Protein AF-0000000070171047 (afdb_homodimer)

Secondary structure (DSSP, 8-state):
---SS-S-HHHHTTSB-SS-EEGGGGTS--SPPHHHHHHTHHHHHHHHHHHHHHHHHHHH-GGGGGGTTTTHHHHHHHHHHHHHT-TT--EEEEEEPPPTT-SS-SEEEEEEEETTEEEEEE-GGGHHHHTS-SGGGHHHHHHHHSPPPP-EEEEEEEE-TT----S-SEEEEEE--GGG-EEPPPEEEEETTEEEEEEE--EE---EEE-TTS-EEE-/------S-HHHHTTSB-SS-EEGGGGTS--SPPHHHHHHTHHHHHHHHHHHHHHHHHHHH-GGGGGGTTTTHHHHHHHHHHHHHT-TT--EEEEEEPPPTT-SS-SEEEEEEEETTEEEEEE-GGGHHHHTS-SGGGHHHHHHHHSPPPP-EEEEEEEE-TT----S-SEEEEEE--GGG-EEPPPEEEEETTEEEEEEE--EE---EEE-TTS-EEE-

InterPro domains:
  IPR043458 G-protein coupled receptor 158/179 [PTHR32546] (2-219)
  IPR054714 GPR158/179, extracellular domain [PF22572] (182-219)

Foldseek 3Di:
DFAPPPDQLVVQQPAFDDFKFFCVVVVDDLDDDPVVCVVCVLLLVLQQVLQQVVQCVQAFDVCCLVCCVVCVVVVVCSQVVSCVSDVPDFKGKDWACDDPVDRFTPWIWMWGDDPPDIDIDTPRVVRVCLPPPDLVNCLPVVCVPDDDDDWDKDKDADPCVVDPPDPDGIDITTGDDSVPWDKGGWIFGRDPRGTDSGIDIDTHDWHFYADPVRDTHTD/DFDDDPDQLVVQLPAFDDFKFFCVVVVDDLDDDPVVCVVCVLLLVLQQVLQQVVQCVQAQDVCCLVCCVVCVVVVVCSQVVSCVSDVPRAKGKDWACDDPVDRFTPWIWMWGDDPPDIDIDTPRVVRVCLPPPDLVNCLPCVCVPDDDPDWDKDKDADPCVVDPPDPDGIDITTGDDSVPWDKGGWIFGRDPRGTDSGIDIDTHDWHFYADPVRDTHTD

Organism: Crotalus adamanteus (NCBI:txid8729)

Solvent-accessible surface area (backbone atoms only — not comparable to full-atom values): 24285 Å² total; per-residue (Å²): 133,79,52,83,65,77,71,63,33,60,64,52,29,72,37,80,36,93,55,63,46,51,48,47,78,71,73,44,82,46,65,69,56,73,68,50,53,67,71,42,38,50,45,47,43,34,51,41,30,54,36,31,24,49,12,40,44,32,41,74,33,79,61,46,79,80,35,52,77,82,46,39,62,60,53,52,17,45,38,50,21,54,39,70,38,23,93,82,44,50,68,32,75,50,68,36,48,34,54,90,89,37,95,45,41,73,38,30,40,37,25,37,57,55,89,59,31,39,41,36,33,56,46,40,89,54,32,76,60,52,72,41,94,40,80,90,24,40,70,56,50,50,61,72,73,39,76,81,70,84,58,44,74,32,39,39,33,49,50,38,87,91,45,87,64,70,91,59,53,65,50,67,42,60,38,65,60,69,86,66,50,44,72,41,45,43,26,30,49,46,57,97,40,24,29,45,64,42,65,40,66,51,79,36,78,80,41,32,28,55,41,97,86,66,43,79,31,86,61,132,82,78,79,74,77,72,60,36,61,63,49,31,72,39,78,35,94,54,62,47,52,48,46,79,70,74,45,84,44,66,69,56,74,68,50,54,68,72,41,39,50,46,48,42,35,51,41,30,53,36,31,25,49,11,40,43,33,41,74,34,80,62,45,79,80,34,51,76,81,44,39,62,59,54,53,17,45,38,49,22,53,39,70,39,23,93,81,44,50,66,33,75,49,65,36,52,34,52,92,89,38,96,45,42,73,36,30,40,38,26,37,56,56,91,60,30,38,40,35,34,57,47,40,89,54,33,76,60,51,72,40,92,40,80,90,22,39,69,56,49,50,62,73,74,38,76,81,70,84,59,42,76,33,39,39,33,48,51,38,86,92,44,86,63,72,91,59,54,64,49,67,41,61,38,68,58,69,86,66,51,43,71,40,46,42,25,31,49,45,56,95,40,23,28,46,64,50,79,41,66,50,78,36,79,79,37,31,27,55,41,96,87,67,43,79,32,88,64

Structure (mmCIF, N/CA/C/O backbone):
data_AF-0000000070171047-model_v1
#
loop_
_entity.id
_entity.type
_entity.pdbx_description
1 polymer 'G-protein coupled receptor'
#
loop_
_atom_site.group_PDB
_atom_site.id
_atom_site.type_symbol
_atom_site.label_atom_id
_atom_site.label_alt_id
_atom_site.label_comp_id
_atom_site.label_asym_id
_atom_site.label_entity_id
_atom_site.label_seq_id
_atom_site.pdbx_PDB_ins_code
_atom_site.Cartn_x
_atom_site.Cartn_y
_atom_site.Cartn_z
_atom_site.occupancy
_atom_site.B_iso_or_equiv
_atom_site.auth_seq_id
_atom_site.auth_comp_id
_atom_site.auth_asym_id
_atom_site.auth_atom_id
_atom_site.pdbx_PDB_model_num
ATOM 1 N N . MET A 1 1 ? 13.391 -14.969 8.344 1 21.97 1 MET A N 1
ATOM 2 C CA . MET A 1 1 ? 14.062 -16.203 8.75 1 21.97 1 MET A CA 1
ATOM 3 C C . MET A 1 1 ? 13.492 -17.406 8.016 1 21.97 1 MET A C 1
ATOM 5 O O . MET A 1 1 ? 12.375 -17.344 7.492 1 21.97 1 MET A O 1
ATOM 9 N N . ALA A 1 2 ? 14.172 -18.453 7.719 1 30.02 2 ALA A N 1
ATOM 10 C CA . ALA A 1 2 ? 13.922 -19.828 7.316 1 30.02 2 ALA A CA 1
ATOM 11 C C . ALA A 1 2 ? 12.609 -20.344 7.906 1 30.02 2 ALA A C 1
ATOM 13 O O . ALA A 1 2 ? 12.094 -19.781 8.883 1 30.02 2 ALA A O 1
ATOM 14 N N . PHE A 1 3 ? 12.25 -21.516 7.703 1 34.69 3 PHE A N 1
ATOM 15 C CA . PHE A 1 3 ? 11.25 -22.5 8.094 1 34.69 3 PHE A CA 1
ATOM 16 C C . PHE A 1 3 ? 11.172 -22.625 9.609 1 34.69 3 PHE A C 1
ATOM 18 O O . PHE A 1 3 ? 12.133 -23.047 10.25 1 34.69 3 PHE A O 1
ATOM 25 N N . LEU A 1 4 ? 10.344 -22 10.195 1 42.31 4 LEU A N 1
ATOM 26 C CA . LEU A 1 4 ? 9.836 -22.438 11.5 1 42.31 4 LEU A CA 1
ATOM 27 C C . LEU A 1 4 ? 9.336 -23.875 11.43 1 42.31 4 LEU A C 1
ATOM 29 O O . LEU A 1 4 ? 8.906 -24.438 12.445 1 42.31 4 LEU A O 1
ATOM 33 N N . TYR A 1 5 ? 8.797 -24.391 10.227 1 47.34 5 TYR A N 1
ATOM 34 C CA . TYR A 1 5 ? 8.281 -25.766 10.281 1 47.34 5 TYR A CA 1
ATOM 35 C C . TYR A 1 5 ? 9.414 -26.781 10.281 1 47.34 5 TYR A C 1
ATOM 37 O O . TYR A 1 5 ? 10.43 -26.578 9.602 1 47.34 5 TYR A O 1
ATOM 45 N N . SER A 1 6 ? 9.641 -27.438 11.18 1 48.12 6 SER A N 1
ATOM 46 C CA . SER A 1 6 ? 10.617 -28.438 11.562 1 48.12 6 SER A CA 1
ATOM 47 C C . SER A 1 6 ? 10.828 -29.453 10.445 1 48.12 6 SER A C 1
ATOM 49 O O . SER A 1 6 ? 11.766 -30.25 10.484 1 48.12 6 SER A O 1
ATOM 51 N N . GLY A 1 7 ? 9.953 -29.766 9.461 1 51.84 7 GLY A N 1
ATOM 52 C CA . GLY A 1 7 ? 10.391 -30.828 8.57 1 51.84 7 GLY A CA 1
ATOM 53 C C . GLY A 1 7 ? 11.555 -30.438 7.688 1 51.84 7 GLY A C 1
ATOM 54 O O . GLY A 1 7 ? 11.781 -29.25 7.445 1 51.84 7 GLY A O 1
ATOM 55 N N . ASP A 1 8 ? 12.695 -31.25 7.625 1 66.06 8 ASP A N 1
ATOM 56 C CA . ASP A 1 8 ? 13.992 -31.016 6.992 1 66.06 8 ASP A CA 1
ATOM 57 C C . ASP A 1 8 ? 13.82 -30.578 5.539 1 66.06 8 ASP A C 1
ATOM 59 O O . ASP A 1 8 ? 13.938 -31.391 4.621 1 66.06 8 ASP A O 1
ATOM 63 N N . ALA A 1 9 ? 13.289 -29.469 5.23 1 67.81 9 ALA A N 1
ATOM 64 C CA . ALA A 1 9 ? 13.18 -28.875 3.9 1 67.81 9 ALA A CA 1
ATOM 65 C C . ALA A 1 9 ? 14.484 -29.047 3.119 1 67.81 9 ALA A C 1
ATOM 67 O O . ALA A 1 9 ? 14.461 -29.281 1.907 1 67.81 9 ALA A O 1
ATOM 68 N N . LEU A 1 10 ? 15.5 -29.125 3.875 1 70.56 10 LEU A N 1
ATOM 69 C CA . LEU A 1 10 ? 16.797 -29.266 3.217 1 70.56 10 LEU A CA 1
ATOM 70 C C . LEU A 1 10 ? 16.953 -30.641 2.592 1 70.56 10 LEU A C 1
ATOM 72 O O . LEU A 1 10 ? 17.469 -30.766 1.483 1 70.56 10 LEU A O 1
ATOM 76 N N . SER A 1 11 ? 16.484 -31.5 3.283 1 71.75 11 SER A N 1
ATOM 77 C CA . SER A 1 11 ? 16.594 -32.844 2.756 1 71.75 11 SER A CA 1
ATOM 78 C C . SER A 1 11 ? 15.688 -33.062 1.542 1 71.75 11 SER A C 1
ATOM 80 O O . SER A 1 11 ? 16.078 -33.719 0.573 1 71.75 11 SER A O 1
ATOM 82 N N . LEU A 1 12 ? 14.57 -32.406 1.612 1 68.31 12 LEU A N 1
ATOM 83 C CA . LEU A 1 12 ? 13.609 -32.531 0.525 1 68.31 12 LEU A CA 1
ATOM 84 C C . LEU A 1 12 ? 14.047 -31.75 -0.703 1 68.31 12 LEU A C 1
ATOM 86 O O . LEU A 1 12 ? 13.68 -32.094 -1.83 1 68.31 12 LEU A O 1
ATOM 90 N N . SER A 1 13 ? 14.906 -30.859 -0.448 1 70.56 13 SER A N 1
ATOM 91 C CA . SER A 1 13 ? 15.367 -30.047 -1.568 1 70.56 13 SER A CA 1
ATOM 92 C C . SER A 1 13 ? 16.312 -30.828 -2.463 1 70.56 13 SER A C 1
ATOM 94 O O . SER A 1 13 ? 16.594 -30.406 -3.59 1 70.56 13 SER A O 1
ATOM 96 N N . GLN A 1 14 ? 16.609 -32 -1.961 1 77.62 14 GLN A N 1
ATOM 97 C CA . GLN A 1 14 ? 17.547 -32.844 -2.713 1 77.62 14 GLN A CA 1
ATOM 98 C C . GLN A 1 14 ? 16.797 -33.844 -3.607 1 77.62 14 GLN A C 1
ATOM 100 O O . GLN A 1 14 ? 17.406 -34.5 -4.43 1 77.62 14 GLN A O 1
ATOM 105 N N . VAL A 1 15 ? 15.547 -33.781 -3.451 1 80.81 15 VAL A N 1
ATOM 106 C CA . VAL A 1 15 ? 14.734 -34.719 -4.223 1 80.81 15 VAL A CA 1
ATOM 107 C C . VAL A 1 15 ? 14.133 -34 -5.434 1 80.81 15 VAL A C 1
ATOM 109 O O . VAL A 1 15 ? 13.828 -32.812 -5.367 1 80.81 15 VAL A O 1
ATOM 112 N N . ASN A 1 16 ? 14.047 -34.719 -6.555 1 86.69 16 ASN A N 1
ATOM 113 C CA . ASN A 1 16 ? 13.398 -34.156 -7.742 1 86.69 16 ASN A CA 1
ATOM 114 C C . ASN A 1 16 ? 11.891 -34.031 -7.543 1 86.69 16 ASN A C 1
ATOM 116 O O . ASN A 1 16 ? 11.289 -34.812 -6.801 1 86.69 16 ASN A O 1
ATOM 120 N N . CYS A 1 17 ? 11.422 -32.969 -8.062 1 88.81 17 CYS A N 1
ATOM 121 C CA . CYS A 1 17 ? 9.992 -32.719 -7.91 1 88.81 17 CYS A CA 1
ATOM 122 C C . CYS A 1 17 ? 9.359 -32.344 -9.242 1 88.81 17 CYS A C 1
ATOM 124 O O . CYS A 1 17 ? 10.055 -31.906 -10.164 1 88.81 17 CYS A O 1
ATOM 126 N N . THR A 1 18 ? 8.031 -32.625 -9.391 1 86.75 18 THR A N 1
ATOM 127 C CA . THR A 1 18 ? 7.277 -32.219 -10.562 1 86.75 18 THR A CA 1
ATOM 128 C C . THR A 1 18 ? 6.199 -31.188 -10.18 1 86.75 18 THR A C 1
ATOM 130 O O . THR A 1 18 ? 5.672 -30.484 -11.039 1 86.75 18 THR A O 1
ATOM 133 N N . GLN A 1 19 ? 5.887 -31.203 -8.875 1 85.56 19 GLN A N 1
ATOM 134 C CA . GLN A 1 19 ? 4.895 -30.281 -8.336 1 85.56 19 GLN A CA 1
ATOM 135 C C . GLN A 1 19 ? 5.207 -29.922 -6.887 1 85.56 19 GLN A C 1
ATOM 137 O O . GLN A 1 19 ? 6.078 -30.531 -6.262 1 85.56 19 GLN A O 1
ATOM 142 N N . ARG A 1 20 ? 4.52 -28.984 -6.414 1 85.12 20 ARG A N 1
ATOM 143 C CA . ARG A 1 20 ? 4.762 -28.562 -5.035 1 85.12 20 ARG A CA 1
ATOM 144 C C . ARG A 1 20 ? 4.324 -29.656 -4.059 1 85.12 20 ARG A C 1
ATOM 146 O O . ARG A 1 20 ? 3.494 -30.5 -4.391 1 85.12 20 ARG A O 1
ATOM 153 N N . PHE A 1 21 ? 4.918 -29.703 -2.881 1 83.56 21 PHE A N 1
ATOM 154 C CA . PHE A 1 21 ? 4.602 -30.656 -1.829 1 83.56 21 PHE A CA 1
ATOM 155 C C . PHE A 1 21 ? 3.857 -29.984 -0.684 1 83.56 21 PHE A C 1
ATOM 157 O O . PHE A 1 21 ? 4.371 -29.047 -0.07 1 83.56 21 PHE A O 1
ATOM 164 N N . GLU A 1 22 ? 2.625 -30.438 -0.452 1 83.38 22 GLU A N 1
ATOM 165 C CA . GLU A 1 22 ? 1.799 -29.828 0.588 1 83.38 22 GLU A CA 1
ATOM 166 C C . GLU A 1 22 ? 1.883 -30.625 1.891 1 83.38 22 GLU A C 1
ATOM 168 O O . GLU A 1 22 ? 1.851 -31.859 1.878 1 83.38 22 GLU A O 1
ATOM 173 N N . MET A 1 23 ? 1.989 -29.922 2.941 1 80.38 23 MET A N 1
ATOM 174 C CA . MET A 1 23 ? 2.053 -30.547 4.254 1 80.38 23 MET A CA 1
ATOM 175 C C . MET A 1 23 ? 0.779 -31.344 4.539 1 80.38 23 MET A C 1
ATOM 177 O O . MET A 1 23 ? 0.815 -32.344 5.234 1 80.38 23 MET A O 1
ATOM 181 N N . ARG A 1 24 ? -0.351 -30.812 4.09 1 75.94 24 ARG A N 1
ATOM 182 C CA . ARG A 1 24 ? -1.62 -31.5 4.289 1 75.94 24 ARG A CA 1
ATOM 183 C C . ARG A 1 24 ? -1.558 -32.938 3.746 1 75.94 24 ARG A C 1
ATOM 185 O O . ARG A 1 24 ? -2.295 -33.812 4.203 1 75.94 24 ARG A O 1
ATOM 192 N N . ALA A 1 25 ? -0.759 -33.031 2.818 1 67.56 25 ALA A N 1
ATOM 193 C CA . ALA A 1 25 ? -0.581 -34.375 2.262 1 67.56 25 ALA A CA 1
ATOM 194 C C . ALA A 1 25 ? -0.009 -35.344 3.307 1 67.56 25 ALA A C 1
ATOM 196 O O . ALA A 1 25 ? -0.118 -36.562 3.166 1 67.56 25 ALA A O 1
ATOM 197 N N . LEU A 1 26 ? 0.566 -34.75 4.352 1 67.94 26 LEU A N 1
ATOM 198 C CA . LEU A 1 26 ? 1.145 -35.562 5.41 1 67.94 26 LEU A CA 1
ATOM 199 C C . LEU A 1 26 ? 0.115 -35.844 6.5 1 67.94 26 LEU A C 1
ATOM 201 O O . LEU A 1 26 ? 0.427 -36.5 7.496 1 67.94 26 LEU A O 1
ATOM 205 N N . GLY A 1 27 ? -1.144 -35.531 6.312 1 62.38 27 GLY A N 1
ATOM 206 C CA . GLY A 1 27 ? -2.18 -35.781 7.305 1 62.38 27 GLY A CA 1
ATOM 207 C C . GLY A 1 27 ? -2.145 -34.812 8.461 1 62.38 27 GLY A C 1
ATOM 208 O O . GLY A 1 27 ? -2.768 -35.031 9.5 1 62.38 27 GLY A O 1
ATOM 209 N N . LYS A 1 28 ? -1.22 -33.969 8.422 1 57.38 28 LYS A N 1
ATOM 210 C CA . LYS A 1 28 ? -1.052 -33.094 9.562 1 57.38 28 LYS A CA 1
ATOM 211 C C . LYS A 1 28 ? -1.936 -31.844 9.422 1 57.38 28 LYS A C 1
ATOM 213 O O . LYS A 1 28 ? -2.34 -31.484 8.32 1 57.38 28 LYS A O 1
ATOM 218 N N . ASP A 1 29 ? -2.445 -31.359 10.609 1 58.31 29 ASP A N 1
ATOM 219 C CA . ASP A 1 29 ? -3.291 -30.172 10.742 1 58.31 29 ASP A CA 1
ATOM 220 C C . ASP A 1 29 ? -2.781 -29.031 9.859 1 58.31 29 ASP A C 1
ATOM 222 O O . ASP A 1 29 ? -1.59 -28.719 9.867 1 58.31 29 ASP A O 1
ATOM 226 N N . SER A 1 30 ? -3.436 -28.719 8.812 1 64.19 30 SER A N 1
ATOM 227 C CA . SER A 1 30 ? -3.176 -27.875 7.652 1 64.19 30 SER A CA 1
ATOM 228 C C . SER A 1 30 ? -3.178 -26.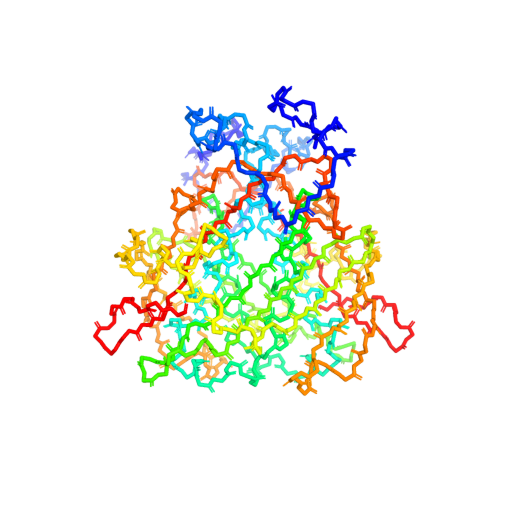391 8.031 1 64.19 30 SER A C 1
ATOM 230 O O . SER A 1 30 ? -3.008 -25.516 7.176 1 64.19 30 SER A O 1
ATOM 232 N N . ARG A 1 31 ? -3.385 -26.172 9.453 1 67.56 31 ARG A N 1
ATOM 233 C CA . ARG A 1 31 ? -3.422 -24.766 9.82 1 67.56 31 ARG A CA 1
ATOM 234 C C . ARG A 1 31 ? -2.021 -24.234 10.117 1 67.56 31 ARG A C 1
ATOM 236 O O . ARG A 1 31 ? -1.194 -24.953 10.688 1 67.56 31 ARG A O 1
ATOM 243 N N . PRO A 1 32 ? -1.693 -23.188 9.695 1 75.19 32 PRO A N 1
ATOM 244 C CA . PRO A 1 32 ? -0.385 -22.609 10.016 1 75.19 32 PRO A CA 1
ATOM 245 C C . PRO A 1 32 ? -0.163 -22.453 11.523 1 75.19 32 PRO A C 1
ATOM 247 O O . PRO A 1 32 ? -1.119 -22.234 12.266 1 75.19 32 PRO A O 1
ATOM 250 N N . LEU A 1 33 ? 1.012 -22.625 11.977 1 76.19 33 LEU A N 1
ATOM 251 C CA . LEU A 1 33 ? 1.406 -22.469 13.367 1 76.19 33 LEU A CA 1
ATOM 252 C C . LEU A 1 33 ? 1.212 -21.016 13.82 1 76.19 33 LEU A C 1
ATOM 254 O O . LEU A 1 33 ? 1.421 -20.094 13.047 1 76.19 33 LEU A O 1
ATOM 258 N N . PRO A 1 34 ? 0.782 -20.891 15.07 1 78.75 34 PRO A N 1
ATOM 259 C CA . PRO A 1 34 ? 0.589 -19.547 15.609 1 78.75 34 PRO A CA 1
ATOM 260 C C . PRO A 1 34 ? 1.824 -18.656 15.438 1 78.75 34 PRO A C 1
ATOM 262 O O . PRO A 1 34 ? 1.698 -17.453 15.211 1 78.75 34 PRO A O 1
ATOM 265 N N . ALA A 1 35 ? 2.982 -19.266 15.531 1 82.62 35 ALA A N 1
ATOM 266 C CA . ALA A 1 35 ? 4.223 -18.516 15.406 1 82.62 35 ALA A CA 1
ATOM 267 C C . ALA A 1 35 ? 4.363 -17.906 14.016 1 82.62 35 ALA A C 1
ATOM 269 O O . ALA A 1 35 ? 5.012 -16.875 13.844 1 82.62 35 ALA A O 1
ATOM 270 N N . LEU A 1 36 ? 3.703 -18.516 13.062 1 85.25 36 LEU A N 1
ATOM 271 C CA . LEU A 1 36 ? 3.789 -18.031 11.688 1 85.25 36 LEU A CA 1
ATOM 272 C C . LEU A 1 36 ? 3.055 -16.703 11.523 1 85.25 36 LEU A C 1
ATOM 274 O O . LEU A 1 36 ? 3.467 -15.859 10.734 1 85.25 36 LEU A O 1
ATOM 278 N N . TYR A 1 37 ? 2.062 -16.562 12.391 1 83.56 37 TYR A N 1
ATOM 279 C CA . TYR A 1 37 ? 1.276 -15.336 12.305 1 83.56 37 TYR A CA 1
ATOM 280 C C . TYR A 1 37 ? 2.109 -14.125 12.703 1 83.56 37 TYR A C 1
ATOM 282 O O . TYR A 1 37 ? 2.082 -13.094 12.031 1 83.56 37 TYR A O 1
ATOM 290 N N . SER A 1 38 ? 2.854 -14.336 13.734 1 85.56 38 SER A N 1
ATOM 291 C CA . SER A 1 38 ? 3.707 -13.234 14.172 1 85.56 38 SER A CA 1
ATOM 292 C C . SER A 1 38 ? 4.871 -13.016 13.211 1 85.56 38 SER A C 1
ATOM 294 O O . SER A 1 38 ? 5.254 -11.875 12.945 1 85.56 38 SER A O 1
ATOM 296 N N . TYR A 1 39 ? 5.305 -14.141 12.695 1 87.19 39 TYR A N 1
ATOM 297 C CA . TYR A 1 39 ? 6.465 -14.094 11.805 1 87.19 39 TYR A CA 1
ATOM 298 C C . TYR A 1 39 ? 6.117 -13.391 10.5 1 87.19 39 TYR A C 1
ATOM 300 O O . TYR A 1 39 ? 6.941 -12.656 9.945 1 87.19 39 TYR A O 1
ATOM 308 N N . LEU A 1 40 ? 4.883 -13.531 10.047 1 91.94 40 LEU A N 1
ATOM 309 C CA . LEU A 1 40 ? 4.488 -12.977 8.758 1 91.94 40 LEU A CA 1
ATOM 310 C C . LEU A 1 40 ? 3.559 -11.781 8.93 1 91.94 40 LEU A C 1
ATOM 312 O O . LEU A 1 40 ? 2.742 -11.492 8.055 1 91.94 40 LEU A O 1
ATOM 316 N N . ARG A 1 41 ? 3.678 -11.164 10.047 1 90.81 41 ARG A N 1
ATOM 317 C CA . ARG A 1 41 ? 2.791 -10.047 10.359 1 90.81 41 ARG A CA 1
ATOM 318 C C . ARG A 1 41 ? 2.963 -8.914 9.352 1 90.81 41 ARG A C 1
ATOM 320 O O . ARG A 1 41 ? 1.979 -8.336 8.891 1 90.81 41 ARG A O 1
ATOM 327 N N . SER A 1 42 ? 4.199 -8.594 9.016 1 93.06 42 SER A N 1
ATOM 328 C CA . SER A 1 42 ? 4.461 -7.512 8.078 1 93.06 42 SER A CA 1
ATOM 329 C C . SER A 1 42 ? 3.883 -7.82 6.703 1 93.06 42 SER A C 1
ATOM 331 O O . SER A 1 42 ? 3.344 -6.938 6.035 1 93.06 42 SER A O 1
ATOM 333 N N . ALA A 1 43 ? 3.963 -9.102 6.344 1 94.69 43 ALA A N 1
ATOM 334 C CA . ALA A 1 43 ? 3.402 -9.516 5.062 1 94.69 43 ALA A CA 1
ATOM 335 C C . ALA A 1 43 ? 1.882 -9.391 5.059 1 94.69 43 ALA A C 1
ATOM 337 O O . ALA A 1 43 ? 1.292 -8.945 4.07 1 94.69 43 ALA A O 1
ATOM 338 N N . THR A 1 44 ? 1.252 -9.734 6.164 1 95.19 44 THR A N 1
ATOM 339 C CA . THR A 1 44 ? -0.201 -9.641 6.258 1 95.19 44 THR A CA 1
ATOM 340 C C . THR A 1 44 ? -0.649 -8.18 6.25 1 95.19 44 THR A C 1
ATOM 342 O O . THR A 1 44 ? -1.651 -7.84 5.617 1 95.19 44 THR A O 1
ATOM 345 N N . ASP A 1 45 ? 0.132 -7.344 6.914 1 95.06 45 ASP A N 1
ATOM 346 C CA . ASP A 1 45 ? -0.172 -5.914 6.895 1 95.06 45 ASP A CA 1
ATOM 347 C C . ASP A 1 45 ? -0.076 -5.352 5.477 1 95.06 45 ASP A C 1
ATOM 349 O O . ASP A 1 45 ? -0.944 -4.594 5.043 1 95.06 45 ASP A O 1
ATOM 353 N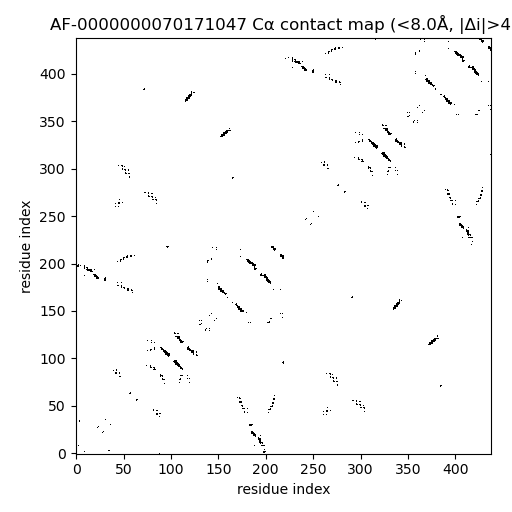 N . THR A 1 46 ? 0.944 -5.75 4.77 1 96.44 46 THR A N 1
ATOM 354 C CA . THR A 1 46 ? 1.163 -5.289 3.404 1 96.44 46 THR A CA 1
ATOM 355 C C . THR A 1 46 ? 0.028 -5.746 2.492 1 96.44 46 THR A C 1
ATOM 357 O O . THR A 1 46 ? -0.514 -4.949 1.721 1 96.44 46 THR A O 1
ATOM 360 N N . LEU A 1 47 ? -0.319 -6.988 2.627 1 96.94 47 LEU A N 1
ATOM 361 C CA . LEU A 1 47 ? -1.39 -7.527 1.795 1 96.94 47 LEU A CA 1
ATOM 362 C C . LEU A 1 47 ? -2.715 -6.836 2.102 1 96.94 47 LEU A C 1
ATOM 364 O O . LEU A 1 47 ? -3.473 -6.504 1.187 1 96.94 47 LEU A O 1
ATOM 368 N N . THR A 1 48 ? -2.988 -6.613 3.334 1 96.38 48 THR A N 1
ATOM 369 C CA . THR A 1 48 ? -4.211 -5.93 3.736 1 96.38 48 THR A CA 1
ATOM 370 C C . THR A 1 48 ? -4.254 -4.516 3.166 1 96.38 48 THR A C 1
ATOM 372 O O . THR A 1 48 ? -5.277 -4.09 2.623 1 96.38 48 THR A O 1
ATOM 375 N N . HIS A 1 49 ? -3.16 -3.852 3.264 1 97.19 49 HIS A N 1
ATOM 376 C CA . HIS A 1 49 ? -3.088 -2.496 2.73 1 97.19 49 HIS A CA 1
ATOM 377 C C . HIS A 1 49 ? -3.273 -2.49 1.216 1 97.19 49 HIS A C 1
ATOM 379 O O . HIS A 1 49 ? -4.047 -1.69 0.684 1 97.19 49 HIS A O 1
ATOM 385 N N . ALA A 1 50 ? -2.576 -3.359 0.559 1 98.06 50 ALA A N 1
ATOM 386 C CA . ALA A 1 50 ? -2.703 -3.449 -0.893 1 98.06 50 ALA A CA 1
ATOM 387 C C . ALA A 1 50 ? -4.141 -3.756 -1.302 1 98.06 50 ALA A C 1
ATOM 389 O O . ALA A 1 50 ? -4.66 -3.172 -2.256 1 98.06 50 ALA A O 1
ATOM 390 N N . THR A 1 51 ? -4.777 -4.637 -0.567 1 97.38 51 THR A N 1
ATOM 391 C CA . THR A 1 51 ? -6.152 -5.023 -0.856 1 97.38 51 THR A CA 1
ATOM 392 C C . THR A 1 51 ? -7.098 -3.84 -0.663 1 97.38 51 THR A C 1
ATOM 394 O O . THR A 1 51 ? -7.941 -3.564 -1.521 1 97.38 51 THR A O 1
ATOM 397 N N . ASN A 1 52 ? -6.965 -3.158 0.411 1 97.25 52 ASN A N 1
ATOM 398 C CA . ASN A 1 52 ? -7.844 -2.029 0.687 1 97.25 52 ASN A CA 1
ATOM 399 C C . ASN A 1 52 ? -7.574 -0.861 -0.256 1 97.25 52 ASN A C 1
ATOM 401 O O . ASN A 1 52 ? -8.484 -0.097 -0.583 1 97.25 52 ASN A O 1
ATOM 405 N N . PHE A 1 53 ? -6.375 -0.739 -0.684 1 97.94 53 PHE A N 1
ATOM 406 C CA . PHE A 1 53 ? -6.074 0.224 -1.736 1 97.94 53 PHE A CA 1
ATOM 407 C C . PHE A 1 53 ? -6.879 -0.076 -2.994 1 97.94 53 PHE A C 1
ATOM 409 O O . PHE A 1 53 ? -7.543 0.81 -3.539 1 97.94 53 PHE A O 1
ATOM 416 N N . LEU A 1 54 ? -6.836 -1.326 -3.414 1 97 54 LEU A N 1
ATOM 417 C CA . LEU A 1 54 ? -7.574 -1.727 -4.605 1 97 54 LEU A CA 1
ATOM 418 C C . LEU A 1 54 ? -9.078 -1.575 -4.387 1 97 54 LEU A C 1
ATOM 420 O O . LEU A 1 54 ? -9.805 -1.158 -5.293 1 97 54 LEU A O 1
ATOM 424 N N . ASN A 1 55 ? -9.555 -1.9 -3.17 1 95.94 55 ASN A N 1
ATOM 425 C CA . ASN A 1 55 ? -10.961 -1.67 -2.859 1 95.94 55 ASN A CA 1
ATOM 426 C C . ASN A 1 55 ? -11.352 -0.211 -3.076 1 95.94 55 ASN A C 1
ATOM 428 O O . ASN A 1 55 ? -12.359 0.076 -3.721 1 95.94 55 ASN A O 1
ATOM 432 N N . MET A 1 56 ? -10.547 0.626 -2.592 1 95.06 56 MET A N 1
ATOM 433 C CA . MET A 1 56 ? -10.867 2.047 -2.695 1 95.06 56 MET A CA 1
ATOM 434 C C . MET A 1 56 ? -10.766 2.525 -4.141 1 95.06 56 MET A C 1
ATOM 436 O O . MET A 1 56 ? -11.547 3.369 -4.574 1 95.06 56 MET A O 1
ATOM 440 N N . VAL A 1 57 ? -9.82 2.016 -4.875 1 95.25 57 VAL A N 1
ATOM 441 C CA . VAL A 1 57 ? -9.648 2.383 -6.277 1 95.25 57 VAL A CA 1
ATOM 442 C C . VAL A 1 57 ? -10.875 1.957 -7.078 1 95.25 57 VAL A C 1
ATOM 444 O O . VAL A 1 57 ? -11.438 2.752 -7.836 1 95.25 57 VAL A O 1
ATOM 447 N N . PHE A 1 58 ? -11.359 0.78 -6.875 1 94 58 PHE A N 1
ATOM 448 C CA . PHE A 1 58 ? -12.391 0.202 -7.734 1 94 58 PHE A CA 1
ATOM 449 C C . PHE A 1 58 ? -13.781 0.606 -7.258 1 94 58 PHE A C 1
ATOM 451 O O . PHE A 1 58 ? -14.742 0.557 -8.023 1 94 58 PHE A O 1
ATOM 458 N N . GLN A 1 59 ? -13.859 1.023 -6.008 1 93.69 59 GLN A N 1
ATOM 459 C CA . GLN A 1 59 ? -15.18 1.351 -5.48 1 93.69 59 GLN A CA 1
ATOM 460 C C . GLN A 1 59 ? -15.477 2.84 -5.629 1 93.69 59 GLN A C 1
ATOM 462 O O . GLN A 1 59 ? -16.625 3.262 -5.512 1 93.69 59 GLN A O 1
ATOM 467 N N . THR A 1 60 ? -14.43 3.619 -5.836 1 91.38 60 THR A N 1
ATOM 468 C CA . THR A 1 60 ? -14.664 5.059 -5.934 1 91.38 60 THR A CA 1
ATOM 469 C C . THR A 1 60 ? -14.766 5.488 -7.395 1 91.38 60 THR A C 1
ATOM 471 O O . THR A 1 60 ? -15.102 6.641 -7.684 1 91.38 60 THR A O 1
ATOM 474 N N . ASN A 1 61 ? -14.438 4.66 -8.227 1 83.12 61 ASN A N 1
ATOM 475 C CA . ASN A 1 61 ? -14.508 4.934 -9.656 1 83.12 61 ASN A CA 1
ATOM 476 C C . ASN A 1 61 ? -15 3.721 -10.438 1 83.12 61 ASN A C 1
ATOM 478 O O . ASN A 1 61 ? -14.25 2.771 -10.664 1 83.12 61 ASN A O 1
ATOM 482 N N . ASP A 1 62 ? -16.125 3.824 -11.031 1 73.31 62 ASP A N 1
ATOM 483 C CA . ASP A 1 62 ? -16.766 2.701 -11.703 1 73.31 62 ASP A CA 1
ATOM 484 C C . ASP A 1 62 ? -16.078 2.393 -13.039 1 73.31 62 ASP A C 1
ATOM 486 O O . ASP A 1 62 ? -16.172 1.273 -13.547 1 73.31 62 ASP A O 1
ATOM 490 N N . ILE A 1 63 ? -15.406 3.291 -13.531 1 71 63 ILE A N 1
ATOM 491 C CA . ILE A 1 63 ? -14.836 3.119 -14.867 1 71 63 ILE A CA 1
ATOM 492 C C . ILE A 1 63 ? -13.516 2.354 -14.773 1 71 63 ILE A C 1
ATOM 494 O O . ILE A 1 63 ? -13.016 1.85 -15.781 1 71 63 ILE A O 1
ATOM 498 N N . ARG A 1 64 ? -13.078 2.146 -13.664 1 72.81 64 ARG A N 1
ATOM 499 C CA . ARG A 1 64 ? -11.758 1.538 -13.484 1 72.81 64 ARG A CA 1
ATOM 500 C C . ARG A 1 64 ? -11.75 0.099 -13.992 1 72.81 64 ARG A C 1
ATOM 502 O O . ARG A 1 64 ? -10.734 -0.376 -14.508 1 72.81 64 ARG A O 1
ATOM 509 N N . GLU A 1 65 ? -12.828 -0.516 -13.93 1 71.88 65 GLU A N 1
ATOM 510 C CA . GLU A 1 65 ? -12.883 -1.907 -14.367 1 71.88 65 GLU A CA 1
ATOM 511 C C . GLU A 1 65 ? -12.617 -2.021 -15.867 1 71.88 65 GLU A C 1
ATOM 513 O O . GLU A 1 65 ? -12.023 -3.004 -16.328 1 71.88 65 GLU A O 1
ATOM 518 N N . SER A 1 66 ? -12.977 -0.92 -16.547 1 75.38 66 SER A N 1
ATOM 519 C CA . SER A 1 66 ? -12.812 -0.943 -17.984 1 75.38 66 SER A CA 1
ATOM 520 C C . SER A 1 66 ? -11.445 -0.418 -18.406 1 75.38 66 SER A C 1
ATOM 522 O O . SER A 1 66 ? -11.047 -0.552 -19.562 1 75.38 66 SER A O 1
ATOM 524 N N . SER A 1 67 ? -10.656 -0.028 -17.438 1 80.88 67 SER A N 1
ATOM 525 C CA . SER A 1 67 ? -9.414 0.646 -17.781 1 80.88 67 SER A CA 1
ATOM 526 C C . SER A 1 67 ? -8.203 -0.103 -17.234 1 80.88 67 SER A C 1
ATOM 528 O O . SER A 1 67 ? -7.125 0.473 -17.078 1 80.88 67 SER A O 1
ATOM 530 N N . VAL A 1 68 ? -8.344 -1.357 -17 1 84.56 68 VAL A N 1
ATOM 531 C CA . VAL A 1 68 ? -7.293 -2.135 -16.344 1 84.56 68 VAL A CA 1
ATOM 532 C C . VAL A 1 68 ? -6.02 -2.08 -17.188 1 84.56 68 VAL A C 1
ATOM 534 O O . VAL A 1 68 ? -4.926 -1.859 -16.656 1 84.56 68 VAL A O 1
ATOM 537 N N . LYS A 1 69 ? -6.188 -2.131 -18.484 1 84.88 69 LYS A N 1
ATOM 538 C CA . LYS A 1 69 ? -5.023 -2.129 -19.359 1 84.88 69 LYS A CA 1
ATOM 539 C C . LYS A 1 69 ? -4.375 -0.749 -19.406 1 84.88 69 LYS A C 1
ATOM 541 O O . LYS A 1 69 ? -3.148 -0.633 -19.438 1 84.88 69 LYS A O 1
ATOM 546 N N . GLU A 1 70 ? -5.188 0.245 -19.375 1 87.31 70 GLU A N 1
ATOM 547 C CA . GLU A 1 70 ? -4.691 1.617 -19.422 1 87.31 70 GLU A CA 1
ATOM 548 C C . GLU A 1 70 ? -3.934 1.979 -18.141 1 87.31 70 GLU A C 1
ATOM 550 O O . GLU A 1 70 ? -3.018 2.803 -18.172 1 87.31 70 GLU A O 1
ATOM 555 N N . ASP A 1 71 ? -4.336 1.288 -17.109 1 91.19 71 ASP A N 1
ATOM 556 C CA . ASP A 1 71 ? -3.764 1.616 -15.797 1 91.19 71 ASP A CA 1
ATOM 557 C C . ASP A 1 71 ? -2.75 0.562 -15.367 1 91.19 71 ASP A C 1
ATOM 559 O O . ASP A 1 71 ? -2.441 0.443 -14.18 1 91.19 71 ASP A O 1
ATOM 563 N N . VAL A 1 72 ? -2.209 -0.174 -16.234 1 93.44 72 VAL A N 1
ATOM 564 C CA . VAL A 1 72 ? -1.465 -1.391 -15.93 1 93.44 72 VAL A CA 1
ATOM 565 C C . VAL A 1 72 ? -0.199 -1.039 -15.148 1 93.44 72 VAL A C 1
ATOM 567 O O . VAL A 1 72 ? 0.258 -1.819 -14.312 1 93.44 72 VAL A O 1
ATOM 570 N N . GLU A 1 73 ? 0.368 0.151 -15.352 1 93.38 73 GLU A N 1
ATOM 571 C CA . GLU A 1 73 ? 1.608 0.533 -14.688 1 93.38 73 GLU A CA 1
ATOM 572 C C . GLU A 1 73 ? 1.406 0.667 -13.18 1 93.38 73 GLU A C 1
ATOM 574 O O . GLU A 1 73 ? 2.32 0.395 -12.398 1 93.38 73 GLU A O 1
ATOM 579 N N . TRP A 1 74 ? 0.198 1.101 -12.797 1 95.56 74 TRP A N 1
ATOM 580 C CA . TRP A 1 74 ? -0.124 1.161 -11.375 1 95.56 74 TRP A CA 1
ATOM 581 C C . TRP A 1 74 ? -0.132 -0.233 -10.758 1 95.56 74 TRP A C 1
ATOM 583 O O . TRP A 1 74 ? 0.375 -0.431 -9.648 1 95.56 74 TRP A O 1
ATOM 593 N N . TYR A 1 75 ? -0.643 -1.172 -11.492 1 96.62 75 TYR A N 1
ATOM 594 C CA . TYR A 1 75 ? -0.718 -2.543 -11 1 96.62 75 TYR A CA 1
ATOM 595 C C . TYR A 1 75 ? 0.661 -3.193 -10.977 1 96.62 75 TYR A C 1
ATOM 597 O O . TYR A 1 75 ? 0.967 -3.992 -10.094 1 96.62 75 TYR A O 1
ATOM 605 N N . HIS A 1 76 ? 1.52 -2.824 -12 1 96.94 76 HIS A N 1
ATOM 606 C CA . HIS A 1 76 ? 2.912 -3.256 -11.953 1 96.94 76 HIS A CA 1
ATOM 607 C C . HIS A 1 76 ? 3.576 -2.83 -10.648 1 96.94 76 HIS A C 1
ATOM 609 O O . HIS A 1 76 ? 4.184 -3.652 -9.961 1 96.94 76 HIS A O 1
ATOM 615 N N . ALA A 1 77 ? 3.426 -1.55 -10.352 1 97 77 ALA A N 1
ATOM 616 C CA . ALA A 1 77 ? 4.047 -0.986 -9.156 1 97 77 ALA A CA 1
ATOM 617 C C . ALA A 1 77 ? 3.498 -1.637 -7.891 1 97 77 ALA A C 1
ATOM 619 O O . ALA A 1 77 ? 4.242 -1.89 -6.938 1 97 77 ALA A O 1
ATOM 620 N N . LEU A 1 78 ? 2.184 -1.884 -7.891 1 98.19 78 LEU A N 1
ATOM 621 C CA . LEU A 1 78 ? 1.554 -2.471 -6.711 1 98.19 78 LEU A CA 1
ATOM 622 C C . LEU A 1 78 ? 2.098 -3.869 -6.445 1 98.19 78 LEU A C 1
ATOM 624 O O . LEU A 1 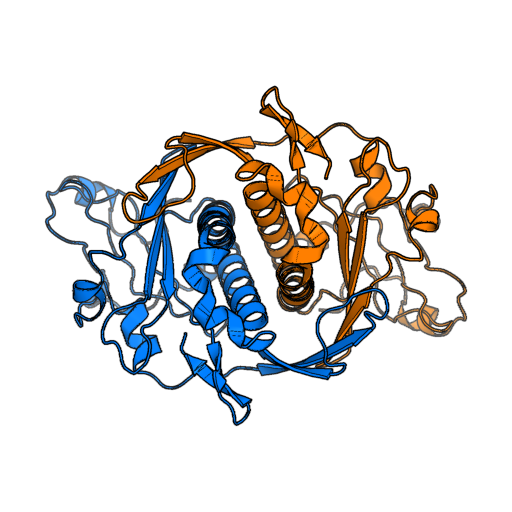78 ? 2.512 -4.176 -5.324 1 98.19 78 LEU A O 1
ATOM 628 N N . VAL A 1 79 ? 2.16 -4.703 -7.449 1 97.81 79 VAL A N 1
ATOM 629 C CA . VAL A 1 79 ? 2.617 -6.078 -7.266 1 97.81 79 VAL A CA 1
ATOM 630 C C . VAL A 1 79 ? 4.09 -6.086 -6.859 1 97.81 79 VAL A C 1
ATOM 632 O O . VAL A 1 79 ? 4.488 -6.832 -5.961 1 97.81 79 VAL A O 1
ATOM 635 N N . ARG A 1 80 ? 4.895 -5.219 -7.426 1 97.44 80 ARG A N 1
ATOM 636 C CA . ARG A 1 80 ? 6.305 -5.109 -7.074 1 97.44 80 ARG A CA 1
ATOM 637 C C . ARG A 1 80 ? 6.473 -4.625 -5.637 1 97.44 80 ARG A C 1
ATOM 639 O O . ARG A 1 80 ? 7.336 -5.117 -4.906 1 97.44 80 ARG A O 1
ATOM 646 N N . SER A 1 81 ? 5.656 -3.646 -5.281 1 97.5 81 SER A N 1
ATOM 647 C CA . SER A 1 81 ? 5.809 -3.068 -3.951 1 97.5 81 SER A CA 1
ATOM 648 C C . SER A 1 81 ? 5.414 -4.066 -2.865 1 97.5 81 SER A C 1
ATOM 650 O O . SER A 1 81 ? 5.934 -4.016 -1.749 1 97.5 81 SER A O 1
ATOM 652 N N . VAL A 1 82 ? 4.484 -4.977 -3.193 1 97.62 82 VAL A N 1
ATOM 653 C CA . VAL A 1 82 ? 4.117 -6.008 -2.23 1 97.62 82 VAL A CA 1
ATOM 654 C C . VAL A 1 82 ? 5.32 -6.906 -1.944 1 97.62 82 VAL A C 1
ATOM 656 O O . VAL A 1 82 ? 5.547 -7.309 -0.8 1 97.62 82 VAL A O 1
ATOM 659 N N . ILE A 1 83 ? 6.148 -7.176 -2.934 1 95.69 83 ILE A N 1
ATOM 660 C CA . ILE A 1 83 ? 7.363 -7.969 -2.777 1 95.69 83 ILE A CA 1
ATOM 661 C C . ILE A 1 83 ? 8.305 -7.273 -1.796 1 95.69 83 ILE A C 1
ATOM 663 O O . ILE A 1 83 ? 8.93 -7.93 -0.956 1 95.69 83 ILE A O 1
ATOM 667 N N . GLU A 1 84 ? 8.328 -5.992 -1.818 1 91.19 84 GLU A N 1
ATOM 668 C CA . GLU A 1 84 ? 9.25 -5.203 -1.004 1 91.19 84 GLU A CA 1
ATOM 669 C C . GLU A 1 84 ? 8.719 -5.031 0.418 1 91.19 84 GLU A C 1
ATOM 671 O O . GLU A 1 84 ? 9.445 -4.582 1.306 1 91.19 84 GLU A O 1
ATOM 676 N N . GLY A 1 85 ? 7.426 -5.352 0.669 1 87.31 85 GLY A N 1
ATOM 677 C CA . GLY A 1 85 ? 6.789 -5.113 1.956 1 87.31 85 GLY A CA 1
ATOM 678 C C . GLY A 1 85 ? 7.352 -5.98 3.066 1 87.31 85 GLY A C 1
ATOM 679 O O . GLY A 1 85 ? 7.223 -5.648 4.246 1 87.31 85 GLY A O 1
ATOM 680 N N . ASP A 1 86 ? 7.875 -7.082 2.691 1 89.31 86 ASP A N 1
ATOM 681 C CA . ASP A 1 86 ? 8.492 -8.008 3.635 1 89.31 86 ASP A CA 1
ATOM 682 C C . ASP A 1 86 ? 9.547 -8.875 2.949 1 89.31 86 ASP A C 1
ATOM 684 O O . ASP A 1 86 ? 9.32 -9.383 1.851 1 89.31 86 ASP A O 1
ATOM 688 N N . SER A 1 87 ? 10.656 -9.023 3.627 1 88.12 87 SER A N 1
ATOM 689 C CA . SER A 1 87 ? 11.766 -9.766 3.035 1 88.12 87 SER A CA 1
ATOM 690 C C . SER A 1 87 ? 11.398 -11.234 2.838 1 88.12 87 SER A C 1
ATOM 692 O O . SER A 1 87 ? 12.039 -11.945 2.057 1 88.12 87 SER A O 1
ATOM 694 N N . GLN A 1 88 ? 10.328 -11.633 3.504 1 89.81 88 GLN A N 1
ATOM 695 C CA . GLN A 1 88 ? 9.938 -13.039 3.434 1 89.81 88 GLN A CA 1
ATOM 696 C C . GLN A 1 88 ? 9.039 -13.297 2.227 1 89.81 88 GLN A C 1
ATOM 698 O O . GLN A 1 88 ? 8.742 -14.453 1.906 1 89.81 88 GLN A O 1
ATOM 703 N N . VAL A 1 89 ? 8.609 -12.281 1.602 1 94 89 VAL A N 1
ATOM 704 C CA . VAL A 1 89 ? 7.727 -12.469 0.452 1 94 89 VAL A CA 1
ATOM 705 C C . VAL A 1 89 ? 8.547 -12.906 -0.76 1 94 89 VAL A C 1
ATOM 707 O O . VAL A 1 89 ? 9.453 -12.188 -1.194 1 94 89 VAL A O 1
ATOM 710 N N . TYR A 1 90 ? 8.211 -14.016 -1.253 1 93.44 90 TYR A N 1
ATOM 711 C CA . TYR A 1 90 ? 8.922 -14.609 -2.379 1 93.44 90 TYR A CA 1
ATOM 712 C C . TYR A 1 90 ? 8.234 -14.281 -3.697 1 93.44 90 TYR A C 1
ATOM 714 O O . TYR A 1 90 ? 8.898 -14.023 -4.707 1 93.44 90 TYR A O 1
ATOM 722 N N . ARG A 1 91 ? 6.93 -14.312 -3.684 1 95.56 91 ARG A N 1
ATOM 723 C CA . ARG A 1 91 ? 6.125 -14.141 -4.891 1 95.56 91 ARG A CA 1
ATOM 724 C C . ARG A 1 91 ? 4.82 -13.414 -4.582 1 95.56 91 ARG A C 1
ATOM 726 O O . ARG A 1 91 ? 4.23 -13.609 -3.518 1 95.56 91 ARG A O 1
ATOM 733 N N . ALA A 1 92 ? 4.402 -12.57 -5.473 1 97.19 92 ALA A N 1
ATOM 734 C CA . ALA A 1 92 ? 3.123 -11.875 -5.375 1 97.19 92 ALA A CA 1
ATOM 735 C C . ALA A 1 92 ? 2.346 -11.969 -6.688 1 97.19 92 ALA A C 1
ATOM 737 O O . ALA A 1 92 ? 2.926 -11.844 -7.77 1 97.19 92 ALA A O 1
ATOM 738 N N . ILE A 1 93 ? 1.055 -12.25 -6.59 1 96.06 93 ILE A N 1
ATOM 739 C CA . ILE A 1 93 ? 0.206 -12.375 -7.77 1 96.06 93 ILE A CA 1
ATOM 740 C C . ILE A 1 93 ? -1.011 -11.469 -7.633 1 96.06 93 ILE A C 1
ATOM 742 O O . ILE A 1 93 ? -1.612 -11.383 -6.559 1 96.06 93 ILE A O 1
ATOM 746 N N . LEU A 1 94 ? -1.287 -10.719 -8.602 1 96.38 94 LEU A N 1
ATOM 747 C CA . LEU A 1 94 ? -2.514 -9.938 -8.734 1 96.38 94 LEU A CA 1
ATOM 748 C C . LEU A 1 94 ? -3.336 -10.422 -9.93 1 96.38 94 LEU A C 1
ATOM 750 O O . LEU A 1 94 ? -2.826 -10.492 -11.047 1 96.38 94 LEU A O 1
ATOM 754 N N . THR A 1 95 ? -4.578 -10.758 -9.703 1 93.5 95 THR A N 1
ATOM 755 C CA . THR A 1 95 ? -5.457 -11.242 -10.758 1 93.5 95 THR A CA 1
ATOM 756 C C . THR A 1 95 ? -6.75 -10.438 -10.805 1 93.5 95 THR A C 1
ATOM 758 O O . THR A 1 95 ? -7.34 -10.133 -9.758 1 93.5 95 THR A O 1
ATOM 761 N N . PHE A 1 96 ? -7.133 -10.094 -11.969 1 91.38 96 PHE A N 1
ATOM 762 C CA . PHE A 1 96 ? -8.438 -9.484 -12.203 1 91.38 96 PHE A CA 1
ATOM 763 C C . PHE A 1 96 ? -9.406 -10.484 -12.828 1 91.38 96 PHE A C 1
ATOM 765 O O . PHE A 1 96 ? -9.078 -11.125 -13.828 1 91.38 96 PHE A O 1
ATOM 772 N N . ASP A 1 97 ? -10.508 -10.602 -12.148 1 82 97 ASP A N 1
ATOM 773 C CA . ASP A 1 97 ? -11.492 -11.578 -12.602 1 82 97 ASP A CA 1
ATOM 774 C C . ASP A 1 97 ? -12.141 -11.141 -13.914 1 82 97 ASP A C 1
ATOM 776 O O . ASP A 1 97 ? -12.125 -9.953 -14.258 1 82 97 ASP A O 1
ATOM 780 N N . ALA A 1 98 ? -12.648 -12.117 -14.547 1 68.69 98 ALA A N 1
ATOM 781 C CA . ALA A 1 98 ? -13.312 -11.914 -15.828 1 68.69 98 ALA A CA 1
ATOM 782 C C . ALA A 1 98 ? -14.656 -11.219 -15.648 1 68.69 98 ALA A C 1
ATOM 784 O O . ALA A 1 98 ? -15.25 -11.266 -14.57 1 68.69 98 ALA A O 1
ATOM 785 N N . HIS A 1 99 ? -14.898 -10.461 -16.656 1 62.31 99 HIS A N 1
ATOM 786 C CA . HIS A 1 99 ? -16.297 -10.047 -16.766 1 62.31 99 HIS A CA 1
ATOM 787 C C . HIS A 1 99 ? -17.219 -11.258 -16.797 1 62.31 99 HIS A C 1
ATOM 789 O O . HIS A 1 99 ? -16.844 -12.328 -17.281 1 62.31 99 HIS A O 1
ATOM 795 N N . PRO A 1 100 ? -18.234 -11.125 -15.961 1 59.41 100 PRO A N 1
ATOM 796 C CA . PRO A 1 100 ? -19.172 -12.242 -15.883 1 59.41 100 PRO A CA 1
ATOM 797 C C . PRO A 1 100 ? -19.375 -12.922 -17.234 1 59.41 100 PRO A C 1
ATOM 799 O O . PRO A 1 100 ? -19.609 -14.133 -17.281 1 59.41 100 PRO A O 1
ATOM 802 N N . LEU A 1 101 ? -19.281 -12.094 -18.234 1 59.47 101 LEU A N 1
ATOM 803 C CA . LEU A 1 101 ? -19.562 -12.672 -19.547 1 59.47 101 LEU A CA 1
ATOM 804 C C . LEU A 1 101 ? -18.312 -13.336 -20.141 1 59.47 101 LEU A C 1
ATOM 806 O O . LEU A 1 101 ? -18.391 -13.992 -21.172 1 59.47 101 LEU A O 1
ATOM 810 N N . SER A 1 102 ? -17.25 -13.133 -19.453 1 61.5 102 SER A N 1
ATOM 811 C CA . SER A 1 102 ? -16.031 -13.781 -19.922 1 61.5 102 SER A CA 1
ATOM 812 C C . SER A 1 102 ? -15.5 -14.766 -18.891 1 61.5 102 SER A C 1
ATOM 814 O O . SER A 1 102 ? -15.68 -14.57 -17.688 1 61.5 102 SER A O 1
ATOM 816 N N . SER A 1 103 ? -15.188 -15.977 -19.328 1 64.12 103 SER A N 1
ATOM 817 C CA . SER A 1 103 ? -14.68 -17.031 -18.453 1 64.12 103 SER A CA 1
ATOM 818 C C . SER A 1 103 ? -13.211 -16.797 -18.109 1 64.12 103 SER A C 1
ATOM 820 O O . SER A 1 103 ? -12.688 -17.375 -17.156 1 64.12 103 SER A O 1
ATOM 822 N N . LYS A 1 104 ? -12.555 -15.781 -18.734 1 70.38 104 LYS A N 1
ATOM 823 C CA . LYS A 1 104 ? -11.109 -15.625 -18.531 1 70.38 104 LYS A CA 1
ATOM 824 C C . LYS A 1 104 ? -10.797 -14.352 -17.75 1 70.38 104 LYS A C 1
ATOM 826 O O . LYS A 1 104 ? -11.43 -13.32 -17.953 1 70.38 104 LYS A O 1
ATOM 831 N N . PRO A 1 105 ? -9.859 -14.594 -16.906 1 76.5 105 PRO A N 1
ATOM 832 C CA . PRO A 1 105 ? -9.438 -13.375 -16.219 1 76.5 105 PRO A CA 1
ATOM 833 C C . PRO A 1 105 ? -8.898 -12.312 -17.172 1 76.5 105 PRO A C 1
ATOM 835 O O . PRO A 1 105 ? -8.258 -12.648 -18.172 1 76.5 105 PRO A O 1
ATOM 838 N N . GLN A 1 106 ? -9.117 -11.148 -16.812 1 80.44 106 GLN A N 1
AT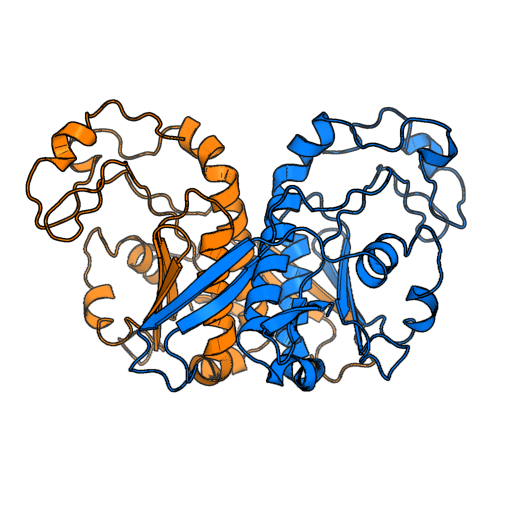OM 839 C CA . GLN A 1 106 ? -8.688 -10.039 -17.656 1 80.44 106 GLN A CA 1
ATOM 840 C C . GLN A 1 106 ? -7.172 -9.875 -17.625 1 80.44 106 GLN A C 1
ATOM 842 O O . GLN A 1 106 ? -6.555 -9.555 -18.641 1 80.44 106 GLN A O 1
ATOM 847 N N . MET A 1 107 ? -6.527 -10.203 -16.438 1 90.81 107 MET A N 1
ATOM 848 C CA . MET A 1 107 ? -5.09 -9.992 -16.281 1 90.81 107 MET A CA 1
ATOM 849 C C . MET A 1 107 ? -4.555 -10.758 -15.086 1 90.81 107 MET A C 1
ATOM 851 O O . MET A 1 107 ? -5.203 -10.812 -14.039 1 90.81 107 MET A O 1
ATOM 855 N N . ILE A 1 108 ? -3.455 -11.367 -15.281 1 93.06 108 ILE A N 1
ATOM 856 C CA . ILE A 1 108 ? -2.734 -12.047 -14.211 1 93.06 108 ILE A CA 1
ATOM 857 C C . ILE A 1 108 ? -1.286 -11.562 -14.172 1 93.06 108 ILE A C 1
ATOM 859 O O . ILE A 1 108 ? -0.518 -11.812 -15.109 1 93.06 108 ILE A O 1
ATOM 863 N N . LEU A 1 109 ? -0.908 -10.844 -13.117 1 96 109 LEU A N 1
ATOM 864 C CA . LEU A 1 109 ? 0.453 -10.352 -12.93 1 96 109 LEU A CA 1
ATOM 865 C C . LEU A 1 109 ? 1.144 -11.086 -11.781 1 96 109 LEU A C 1
ATOM 867 O O . LEU A 1 109 ? 0.555 -11.273 -10.719 1 96 109 LEU A O 1
ATOM 871 N N . GLN A 1 110 ? 2.361 -11.531 -12.031 1 95.94 110 GLN A N 1
ATOM 872 C CA . GLN A 1 110 ? 3.158 -12.211 -11.008 1 95.94 110 GLN A CA 1
ATOM 873 C C . GLN A 1 110 ? 4.527 -11.555 -10.859 1 95.94 110 GLN A C 1
ATOM 875 O O . GLN A 1 110 ? 5.234 -11.336 -11.844 1 95.94 110 GLN A O 1
ATOM 880 N N . ALA A 1 111 ? 4.863 -11.156 -9.68 1 97.44 111 ALA A N 1
ATOM 881 C CA . ALA A 1 111 ? 6.207 -10.688 -9.352 1 97.44 111 ALA A CA 1
ATOM 882 C C . ALA A 1 111 ? 6.941 -11.695 -8.477 1 97.44 111 ALA A C 1
ATOM 884 O O . ALA A 1 111 ? 6.359 -12.258 -7.547 1 97.44 111 ALA A O 1
ATOM 885 N N . THR A 1 112 ? 8.18 -11.977 -8.75 1 95.56 112 THR A N 1
ATOM 886 C CA . THR A 1 112 ? 9.016 -12.898 -7.988 1 95.56 112 THR A CA 1
ATOM 887 C C . THR A 1 112 ? 10.344 -12.242 -7.609 1 95.56 112 THR A C 1
ATOM 889 O O . THR A 1 112 ? 10.961 -11.555 -8.43 1 95.56 112 THR A O 1
ATOM 892 N N . LYS A 1 113 ? 10.656 -12.469 -6.434 1 93.38 113 LYS A N 1
ATOM 893 C CA . LYS A 1 113 ? 11.914 -11.914 -5.945 1 93.38 113 LYS A CA 1
ATOM 894 C C . LYS A 1 113 ? 13.031 -12.945 -6 1 93.38 113 LYS A C 1
ATOM 896 O O . LYS A 1 113 ? 12.867 -14.07 -5.52 1 93.38 113 LYS A O 1
ATOM 901 N N . ARG A 1 114 ? 14.117 -12.562 -6.602 1 87.12 114 ARG A N 1
ATOM 902 C CA . ARG A 1 114 ? 15.352 -13.336 -6.602 1 87.12 114 ARG A CA 1
ATOM 903 C C . ARG A 1 114 ? 16.547 -12.445 -6.297 1 87.12 114 ARG A C 1
ATOM 905 O O . ARG A 1 114 ? 17 -11.672 -7.152 1 87.12 114 ARG A O 1
ATOM 912 N N . ASN A 1 115 ? 17.078 -12.555 -5.094 1 84.56 115 ASN A N 1
ATOM 913 C CA . ASN A 1 115 ? 18.156 -11.688 -4.664 1 84.56 115 ASN A CA 1
ATOM 914 C C . ASN A 1 115 ? 17.766 -10.211 -4.754 1 84.56 115 ASN A C 1
ATOM 916 O O . ASN A 1 115 ? 16.766 -9.797 -4.18 1 84.56 115 ASN A O 1
ATOM 920 N N . SER A 1 116 ? 18.375 -9.367 -5.496 1 89.62 116 SER A N 1
ATOM 921 C CA . SER A 1 116 ? 18.062 -7.945 -5.59 1 89.62 116 SER A CA 1
ATOM 922 C C . SER A 1 116 ? 17.266 -7.633 -6.852 1 89.62 116 SER A C 1
ATOM 924 O O . SER A 1 116 ? 17.172 -6.477 -7.262 1 89.62 116 SER A O 1
ATOM 926 N N . GLU A 1 117 ? 16.656 -8.734 -7.324 1 95.06 117 GLU A N 1
ATOM 927 C CA . GLU A 1 117 ? 15.891 -8.57 -8.555 1 95.06 117 GLU A CA 1
ATOM 928 C C . GLU A 1 117 ? 14.43 -8.938 -8.344 1 95.06 117 GLU A C 1
ATOM 930 O O . GLU A 1 117 ? 14.117 -9.891 -7.633 1 95.06 117 GLU A O 1
ATOM 935 N N . ILE A 1 118 ? 13.562 -8.109 -8.93 1 96.69 118 ILE A N 1
ATOM 936 C CA . ILE A 1 118 ? 12.141 -8.422 -8.992 1 96.69 118 ILE A CA 1
ATOM 937 C C . ILE A 1 118 ? 11.734 -8.672 -10.438 1 96.69 118 ILE A C 1
ATOM 939 O O . ILE A 1 118 ? 11.812 -7.773 -11.281 1 96.69 118 ILE A O 1
ATOM 943 N N . LEU A 1 119 ? 11.32 -9.875 -10.75 1 97.19 119 LEU A N 1
ATOM 944 C CA . LEU A 1 119 ? 10.844 -10.234 -12.078 1 97.19 119 LEU A CA 1
ATOM 945 C C . LEU A 1 119 ? 9.328 -10.141 -12.164 1 97.19 119 LEU A C 1
ATOM 947 O O . LEU A 1 119 ? 8.617 -10.789 -11.391 1 97.19 119 LEU A O 1
ATOM 951 N N . LEU A 1 120 ? 8.883 -9.273 -13 1 97.38 120 LEU A N 1
ATOM 952 C CA . LEU A 1 120 ? 7.453 -9.148 -13.25 1 97.38 120 LEU A CA 1
ATOM 953 C C . LEU A 1 120 ? 7.055 -9.883 -14.523 1 97.38 120 LEU A C 1
ATOM 955 O O . LEU A 1 120 ? 7.66 -9.68 -15.578 1 97.38 120 LEU A O 1
ATOM 959 N N . GLN A 1 121 ? 6.004 -10.719 -14.391 1 96.19 121 GLN A N 1
ATOM 960 C CA . GLN A 1 121 ? 5.535 -11.516 -15.516 1 96.19 121 GLN A CA 1
ATOM 961 C C . GLN A 1 121 ? 4.031 -11.336 -15.734 1 96.19 121 GLN A C 1
ATOM 963 O O . GLN A 1 121 ? 3.275 -11.219 -14.766 1 96.19 121 GLN A O 1
ATOM 968 N N . ASP A 1 122 ? 3.68 -11.258 -16.953 1 95.12 122 ASP A N 1
ATOM 969 C CA . ASP A 1 122 ? 2.273 -11.32 -17.344 1 95.12 122 ASP A CA 1
ATOM 970 C C . ASP A 1 122 ? 1.86 -12.758 -17.672 1 95.12 122 ASP A C 1
ATOM 972 O O . ASP A 1 122 ? 2.309 -13.328 -18.656 1 95.12 122 ASP A O 1
ATOM 976 N N . LEU A 1 123 ? 0.962 -13.305 -16.875 1 92.31 123 LEU A N 1
ATOM 977 C CA . LEU A 1 123 ? 0.551 -14.695 -17.016 1 92.31 123 LEU A CA 1
ATOM 978 C C . LEU A 1 123 ? -0.867 -14.789 -17.578 1 92.31 123 LEU A C 1
ATOM 980 O O . LEU A 1 123 ? -1.53 -15.812 -17.438 1 92.31 123 LEU A O 1
ATOM 984 N N . SER A 1 124 ? -1.314 -13.758 -18.172 1 89.81 124 SER A N 1
ATOM 985 C CA . SER A 1 124 ? -2.689 -13.695 -18.656 1 89.81 124 SER A CA 1
ATOM 986 C C . SER A 1 124 ? -2.953 -14.766 -19.703 1 89.81 124 SER A C 1
ATOM 988 O O . SER A 1 124 ? -4.078 -15.258 -19.828 1 89.81 124 SER A O 1
ATOM 990 N N . ALA A 1 125 ? -1.947 -15.133 -20.422 1 86.38 125 ALA A N 1
ATOM 991 C CA . ALA A 1 125 ? -2.094 -16.156 -21.453 1 86.38 125 ALA A CA 1
ATOM 992 C C . ALA A 1 125 ? -2.412 -17.516 -20.828 1 86.38 125 ALA A C 1
ATOM 994 O O . ALA A 1 125 ? -2.943 -18.406 -21.5 1 86.38 125 ALA A O 1
ATOM 995 N N . PHE A 1 126 ? -2.143 -17.719 -19.516 1 83.06 126 PHE A N 1
ATOM 996 C CA . PHE A 1 126 ? -2.357 -19 -18.844 1 83.06 126 PHE A CA 1
ATOM 997 C C . PHE A 1 126 ? -3.629 -18.953 -18 1 83.06 126 PHE A C 1
ATOM 999 O O . PHE A 1 126 ? -3.811 -19.781 -17.109 1 83.06 126 PHE A O 1
ATOM 1006 N N . SER A 1 127 ? -4.426 -18.062 -18.281 1 83.81 127 SER A N 1
ATOM 1007 C CA . SER A 1 127 ? -5.598 -17.812 -17.438 1 83.81 127 SER A CA 1
ATOM 1008 C C . SER A 1 127 ? -6.531 -19.016 -17.422 1 83.81 127 SER A C 1
ATOM 1010 O O . SER A 1 127 ? -7.262 -19.234 -16.453 1 83.81 127 SER A O 1
ATOM 1012 N N . GLU A 1 128 ? -6.582 -19.797 -18.438 1 79.5 128 GLU A N 1
ATOM 1013 C CA . GLU A 1 128 ? -7.457 -20.969 -18.484 1 79.5 128 GLU A CA 1
ATOM 1014 C C . GLU A 1 128 ? -7.125 -21.969 -17.391 1 79.5 128 GLU A C 1
ATOM 1016 O O . GLU A 1 128 ? -8.016 -22.625 -16.844 1 79.5 128 GLU A O 1
ATOM 1021 N N . ASN A 1 129 ? -5.941 -21.938 -16.938 1 81.31 129 ASN A N 1
ATOM 1022 C CA . ASN A 1 129 ? -5.496 -22.875 -15.922 1 81.31 129 ASN A CA 1
ATOM 1023 C C . ASN A 1 129 ? -5.918 -22.422 -14.523 1 81.31 129 ASN A C 1
ATOM 1025 O O . ASN A 1 129 ? -5.984 -23.234 -13.594 1 81.31 129 ASN A O 1
ATOM 1029 N N . LEU A 1 130 ? -6.133 -21.172 -14.453 1 77.56 130 LEU A N 1
ATOM 1030 C CA . LEU A 1 130 ? -6.461 -20.594 -13.148 1 77.56 130 LEU A CA 1
ATOM 1031 C C . LEU A 1 130 ? -7.801 -21.125 -12.648 1 77.56 130 LEU A C 1
ATOM 1033 O O . LEU A 1 130 ? -8.023 -21.219 -11.438 1 77.56 130 LEU A O 1
ATOM 1037 N N . ARG A 1 131 ? -8.633 -21.547 -13.57 1 74.19 131 ARG A N 1
ATOM 1038 C CA . ARG A 1 131 ? -9.984 -21.969 -13.203 1 74.19 131 ARG A CA 1
ATOM 1039 C C . ARG A 1 131 ? -10.008 -23.438 -12.797 1 74.19 131 ARG A C 1
ATOM 1041 O O . ARG A 1 131 ? -10.984 -23.906 -12.211 1 74.19 131 ARG A O 1
ATOM 1048 N N . ASN A 1 132 ? -8.812 -23.984 -13.086 1 78.44 132 ASN A N 1
ATOM 1049 C CA . ASN A 1 132 ? -8.734 -25.375 -12.656 1 78.44 132 ASN A CA 1
ATOM 1050 C C . ASN A 1 132 ? -8.758 -25.484 -11.141 1 78.44 132 ASN A C 1
ATOM 1052 O O . ASN A 1 132 ? -8.07 -24.734 -10.445 1 78.44 132 ASN A O 1
ATOM 1056 N N . LEU A 1 133 ? -9.625 -26.344 -10.648 1 75.25 133 LEU A N 1
ATOM 1057 C CA . LEU A 1 133 ? -9.789 -26.531 -9.211 1 75.25 133 LEU A CA 1
ATOM 1058 C C . LEU A 1 133 ? -8.648 -27.359 -8.641 1 75.25 133 LEU A C 1
ATOM 1060 O O . LEU A 1 133 ? -8.867 -28.469 -8.148 1 75.25 133 LEU A O 1
ATOM 1064 N N . THR A 1 134 ? -7.473 -26.844 -8.75 1 75.19 134 THR A N 1
ATOM 1065 C CA . THR A 1 134 ? -6.293 -27.453 -8.148 1 75.19 134 THR A CA 1
ATOM 1066 C C . THR A 1 134 ? -5.906 -26.719 -6.867 1 75.19 134 THR A C 1
ATOM 1068 O O . THR A 1 134 ? -6.355 -25.594 -6.621 1 75.19 134 THR A O 1
ATOM 1071 N N . TRP A 1 135 ? -5.242 -27.312 -6.121 1 71.44 135 TRP A N 1
ATOM 1072 C CA . TRP A 1 135 ? -4.801 -26.719 -4.867 1 71.44 135 TRP A CA 1
ATOM 1073 C C . TRP A 1 135 ? -3.998 -25.438 -5.129 1 71.44 135 TRP A C 1
ATOM 1075 O O . TRP A 1 135 ? -4.059 -24.484 -4.348 1 71.44 135 TRP A O 1
ATOM 1085 N N . GLU A 1 136 ? -3.328 -25.422 -6.27 1 73.88 136 GLU A N 1
ATOM 1086 C CA . GLU A 1 136 ? -2.502 -24.266 -6.621 1 73.88 136 GLU A CA 1
ATOM 1087 C C . GLU A 1 136 ? -3.357 -23.031 -6.891 1 73.88 136 GLU A C 1
ATOM 1089 O O . GLU A 1 136 ? -2.9 -21.906 -6.719 1 73.88 136 GLU A O 1
ATOM 1094 N N . ASN A 1 137 ? -4.625 -23.359 -7.242 1 79.38 137 ASN A N 1
ATOM 1095 C CA . ASN A 1 137 ? -5.516 -22.266 -7.617 1 79.38 137 ASN A CA 1
ATOM 1096 C C . ASN A 1 137 ? -6.547 -21.984 -6.527 1 79.38 137 ASN A C 1
ATOM 1098 O O . ASN A 1 137 ? -7.461 -21.172 -6.723 1 79.38 137 ASN A O 1
ATOM 1102 N N . GLU A 1 138 ? -6.355 -22.625 -5.414 1 81.12 138 GLU A N 1
ATOM 1103 C CA . GLU A 1 138 ? -7.336 -22.5 -4.34 1 81.12 138 GLU A CA 1
ATOM 1104 C C . GLU A 1 138 ? -7.473 -21.047 -3.885 1 81.12 138 GLU A C 1
ATOM 1106 O O . GLU A 1 138 ? -8.562 -20.594 -3.537 1 81.12 138 GLU A O 1
ATOM 1111 N N . TRP A 1 139 ? -6.402 -20.391 -3.963 1 81.94 139 TRP A N 1
ATOM 1112 C CA . TRP A 1 139 ? -6.414 -19 -3.518 1 81.94 139 TRP A CA 1
ATOM 1113 C C . TRP A 1 139 ? -7.379 -18.172 -4.352 1 81.94 139 TRP A C 1
ATOM 1115 O O . TRP A 1 139 ? -8.031 -17.25 -3.838 1 81.94 139 TRP A O 1
ATOM 1125 N N . TYR A 1 140 ? -7.551 -18.422 -5.594 1 80.19 140 TYR A N 1
ATOM 1126 C CA . TYR A 1 140 ? -8.43 -17.688 -6.496 1 80.19 140 TYR A CA 1
ATOM 1127 C C . TYR A 1 140 ? -9.844 -18.234 -6.457 1 80.19 140 TYR A C 1
ATOM 1129 O O . TYR A 1 140 ? -10.812 -17.484 -6.316 1 80.19 140 TYR A O 1
ATOM 1137 N N . ASN A 1 141 ? -9.953 -19.547 -6.488 1 82.38 141 ASN A N 1
ATOM 1138 C CA . ASN A 1 141 ? -11.258 -20.203 -6.582 1 82.38 141 ASN A CA 1
ATOM 1139 C C . ASN A 1 141 ? -12.055 -20.047 -5.293 1 82.38 141 ASN A C 1
ATOM 1141 O O . ASN A 1 141 ? -13.281 -19.953 -5.324 1 82.38 141 ASN A O 1
ATOM 1145 N N . PHE A 1 142 ? -11.344 -20.016 -4.27 1 81.69 142 PHE A N 1
ATOM 1146 C CA . PHE A 1 142 ? -12.008 -19.812 -2.982 1 81.69 142 PHE A CA 1
ATOM 1147 C C . PHE A 1 142 ? -12.812 -18.516 -2.98 1 81.69 142 PHE A C 1
ATOM 1149 O O . PHE A 1 142 ? -13.992 -18.516 -2.611 1 81.69 142 PHE A O 1
ATOM 1156 N N . PHE A 1 143 ? -12.25 -17.422 -3.438 1 82.94 143 PHE A N 1
ATOM 1157 C CA . PHE A 1 143 ? -12.898 -16.125 -3.361 1 82.94 143 PHE A CA 1
ATOM 1158 C C . PHE A 1 143 ? -13.875 -15.938 -4.516 1 82.94 143 PHE A C 1
ATOM 1160 O O . PHE A 1 143 ? -14.891 -15.242 -4.371 1 82.94 143 PHE A O 1
ATOM 1167 N N . ARG A 1 144 ? -13.578 -16.578 -5.582 1 81.38 144 ARG A N 1
ATOM 1168 C CA . ARG A 1 144 ? -14.445 -16.422 -6.742 1 81.38 144 ARG A CA 1
ATOM 1169 C C . ARG A 1 144 ? -15.805 -17.062 -6.504 1 81.38 144 ARG A C 1
ATOM 1171 O O . ARG A 1 144 ? -16.844 -16.531 -6.906 1 81.38 144 ARG A O 1
ATOM 1178 N N . PHE A 1 145 ? -15.703 -18.172 -5.816 1 80 145 PHE A N 1
ATOM 1179 C CA . PHE A 1 145 ? -16.938 -18.953 -5.707 1 80 145 PHE A CA 1
ATOM 1180 C C . PHE A 1 145 ? -17.531 -18.812 -4.312 1 80 145 PHE A C 1
ATOM 1182 O O . PHE A 1 145 ? -18.625 -19.312 -4.059 1 80 145 PHE A O 1
ATOM 1189 N N . GLN A 1 146 ? -16.781 -18.234 -3.486 1 74.69 146 GLN A N 1
ATOM 1190 C CA . GLN A 1 146 ? -17.312 -18.109 -2.131 1 74.69 146 GLN A CA 1
ATOM 1191 C C . GLN A 1 146 ? -18 -16.766 -1.935 1 74.69 146 GLN A C 1
ATOM 1193 O O . GLN A 1 146 ? -17.797 -15.836 -2.717 1 74.69 146 GLN A O 1
ATOM 1198 N N . ARG A 1 147 ? -18.734 -16.844 -0.92 1 75 147 ARG A N 1
ATOM 1199 C CA . ARG A 1 147 ? -19.438 -15.633 -0.501 1 75 147 ARG A CA 1
ATOM 1200 C C . ARG A 1 147 ? -18.453 -14.547 -0.082 1 75 147 ARG A C 1
ATOM 1202 O O . ARG A 1 147 ? -17.375 -14.844 0.423 1 75 147 ARG A O 1
ATOM 1209 N N . THR A 1 148 ? -18.828 -13.359 -0.348 1 79.06 148 THR A N 1
ATOM 1210 C CA . THR A 1 148 ? -18.062 -12.188 0.05 1 79.06 148 THR A CA 1
ATOM 1211 C C . THR A 1 148 ? -17.734 -12.234 1.541 1 79.06 148 THR A C 1
ATOM 1213 O O . THR A 1 148 ? -18.625 -12.438 2.367 1 79.06 148 THR A O 1
ATOM 1216 N N . PRO A 1 149 ? -16.469 -12.219 1.794 1 83.19 149 PRO A N 1
ATOM 1217 C CA . PRO A 1 149 ? -16.109 -12.141 3.213 1 83.19 149 PRO A CA 1
ATOM 1218 C C . PRO A 1 149 ? -16.703 -10.906 3.9 1 83.19 149 PRO A C 1
ATOM 1220 O O . PRO A 1 149 ? -17.141 -9.977 3.229 1 83.19 149 PRO A O 1
ATOM 1223 N N . PRO A 1 150 ? -16.797 -11.008 5.18 1 88.38 150 PRO A N 1
ATOM 1224 C CA . PRO A 1 150 ? -17.297 -9.82 5.887 1 88.38 150 PRO A CA 1
ATOM 1225 C C . PRO A 1 150 ? -16.438 -8.586 5.633 1 88.38 150 PRO A C 1
ATOM 1227 O O . PRO A 1 150 ? -15.211 -8.633 5.801 1 88.38 150 PRO A O 1
ATOM 1230 N N . LEU A 1 151 ? -17 -7.625 5.09 1 93.44 151 LEU A N 1
ATOM 1231 C CA . LEU A 1 151 ? -16.359 -6.336 4.844 1 93.44 151 LEU A CA 1
ATOM 1232 C C . LEU A 1 151 ? -16.938 -5.262 5.762 1 93.44 151 LEU A C 1
ATOM 1234 O O . LEU A 1 151 ? -18.047 -5.41 6.277 1 93.44 151 LEU A O 1
ATOM 1238 N N . TYR A 1 152 ? -16.172 -4.316 5.996 1 92.31 152 TYR A N 1
ATOM 1239 C CA . TYR A 1 152 ? -16.594 -3.186 6.816 1 92.31 152 TYR A CA 1
ATOM 1240 C C . TYR A 1 152 ? -16.859 -1.956 5.953 1 92.31 152 TYR A C 1
ATOM 1242 O O . TYR A 1 152 ? -16.062 -1.623 5.078 1 92.31 152 TYR A O 1
ATOM 1250 N N . LYS A 1 153 ? -17.953 -1.409 6.305 1 93 153 LYS A N 1
ATOM 1251 C CA . LYS A 1 153 ? -18.328 -0.222 5.543 1 93 153 LYS A CA 1
ATOM 1252 C C . LYS A 1 153 ? -17.641 1.024 6.09 1 93 153 LYS A C 1
ATOM 1254 O O . LYS A 1 153 ? -17.531 1.196 7.309 1 93 153 LYS A O 1
ATOM 1259 N N . ARG A 1 154 ? -17.156 1.879 5.199 1 93.5 154 ARG A N 1
ATOM 1260 C CA . ARG A 1 154 ? -16.562 3.174 5.516 1 93.5 154 ARG A CA 1
ATOM 1261 C C . ARG A 1 154 ? -17.234 4.293 4.734 1 93.5 154 ARG A C 1
ATOM 1263 O O . ARG A 1 154 ? -17.516 4.148 3.537 1 93.5 154 ARG A O 1
ATOM 1270 N N . ILE A 1 155 ? -17.516 5.352 5.484 1 94.75 155 ILE A N 1
ATOM 1271 C CA . ILE A 1 155 ? -18.016 6.551 4.816 1 94.75 155 ILE A CA 1
ATOM 1272 C C . ILE A 1 155 ? -16.844 7.387 4.309 1 94.75 155 ILE A C 1
ATOM 1274 O O . ILE A 1 155 ? -15.914 7.695 5.062 1 94.75 155 ILE A O 1
ATOM 1278 N N . LEU A 1 156 ? -16.859 7.672 3.057 1 95.31 156 LEU A N 1
ATOM 1279 C CA . LEU A 1 156 ? -15.836 8.516 2.451 1 95.31 156 LEU A CA 1
ATOM 1280 C C . LEU A 1 156 ? -16.375 9.906 2.164 1 95.31 156 LEU A C 1
ATOM 1282 O O . LEU A 1 156 ? -17.344 10.062 1.405 1 95.31 156 LEU A O 1
ATOM 1286 N N . SER A 1 157 ? -15.812 10.867 2.771 1 96.31 157 SER A N 1
ATOM 1287 C CA . SER A 1 157 ? -16.203 12.258 2.549 1 96.31 157 SER A CA 1
ATOM 1288 C C . SER A 1 157 ? -15.086 13.031 1.858 1 96.31 157 SER A C 1
ATOM 1290 O O . SER A 1 157 ? -13.898 12.812 2.129 1 96.31 157 SER A O 1
ATOM 1292 N N . ASN A 1 158 ? -15.508 13.961 0.978 1 94.69 158 ASN A N 1
ATOM 1293 C CA . ASN A 1 158 ? -14.531 14.703 0.185 1 94.69 158 ASN A CA 1
ATOM 1294 C C . ASN A 1 158 ? -14.672 16.203 0.38 1 94.69 158 ASN A C 1
ATOM 1296 O O . ASN A 1 158 ? -15.773 16.75 0.271 1 94.69 158 ASN A O 1
ATOM 1300 N N . ASP A 1 159 ? -13.688 16.844 0.743 1 93.38 159 ASP A N 1
ATOM 1301 C CA . ASP A 1 159 ? -13.5 18.297 0.664 1 93.38 159 ASP A CA 1
ATOM 1302 C C . ASP A 1 159 ? -12.375 18.656 -0.3 1 93.38 159 ASP A C 1
ATOM 1304 O O . ASP A 1 159 ? -11.273 19 0.129 1 93.38 159 ASP A O 1
ATOM 1308 N N . LEU A 1 160 ? -12.711 18.484 -1.599 1 93.31 160 LEU A N 1
ATOM 1309 C CA . LEU A 1 160 ? -11.734 18.594 -2.676 1 93.31 160 LEU A CA 1
ATOM 1310 C C . LEU A 1 160 ? -12.109 19.703 -3.639 1 93.31 160 LEU A C 1
ATOM 1312 O O . LEU A 1 160 ? -11.969 19.562 -4.855 1 93.31 160 LEU A O 1
ATOM 1316 N N . LYS A 1 161 ? -12.43 20.844 -3.264 1 84.81 161 LYS A N 1
ATOM 1317 C CA . LYS A 1 161 ? -12.992 21.938 -4.039 1 84.81 161 LYS A CA 1
ATOM 1318 C C . LYS A 1 161 ? -12.039 22.375 -5.152 1 84.81 161 LYS A C 1
ATOM 1320 O O . LYS A 1 161 ? -12.477 22.875 -6.191 1 84.81 161 LYS A O 1
ATOM 1325 N N . THR A 1 162 ? -10.812 22.109 -5.008 1 80.56 162 THR A N 1
ATOM 1326 C CA . THR A 1 162 ? -9.836 22.547 -6.004 1 80.56 162 THR A CA 1
ATOM 1327 C C . THR A 1 162 ? -9.609 21.469 -7.059 1 80.56 162 THR A C 1
ATOM 1329 O O . THR A 1 162 ? -8.875 21.688 -8.023 1 80.56 162 THR A O 1
ATOM 1332 N N . LEU A 1 163 ? -10.289 20.312 -6.777 1 83.31 163 LEU A N 1
ATOM 1333 C CA . LEU A 1 163 ? -10.094 19.188 -7.699 1 83.31 163 LEU A CA 1
ATOM 1334 C C . LEU A 1 163 ? -11.375 18.891 -8.469 1 83.31 163 LEU A C 1
ATOM 1336 O O . LEU A 1 163 ? -12.477 19.141 -7.973 1 83.31 163 LEU A O 1
ATOM 1340 N N . GLU A 1 164 ? -11.172 18.359 -9.617 1 81.62 164 GLU A N 1
ATOM 1341 C CA . GLU A 1 164 ? -12.305 18.094 -10.492 1 81.62 164 GLU A CA 1
ATOM 1342 C C . GLU A 1 164 ? -12.891 16.703 -10.227 1 81.62 164 GLU A C 1
ATOM 1344 O O . GLU A 1 164 ? -13.984 16.391 -10.703 1 81.62 164 GLU A O 1
ATOM 1349 N N . THR A 1 165 ? -12.156 15.977 -9.461 1 84.12 165 THR A N 1
ATOM 1350 C CA . THR A 1 165 ? -12.578 14.617 -9.148 1 84.12 165 THR A CA 1
ATOM 1351 C C . THR A 1 165 ? -12.242 14.266 -7.695 1 84.12 165 THR A C 1
ATOM 1353 O O . THR A 1 165 ? -11.266 14.773 -7.137 1 84.12 165 THR A O 1
ATOM 1356 N N . PRO A 1 166 ? -13.141 13.508 -7.168 1 83.69 166 PRO A N 1
ATOM 1357 C CA . PRO A 1 166 ? -14.367 12.922 -7.703 1 83.69 166 PRO A CA 1
ATOM 1358 C C . PRO A 1 166 ? -15.539 13.906 -7.707 1 83.69 166 PRO A C 1
ATOM 1360 O O . PRO A 1 166 ? -15.461 14.961 -7.078 1 83.69 166 PRO A O 1
ATOM 1363 N N . LYS A 1 167 ? -16.625 13.477 -8.32 1 81.12 167 LYS A N 1
ATOM 1364 C CA . LYS A 1 167 ? -17.781 14.352 -8.469 1 81.12 167 LYS A CA 1
ATOM 1365 C C . LYS A 1 167 ? -18.812 14.117 -7.359 1 81.12 167 LYS A C 1
ATOM 1367 O O . LYS A 1 167 ? -19.969 14.492 -7.488 1 81.12 167 LYS A O 1
ATOM 1372 N N . TRP A 1 168 ? -18.469 13.445 -6.34 1 85.38 168 TRP A N 1
ATOM 1373 C CA . TRP A 1 168 ? -19.328 13.188 -5.195 1 85.38 168 TRP A CA 1
ATOM 1374 C C . TRP A 1 168 ? -18.688 13.664 -3.9 1 85.38 168 TRP A C 1
ATOM 1376 O O . TRP A 1 168 ? -17.469 13.609 -3.752 1 85.38 168 TRP A O 1
ATOM 1386 N N . SER A 1 169 ? -19.531 14.148 -3.027 1 89.88 169 SER A N 1
ATOM 1387 C CA . SER A 1 169 ? -19.031 14.664 -1.759 1 89.88 169 SER A CA 1
ATOM 1388 C C . SER A 1 169 ? -18.953 13.57 -0.706 1 89.88 169 SER A C 1
ATOM 1390 O O . SER A 1 169 ? -18.141 13.656 0.224 1 89.88 169 SER A O 1
ATOM 1392 N N . GLN A 1 170 ? -19.828 12.594 -0.894 1 92.25 170 GLN A N 1
ATOM 1393 C CA . GLN A 1 170 ? -19.828 11.508 0.075 1 92.25 170 GLN A CA 1
ATOM 1394 C C . GLN A 1 170 ? -20.156 10.172 -0.597 1 92.25 170 GLN A C 1
ATOM 1396 O O . GLN A 1 170 ? -21.016 10.117 -1.485 1 92.25 170 GLN A O 1
ATOM 1401 N N . GLY A 1 171 ? -19.438 9.195 -0.248 1 89.69 171 GLY A N 1
ATOM 1402 C CA . GLY A 1 171 ? -19.688 7.836 -0.719 1 89.69 171 GLY A CA 1
ATOM 1403 C C . GLY A 1 171 ? -19.328 6.777 0.301 1 89.69 171 GLY A C 1
ATOM 1404 O O . GLY A 1 171 ? -19.016 7.094 1.451 1 89.69 171 GLY A O 1
ATOM 1405 N N . ASP A 1 172 ? -19.516 5.535 -0.157 1 91.31 172 ASP A N 1
ATOM 1406 C CA . ASP A 1 172 ? -19.203 4.414 0.727 1 91.31 172 ASP A CA 1
ATOM 1407 C C . ASP A 1 172 ? -18.141 3.506 0.11 1 91.31 172 ASP A C 1
ATOM 1409 O O . ASP A 1 172 ? -18 3.447 -1.113 1 91.31 172 ASP A O 1
ATOM 1413 N N . SER A 1 173 ? -17.422 2.977 0.961 1 93.88 173 SER A N 1
ATOM 1414 C CA . SER A 1 173 ? -16.453 1.947 0.566 1 93.88 173 SER A CA 1
ATOM 1415 C C . SER A 1 173 ? -16.469 0.782 1.55 1 93.88 173 SER A C 1
ATOM 1417 O O . SER A 1 173 ? -16.891 0.934 2.699 1 93.88 173 SER A O 1
ATOM 1419 N N . TYR A 1 174 ? -16.172 -0.352 1.049 1 95.75 174 TYR A N 1
ATOM 1420 C CA . TYR A 1 174 ? -16.047 -1.558 1.86 1 95.75 174 TYR A CA 1
ATOM 1421 C C . TYR A 1 174 ? -14.602 -2.018 1.938 1 95.75 174 TYR A C 1
ATOM 1423 O O . TYR A 1 174 ? -13.93 -2.141 0.913 1 95.75 174 TYR A O 1
ATOM 1431 N N . VAL A 1 175 ? -14.133 -2.236 3.143 1 95.62 175 VAL A N 1
ATOM 1432 C CA . VAL A 1 175 ? -12.742 -2.637 3.338 1 95.62 175 VAL A CA 1
ATOM 1433 C C . VAL A 1 175 ? -12.688 -3.895 4.203 1 95.62 175 VAL A C 1
ATOM 1435 O O . VAL A 1 175 ? -13.664 -4.242 4.871 1 95.62 175 VAL A O 1
ATOM 1438 N N . MET A 1 176 ? -11.602 -4.594 4.094 1 93.5 176 MET A N 1
ATOM 1439 C CA . MET A 1 176 ? -11.445 -5.836 4.844 1 93.5 176 MET A CA 1
ATOM 1440 C C . MET A 1 176 ? -10.438 -5.66 5.973 1 93.5 176 MET A C 1
ATOM 1442 O O . MET A 1 176 ? -9.617 -4.742 5.945 1 93.5 176 MET A O 1
ATOM 1446 N N . ASP A 1 177 ? -10.555 -6.539 6.918 1 90.44 177 ASP A N 1
ATOM 1447 C CA . ASP A 1 177 ? -9.578 -6.594 8 1 90.44 177 ASP A CA 1
ATOM 1448 C C . ASP A 1 177 ? -8.594 -7.746 7.797 1 90.44 177 ASP A C 1
ATOM 1450 O O . ASP A 1 177 ? -8.844 -8.641 6.988 1 90.44 177 ASP A O 1
ATOM 1454 N N . GLN A 1 178 ? -7.516 -7.668 8.531 1 90.12 178 GLN A N 1
ATOM 1455 C CA . GLN A 1 178 ? -6.43 -8.633 8.414 1 90.12 178 GLN A CA 1
ATOM 1456 C C . GLN A 1 178 ? -6.914 -10.047 8.742 1 90.12 178 GLN A C 1
ATOM 1458 O O . GLN A 1 178 ? -6.383 -11.023 8.219 1 90.12 178 GLN A O 1
ATOM 1463 N N . GLY A 1 179 ? -7.965 -10.109 9.531 1 87.38 179 GLY A N 1
ATOM 1464 C CA . GLY A 1 179 ? -8.484 -11.391 9.977 1 87.38 179 GLY A CA 1
ATOM 1465 C C . GLY A 1 179 ? -9.102 -12.203 8.852 1 87.38 179 GLY A C 1
ATOM 1466 O O . GLY A 1 179 ? -9.336 -13.406 9.008 1 87.38 179 GLY A O 1
ATOM 1467 N N . TYR A 1 180 ? -9.258 -11.609 7.719 1 88.12 180 TYR A N 1
ATOM 1468 C CA . TYR A 1 180 ? -9.953 -12.305 6.645 1 88.12 180 TYR A CA 1
ATOM 1469 C C . TYR A 1 180 ? -8.984 -12.727 5.547 1 88.12 180 TYR A C 1
ATOM 1471 O O . TYR A 1 180 ? -9.406 -13.125 4.457 1 88.12 180 TYR A O 1
ATOM 1479 N N . ILE A 1 181 ? -7.746 -12.578 5.797 1 92.62 181 ILE A N 1
ATOM 1480 C CA . ILE A 1 181 ? -6.738 -13.141 4.91 1 92.62 181 ILE A CA 1
ATOM 1481 C C . ILE A 1 181 ? -6.789 -14.664 4.977 1 92.62 181 ILE A C 1
ATOM 1483 O O . ILE A 1 181 ? -6.859 -15.242 6.066 1 92.62 181 ILE A O 1
ATOM 1487 N N . LYS A 1 182 ? -6.824 -15.289 3.9 1 91.56 182 LYS A N 1
ATOM 1488 C CA . LYS A 1 182 ? -6.797 -16.75 3.838 1 91.56 182 LYS A CA 1
ATOM 1489 C C . LYS A 1 182 ? -5.367 -17.266 3.789 1 91.56 182 LYS A C 1
ATOM 1491 O O . LYS A 1 182 ? -4.559 -16.812 2.982 1 91.56 182 LYS A O 1
ATOM 1496 N N . TRP A 1 183 ? -5.102 -18.188 4.641 1 90.56 183 TRP A N 1
ATOM 1497 C CA . TRP A 1 183 ? -3.799 -18.844 4.684 1 90.56 183 TRP A CA 1
ATOM 1498 C C . TRP A 1 183 ? -3.873 -20.234 4.086 1 90.56 183 TRP A C 1
ATOM 1500 O O . TRP A 1 183 ? -4.793 -21 4.395 1 90.56 183 TRP A O 1
ATOM 1510 N N . SER A 1 184 ? -2.973 -20.562 3.252 1 88.19 184 SER A N 1
ATOM 1511 C CA . SER A 1 184 ? -2.891 -21.938 2.756 1 88.19 184 SER A CA 1
ATOM 1512 C C . SER A 1 184 ? -2.166 -22.844 3.748 1 88.19 184 SER A C 1
ATOM 1514 O O . SER A 1 184 ? -1.563 -22.359 4.711 1 88.19 184 SER A O 1
ATOM 1516 N N . SER A 1 185 ? -2.293 -24.125 3.443 1 85.94 185 SER A N 1
ATOM 1517 C CA . SER A 1 185 ? -1.389 -25.047 4.121 1 85.94 185 SER A CA 1
ATOM 1518 C C . SER A 1 185 ? 0.055 -24.828 3.68 1 85.94 185 SER A C 1
ATOM 1520 O O . SER A 1 185 ? 0.309 -24.422 2.543 1 85.94 185 SER A O 1
ATOM 1522 N N . PRO A 1 186 ? 0.984 -25.094 4.613 1 87.5 186 PRO A N 1
ATOM 1523 C CA . PRO A 1 186 ? 2.385 -24.969 4.203 1 87.5 186 PRO A CA 1
ATOM 1524 C C . PRO A 1 186 ? 2.744 -25.906 3.053 1 87.5 186 PRO A C 1
ATOM 1526 O O . PRO A 1 186 ? 2.18 -27 2.941 1 87.5 186 PRO A O 1
ATOM 1529 N N . PHE A 1 187 ? 3.682 -25.469 2.25 1 87 187 PHE A N 1
ATOM 1530 C CA . PHE A 1 187 ? 4.09 -26.281 1.109 1 87 187 PHE A CA 1
ATOM 1531 C C . PHE A 1 187 ? 5.547 -26 0.745 1 87 187 PHE A C 1
ATOM 1533 O O . PHE A 1 187 ? 6.117 -25 1.168 1 87 187 PHE A O 1
ATOM 1540 N N . LEU A 1 188 ? 6.121 -26.953 0.06 1 88.75 188 LEU A N 1
ATOM 1541 C CA . LEU A 1 188 ? 7.418 -26.781 -0.585 1 88.75 188 LEU A CA 1
ATOM 1542 C C . LEU A 1 188 ? 7.25 -26.516 -2.08 1 88.75 188 LEU A C 1
ATOM 1544 O O . LEU A 1 188 ? 6.629 -27.312 -2.783 1 88.75 188 LEU A O 1
ATOM 1548 N N . GLU A 1 189 ? 7.797 -25.359 -2.484 1 88.5 189 GLU A N 1
ATOM 1549 C CA . GLU A 1 189 ? 7.68 -24.984 -3.893 1 88.5 189 GLU A CA 1
ATOM 1550 C C . GLU A 1 189 ? 8.664 -25.781 -4.75 1 88.5 189 GLU A C 1
ATOM 1552 O O . GLU A 1 189 ? 9.805 -26 -4.352 1 88.5 189 GLU A O 1
ATOM 1557 N N . CYS A 1 190 ? 8.164 -26.281 -5.875 1 88 190 CYS A N 1
ATOM 1558 C CA . CYS A 1 190 ? 9 -26.984 -6.836 1 88 190 CYS A CA 1
ATOM 1559 C C . CYS A 1 190 ? 9.391 -26.078 -7.996 1 88 190 CYS A C 1
ATOM 1561 O O . CYS A 1 190 ? 8.523 -25.594 -8.734 1 88 190 CYS A O 1
ATOM 1563 N N . GLU A 1 191 ? 10.656 -25.734 -8.164 1 85.25 191 GLU A N 1
ATOM 1564 C CA . GLU A 1 191 ? 11.188 -24.922 -9.25 1 85.25 191 GLU A CA 1
ATOM 1565 C C . GLU A 1 191 ? 12.336 -25.641 -9.969 1 85.25 191 GLU A C 1
ATOM 1567 O O . GLU A 1 191 ? 13.312 -26.047 -9.336 1 85.25 191 GLU A O 1
ATOM 1572 N N . ASP A 1 192 ? 12.141 -25.781 -11.281 1 87.06 192 ASP A N 1
ATOM 1573 C CA . ASP A 1 192 ? 13.148 -26.422 -12.125 1 87.06 192 ASP A CA 1
ATOM 1574 C C . ASP A 1 192 ? 13.484 -27.828 -11.617 1 87.06 192 ASP A C 1
ATOM 1576 O O . ASP A 1 192 ? 14.664 -28.172 -11.5 1 87.06 192 ASP A O 1
ATOM 1580 N N . GLY A 1 193 ? 12.523 -28.453 -11.07 1 87.94 193 GLY A N 1
ATOM 1581 C CA . GLY A 1 193 ? 12.648 -29.859 -10.719 1 87.94 193 GLY A CA 1
ATOM 1582 C C . GLY A 1 193 ? 13.18 -30.062 -9.305 1 87.94 193 GLY A C 1
ATOM 1583 O O . GLY A 1 193 ? 13.43 -31.203 -8.898 1 87.94 193 GLY A O 1
ATOM 1584 N N . LYS A 1 194 ? 13.359 -28.953 -8.625 1 89.44 194 LYS A N 1
ATOM 1585 C CA . LYS A 1 194 ? 13.867 -29.062 -7.262 1 89.44 194 LYS A CA 1
ATOM 1586 C C . LYS A 1 194 ? 13.016 -28.25 -6.293 1 89.44 194 LYS A C 1
ATOM 1588 O O . LYS A 1 194 ? 12.461 -27.219 -6.656 1 89.44 194 LYS A O 1
ATOM 1593 N N . PHE A 1 195 ? 12.922 -28.797 -5.09 1 88.38 195 PHE A N 1
ATOM 1594 C CA . PHE A 1 195 ? 12.203 -28.062 -4.066 1 88.38 195 PHE A CA 1
ATOM 1595 C C . PHE A 1 195 ? 13.055 -26.922 -3.523 1 88.38 195 PHE A C 1
ATOM 1597 O O . PHE A 1 195 ? 14.258 -27.078 -3.314 1 88.38 195 PHE A O 1
ATOM 1604 N N . LEU A 1 196 ? 12.375 -25.781 -3.35 1 86.94 196 LEU A N 1
ATOM 1605 C CA . LEU A 1 196 ? 13.047 -24.719 -2.604 1 86.94 196 LEU A CA 1
ATOM 1606 C C . LEU A 1 196 ? 13.227 -25.109 -1.142 1 86.94 196 LEU A C 1
ATOM 1608 O O . LEU A 1 196 ? 12.344 -25.734 -0.548 1 86.94 196 LEU A O 1
ATOM 1612 N N . PRO A 1 197 ? 14.344 -24.781 -0.555 1 85.75 197 PRO A N 1
ATOM 1613 C CA . PRO A 1 197 ? 14.719 -25.312 0.764 1 85.75 197 PRO A CA 1
ATOM 1614 C C . PRO A 1 197 ? 13.984 -24.594 1.903 1 85.75 197 PRO A C 1
ATOM 1616 O O . PRO A 1 197 ? 14.523 -24.484 3.01 1 85.75 197 PRO A O 1
ATOM 1619 N N . THR A 1 198 ? 12.797 -24.031 1.621 1 87.19 198 THR A N 1
ATOM 1620 C CA . THR A 1 198 ? 12.047 -23.328 2.658 1 87.19 198 THR A CA 1
ATOM 1621 C C . THR A 1 198 ? 10.547 -23.594 2.506 1 87.19 198 THR A C 1
ATOM 1623 O O . THR A 1 198 ? 10.008 -23.516 1.399 1 87.19 198 THR A O 1
ATOM 1626 N N . TRP A 1 199 ? 9.922 -23.797 3.652 1 87.38 199 TRP A N 1
ATOM 1627 C CA . TRP A 1 199 ? 8.469 -23.938 3.633 1 87.38 199 TRP A CA 1
ATOM 1628 C C . TRP A 1 199 ? 7.809 -22.594 3.35 1 87.38 199 TRP A C 1
ATOM 1630 O O . TRP A 1 199 ? 8.242 -21.547 3.863 1 87.38 199 TRP A O 1
ATOM 1640 N N . MET A 1 200 ? 6.727 -22.719 2.547 1 89.81 200 MET A N 1
ATOM 1641 C CA . MET A 1 200 ? 6.027 -21.5 2.135 1 89.81 200 MET A CA 1
ATOM 1642 C C . MET A 1 200 ? 4.539 -21.609 2.443 1 89.81 200 MET A C 1
ATOM 1644 O O . MET A 1 200 ? 4.008 -22.703 2.635 1 89.81 200 MET A O 1
ATOM 1648 N N . VAL A 1 201 ? 3.92 -20.516 2.633 1 91.25 201 VAL A N 1
ATOM 1649 C CA . VAL A 1 201 ? 2.467 -20.406 2.715 1 91.25 201 VAL A CA 1
ATOM 1650 C C . VAL A 1 201 ? 1.973 -19.328 1.748 1 91.25 201 VAL A C 1
ATOM 1652 O O . VAL A 1 201 ? 2.723 -18.422 1.386 1 91.25 201 VAL A O 1
ATOM 1655 N N . THR A 1 202 ? 0.773 -19.5 1.266 1 92.19 202 THR A N 1
ATOM 1656 C CA . THR A 1 202 ? 0.125 -18.484 0.448 1 92.19 202 THR A CA 1
ATOM 1657 C C . THR A 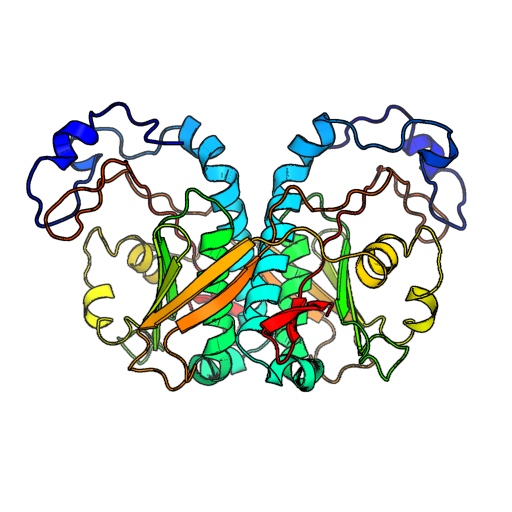1 202 ? -0.873 -17.672 1.277 1 92.19 202 THR A C 1
ATOM 1659 O O . THR A 1 202 ? -1.722 -18.25 1.963 1 92.19 202 THR A O 1
ATOM 1662 N N . LEU A 1 203 ? -0.68 -16.422 1.319 1 94.5 203 LEU A N 1
ATOM 1663 C CA . LEU A 1 203 ? -1.664 -15.5 1.862 1 94.5 203 LEU A CA 1
ATOM 1664 C C . LEU A 1 203 ? -2.502 -14.883 0.747 1 94.5 203 LEU A C 1
ATOM 1666 O O . LEU A 1 203 ? -1.958 -14.367 -0.234 1 94.5 203 LEU A O 1
ATOM 1670 N N . SER A 1 204 ? -3.848 -14.977 0.884 1 94.69 204 SER A N 1
ATOM 1671 C CA . SER A 1 204 ? -4.68 -14.484 -0.207 1 94.69 204 SER A CA 1
ATOM 1672 C C . SER A 1 204 ? -5.812 -13.602 0.316 1 94.69 204 SER A C 1
ATOM 1674 O O . SER A 1 204 ? -6.273 -13.781 1.444 1 94.69 204 SER A O 1
ATOM 1676 N N . SER A 1 205 ? -6.145 -12.656 -0.409 1 94.75 205 SER A N 1
ATOM 1677 C CA . SER A 1 205 ? -7.285 -11.773 -0.188 1 94.75 205 SER A CA 1
ATOM 1678 C C . SER A 1 205 ? -7.926 -11.352 -1.507 1 94.75 205 SER A C 1
ATOM 1680 O O . SER A 1 205 ? -7.383 -11.625 -2.58 1 94.75 205 SER A O 1
ATOM 1682 N N . SER A 1 206 ? -9.156 -10.789 -1.402 1 94.25 206 SER A N 1
ATOM 1683 C CA . SER A 1 206 ? -9.875 -10.336 -2.59 1 94.25 206 SER A CA 1
ATOM 1684 C C . SER A 1 206 ? -10.305 -8.883 -2.451 1 94.25 206 SER A C 1
ATOM 1686 O O . SER A 1 206 ? -10.398 -8.359 -1.339 1 94.25 206 SER A O 1
ATOM 1688 N N . PHE A 1 207 ? -10.484 -8.258 -3.51 1 94.75 207 PHE A N 1
ATOM 1689 C CA . PHE A 1 207 ? -10.992 -6.891 -3.521 1 94.75 207 PHE A CA 1
ATOM 1690 C C . PHE A 1 207 ? -12.227 -6.781 -4.406 1 94.75 207 PHE A C 1
ATOM 1692 O O . PHE A 1 207 ? -12.547 -7.711 -5.148 1 94.75 207 PHE A O 1
ATOM 1699 N N . TYR A 1 208 ? -12.914 -5.688 -4.254 1 92.44 208 TYR A N 1
ATOM 1700 C CA . TYR A 1 208 ? -14.266 -5.621 -4.789 1 92.44 208 TYR A CA 1
ATOM 1701 C C . TYR A 1 208 ? -14.547 -4.25 -5.395 1 92.44 208 TYR A C 1
ATOM 1703 O O . TYR A 1 208 ? -14.062 -3.23 -4.891 1 92.44 208 TYR A O 1
ATOM 1711 N N . GLY A 1 209 ? -15.242 -4.246 -6.484 1 91.88 209 GLY A N 1
ATOM 1712 C CA . GLY A 1 209 ? -15.953 -3.057 -6.926 1 91.88 209 GLY A CA 1
ATOM 1713 C C . GLY A 1 209 ? -17.359 -2.955 -6.363 1 91.88 209 GLY A C 1
ATOM 1714 O O . GLY A 1 209 ? -17.688 -3.627 -5.383 1 91.88 209 GLY A O 1
ATOM 1715 N N . LEU A 1 210 ? -18.062 -1.996 -6.883 1 90.44 210 LEU A N 1
ATOM 1716 C CA . LEU A 1 210 ? -19.438 -1.873 -6.441 1 90.44 210 LEU A CA 1
ATOM 1717 C C . LEU A 1 210 ? -20.406 -2.121 -7.598 1 90.44 210 LEU A C 1
ATOM 1719 O O . LEU A 1 210 ? -20.203 -1.618 -8.703 1 90.44 210 LEU A O 1
ATOM 1723 N N . LYS A 1 211 ? -21.438 -2.895 -7.293 1 88.38 211 LYS A N 1
ATOM 1724 C CA . LYS A 1 211 ? -22.562 -3.023 -8.211 1 88.38 211 LYS A CA 1
ATOM 1725 C C . LYS A 1 211 ? -23.391 -1.746 -8.242 1 88.38 211 LYS A C 1
ATOM 1727 O O . LYS A 1 211 ? -23.203 -0.857 -7.406 1 88.38 211 LYS A O 1
ATOM 1732 N N . PRO A 1 212 ? -24.297 -1.705 -9.234 1 87 212 PRO A N 1
ATOM 1733 C CA . PRO A 1 212 ? -25.188 -0.539 -9.266 1 87 212 PRO A CA 1
ATOM 1734 C C . PRO A 1 212 ? -26 -0.373 -7.98 1 87 212 PRO A C 1
ATOM 1736 O O . PRO A 1 212 ? -26.344 0.75 -7.605 1 87 212 PRO A O 1
ATOM 1739 N N . ASP A 1 213 ? -26.297 -1.433 -7.27 1 89 213 ASP A N 1
ATOM 1740 C CA . ASP A 1 213 ? -27.031 -1.357 -6.016 1 89 213 ASP A CA 1
ATOM 1741 C C . ASP A 1 213 ? -26.109 -1.071 -4.844 1 89 213 ASP A C 1
ATOM 1743 O O . ASP A 1 213 ? -26.516 -1.149 -3.682 1 89 213 ASP A O 1
ATOM 1747 N N . LEU A 1 214 ? -24.828 -0.873 -5.082 1 87.81 214 LEU A N 1
ATOM 1748 C CA . LEU A 1 214 ? -23.812 -0.413 -4.148 1 87.81 214 LEU A CA 1
ATOM 1749 C C . LEU A 1 214 ? -23.328 -1.555 -3.258 1 87.81 214 LEU A C 1
ATOM 1751 O O . LEU A 1 214 ? -22.703 -1.32 -2.229 1 87.81 214 LEU A O 1
ATOM 1755 N N . ASN A 1 215 ? -23.672 -2.812 -3.711 1 89.88 215 ASN A N 1
ATOM 1756 C CA . ASN A 1 215 ? -23.094 -3.973 -3.035 1 89.88 215 ASN A CA 1
ATOM 1757 C C . ASN A 1 215 ? -21.75 -4.375 -3.645 1 89.88 215 ASN A C 1
ATOM 1759 O O . ASN A 1 215 ? -21.531 -4.172 -4.84 1 89.88 215 ASN A O 1
ATOM 1763 N N . PRO A 1 216 ? -20.906 -4.934 -2.787 1 90.31 216 PRO A N 1
ATOM 1764 C CA . PRO A 1 216 ? -19.594 -5.328 -3.299 1 90.31 216 PRO A CA 1
ATOM 1765 C C . PRO A 1 216 ? -19.672 -6.383 -4.398 1 90.31 216 PRO A C 1
ATOM 1767 O O . PRO A 1 216 ? -20.531 -7.277 -4.336 1 90.31 216 PRO A O 1
ATOM 1770 N N . GLU A 1 217 ? -18.875 -6.203 -5.402 1 89.38 217 GLU A N 1
ATOM 1771 C CA . GLU A 1 217 ? -18.734 -7.137 -6.512 1 89.38 217 GLU A CA 1
ATOM 1772 C C . GLU A 1 217 ? -17.281 -7.598 -6.664 1 89.38 217 GLU A C 1
ATOM 1774 O O . GLU A 1 217 ? -16.391 -6.773 -6.855 1 89.38 217 GLU A O 1
ATOM 1779 N N . PHE A 1 218 ? -17.125 -8.891 -6.66 1 89.25 218 PHE A N 1
ATOM 1780 C CA . PHE A 1 218 ? -15.797 -9.484 -6.777 1 89.25 218 PHE A CA 1
ATOM 1781 C C . PHE A 1 218 ? -15.109 -9.039 -8.062 1 89.25 218 PHE A C 1
ATOM 1783 O O . PHE A 1 218 ? -15.734 -9.031 -9.133 1 89.25 218 PHE A O 1
ATOM 1790 N N . LYS A 1 219 ? -13.836 -8.562 -7.926 1 89.19 219 LYS A N 1
ATOM 1791 C CA . LYS A 1 219 ? -13.07 -8.141 -9.094 1 89.19 219 LYS A CA 1
ATOM 1792 C C . LYS A 1 219 ? -11.844 -9.023 -9.297 1 89.19 219 LYS A C 1
ATOM 1794 O O . LYS A 1 219 ? -11.875 -9.969 -10.094 1 89.19 219 LYS A O 1
ATOM 1799 N N . MET B 1 1 ? -4.246 0.867 21.281 1 18.72 1 MET B N 1
ATOM 1800 C CA . MET B 1 1 ? -4.215 0.878 22.734 1 18.72 1 MET B CA 1
ATOM 1801 C C . MET B 1 1 ? -3.725 2.225 23.266 1 18.72 1 MET B C 1
ATOM 1803 O O . MET B 1 1 ? -3.027 2.953 22.547 1 18.72 1 MET B O 1
ATOM 1807 N N . ALA B 1 2 ? -4.219 2.895 24.266 1 28.86 2 ALA B N 1
ATOM 1808 C CA . ALA B 1 2 ? -3.961 4.062 25.109 1 28.86 2 ALA B CA 1
ATOM 1809 C C . ALA B 1 2 ? -2.48 4.164 25.469 1 28.86 2 ALA B C 1
ATOM 1811 O O . ALA B 1 2 ? -2.082 5.035 26.234 1 28.86 2 ALA B O 1
ATOM 1812 N N . PHE B 1 3 ? -1.458 3.496 25.172 1 25.45 3 PHE B N 1
ATOM 1813 C CA . PHE B 1 3 ? -0.381 3.701 26.141 1 25.45 3 PHE B CA 1
ATOM 1814 C C . PHE B 1 3 ? -0.027 5.18 26.25 1 25.45 3 PHE B C 1
ATOM 1816 O O . PHE B 1 3 ? -0.536 6.004 25.484 1 25.45 3 PHE B O 1
ATOM 1823 N N . LEU B 1 4 ? 1.426 5.418 26.594 1 36.44 4 LEU B N 1
ATOM 1824 C CA . LEU B 1 4 ? 2.18 5.043 27.781 1 36.44 4 LEU B CA 1
ATOM 1825 C C . LEU B 1 4 ? 2.807 6.27 28.438 1 36.44 4 LEU B C 1
ATOM 1827 O O . LEU B 1 4 ? 3.674 6.145 29.312 1 36.44 4 LEU B O 1
ATOM 1831 N N . TYR B 1 5 ? 2.891 7.379 27.562 1 42.91 5 TYR B N 1
ATOM 1832 C CA . TYR B 1 5 ? 3.555 8.445 28.312 1 42.91 5 TYR B CA 1
ATOM 1833 C C . TYR B 1 5 ? 2.648 8.992 29.406 1 42.91 5 TYR B C 1
ATOM 1835 O O . TYR B 1 5 ? 1.429 9.055 29.234 1 42.91 5 TYR B O 1
ATOM 1843 N N . SER B 1 6 ? 2.846 8.781 30.562 1 46.81 6 SER B N 1
ATOM 1844 C CA . SER B 1 6 ? 2.236 9.133 31.844 1 46.81 6 SER B CA 1
ATOM 1845 C C . SER B 1 6 ? 1.716 10.562 31.844 1 46.81 6 SER B C 1
ATOM 1847 O O . SER B 1 6 ? 1.1 11.008 32.812 1 46.81 6 SER B O 1
ATOM 1849 N N . GLY B 1 7 ? 2.084 11.555 31 1 49.84 7 GLY B N 1
ATOM 1850 C CA . GLY B 1 7 ? 1.436 12.82 31.281 1 49.84 7 GLY B CA 1
ATOM 1851 C C . GLY B 1 7 ? -0.044 12.828 30.953 1 49.84 7 GLY B C 1
ATOM 1852 O O . GLY B 1 7 ? -0.495 12.078 30.094 1 49.84 7 GLY B O 1
ATOM 1853 N N . ASP B 1 8 ? -1.015 13.07 31.953 1 63.75 8 ASP B N 1
ATOM 1854 C CA . ASP B 1 8 ? -2.475 13.055 32 1 63.75 8 ASP B CA 1
ATOM 1855 C C . ASP B 1 8 ? -3.059 13.773 30.781 1 63.75 8 ASP B C 1
ATOM 1857 O O . ASP B 1 8 ? -3.402 14.953 30.859 1 63.75 8 ASP B O 1
ATOM 1861 N N . ALA B 1 9 ? -2.879 13.25 29.531 1 66.19 9 ALA B N 1
ATOM 1862 C CA . ALA B 1 9 ? -3.518 13.805 28.344 1 66.19 9 ALA B CA 1
ATOM 1863 C C . ALA B 1 9 ? -4.969 14.188 28.625 1 66.19 9 ALA B C 1
ATOM 1865 O O . ALA B 1 9 ? -5.461 15.195 28.109 1 66.19 9 ALA B O 1
ATOM 1866 N N . LEU B 1 10 ? -5.477 13.406 29.516 1 69 10 LEU B N 1
ATOM 1867 C CA . LEU B 1 10 ? -6.867 13.703 29.844 1 69 10 LEU B CA 1
ATOM 1868 C C . LEU B 1 10 ? -6.992 15.055 30.531 1 69 10 LEU B C 1
ATOM 1870 O O . LEU B 1 10 ? -7.926 15.812 30.266 1 69 10 LEU B O 1
ATOM 1874 N N . SER B 1 11 ? -6.07 15.227 31.297 1 69.44 11 SER B N 1
ATOM 1875 C CA . SER B 1 11 ? -6.121 16.5 32 1 69.44 11 SER B CA 1
ATOM 1876 C C . SER B 1 11 ? -5.859 17.672 31.062 1 69.44 11 SER B C 1
ATOM 1878 O O . SER B 1 11 ? -6.496 18.719 31.188 1 69.44 11 SER B O 1
ATOM 1880 N N . LEU B 1 12 ? -5.016 17.391 30.109 1 67.06 12 LEU B N 1
ATOM 1881 C CA . LEU B 1 12 ? -4.664 18.469 29.172 1 67.06 12 LEU B CA 1
ATOM 1882 C C . LEU B 1 12 ? -5.781 18.688 28.156 1 67.06 12 LEU B C 1
ATOM 1884 O O . LEU B 1 12 ? -5.918 19.781 27.609 1 67.06 12 LEU B O 1
ATOM 1888 N N . SER B 1 13 ? -6.586 17.688 28.078 1 69.81 13 SER B N 1
ATOM 1889 C CA . SER B 1 13 ? -7.676 17.828 27.109 1 69.81 13 SER B CA 1
ATOM 1890 C C . SER B 1 13 ? -8.742 18.797 27.609 1 69.81 13 SER B C 1
ATOM 1892 O O . SER B 1 13 ? -9.586 19.234 26.844 1 69.81 13 SER B O 1
ATOM 1894 N N . GLN B 1 14 ? -8.492 19.188 28.844 1 76 14 GLN B N 1
ATOM 1895 C CA . GLN B 1 14 ? -9.469 20.094 29.453 1 76 14 GLN B CA 1
ATOM 1896 C C . GLN B 1 14 ? -9.016 21.547 29.312 1 76 14 GLN B C 1
ATOM 1898 O O . GLN B 1 14 ? -9.781 22.469 29.625 1 76 14 GLN B O 1
ATOM 1903 N N . VAL B 1 15 ? -7.867 21.672 28.781 1 79.12 15 VAL B N 1
ATOM 1904 C CA . VAL B 1 15 ? -7.32 23.016 28.641 1 79.12 15 VAL B CA 1
ATOM 1905 C C . VAL B 1 15 ? -7.492 23.5 27.203 1 79.12 15 VAL B C 1
ATOM 1907 O O . VAL B 1 15 ? -7.445 22.703 26.266 1 79.12 15 VAL B O 1
ATOM 1910 N N . ASN B 1 16 ? -7.781 24.781 27.047 1 85.06 16 ASN B N 1
ATOM 1911 C CA . ASN B 1 16 ? -7.867 25.391 25.719 1 85.06 16 ASN B CA 1
ATOM 1912 C C . ASN B 1 16 ? -6.496 25.453 25.047 1 85.06 16 ASN B C 1
ATOM 1914 O O . ASN B 1 16 ? -5.477 25.594 25.734 1 85.06 16 ASN B O 1
ATOM 1918 N N . CYS B 1 17 ? -6.555 25.172 23.797 1 87.75 17 CYS B N 1
ATOM 1919 C CA . CYS B 1 17 ? -5.293 25.203 23.078 1 87.75 17 CYS B CA 1
ATOM 1920 C C . CYS B 1 17 ? -5.43 26 21.781 1 87.75 17 CYS B C 1
ATOM 1922 O O . CYS B 1 17 ? -6.543 26.203 21.281 1 87.75 17 CYS B O 1
ATOM 1924 N N . THR B 1 18 ? -4.281 26.578 21.297 1 85.94 18 THR B N 1
ATOM 1925 C CA . THR B 1 18 ? -4.246 27.266 20.016 1 85.94 18 THR B CA 1
ATOM 1926 C C . THR B 1 18 ? -3.348 26.531 19.016 1 85.94 18 THR B C 1
ATOM 1928 O O . THR B 1 18 ? -3.434 26.75 17.812 1 85.94 18 THR B O 1
ATOM 1931 N N . GLN B 1 19 ? -2.484 25.688 19.609 1 84.94 19 GLN B N 1
ATOM 1932 C CA . GLN B 1 19 ? -1.575 24.875 18.797 1 84.94 19 GLN B CA 1
ATOM 1933 C C . GLN B 1 19 ? -1.261 23.547 19.469 1 84.94 19 GLN B C 1
ATOM 1935 O O . GLN B 1 19 ? -1.603 23.344 20.641 1 84.94 19 GLN B O 1
ATOM 1940 N N . ARG B 1 20 ? -0.655 22.734 18.75 1 84.94 20 ARG B N 1
ATOM 1941 C CA . ARG B 1 20 ? -0.327 21.422 19.312 1 84.94 20 ARG B CA 1
ATOM 1942 C C . ARG B 1 20 ? 0.72 21.562 20.422 1 84.94 20 ARG B C 1
ATOM 1944 O O . ARG B 1 20 ? 1.472 22.531 20.453 1 84.94 20 ARG B O 1
ATOM 1951 N N . PHE B 1 21 ? 0.748 20.641 21.375 1 83.38 21 PHE B N 1
ATOM 1952 C CA . PHE B 1 21 ? 1.697 20.625 22.469 1 83.38 21 PHE B CA 1
ATOM 1953 C C . PHE B 1 21 ? 2.727 19.516 22.281 1 83.38 21 PHE B C 1
ATOM 1955 O O . PHE B 1 21 ? 2.371 18.344 22.188 1 83.38 21 PHE B O 1
ATOM 1962 N N . GLU B 1 22 ? 3.99 19.938 22.172 1 83.25 22 GLU B N 1
ATOM 1963 C CA . GLU B 1 22 ? 5.059 18.969 21.922 1 83.25 22 GLU B CA 1
ATOM 1964 C C . GLU B 1 22 ? 5.742 18.562 23.234 1 83.25 22 GLU B C 1
ATOM 1966 O O . GLU B 1 22 ? 6.023 19.406 24.078 1 83.25 22 GLU B O 1
ATOM 1971 N N . MET B 1 23 ? 5.984 17.328 23.359 1 80.06 23 MET B N 1
ATOM 1972 C CA . MET B 1 23 ? 6.66 16.812 24.547 1 80.06 23 MET B CA 1
ATOM 1973 C C . MET B 1 23 ? 8.055 17.406 24.688 1 80.06 23 MET B C 1
ATOM 1975 O O . MET B 1 23 ? 8.547 17.609 25.797 1 80.06 23 MET B O 1
ATOM 1979 N N . ARG B 1 24 ? 8.719 17.594 23.547 1 75.88 24 ARG B N 1
ATOM 1980 C CA . ARG B 1 24 ? 10.055 18.188 23.562 1 75.88 24 ARG B CA 1
ATOM 1981 C C . ARG B 1 24 ? 10.047 19.516 24.312 1 75.88 24 ARG B C 1
ATOM 1983 O O . ARG B 1 24 ? 11.078 19.953 24.828 1 75.88 24 ARG B O 1
ATOM 1990 N N . ALA B 1 25 ? 8.961 20.094 24.25 1 67.19 25 ALA B N 1
ATOM 1991 C CA . ALA B 1 25 ? 8.836 21.359 24.984 1 67.19 25 ALA B CA 1
ATOM 1992 C C . ALA B 1 25 ? 9.023 21.141 26.484 1 67.19 25 ALA B C 1
ATOM 1994 O O . ALA B 1 25 ? 9.305 22.094 27.219 1 67.19 25 ALA B O 1
ATOM 1995 N N . LEU B 1 26 ? 8.898 19.906 26.891 1 68 26 LEU B N 1
ATOM 1996 C CA . LEU B 1 26 ? 9.055 19.594 28.297 1 68 26 LEU B CA 1
ATOM 1997 C C . LEU B 1 26 ? 10.5 19.234 28.625 1 68 26 LEU B C 1
ATOM 1999 O O . LEU B 1 26 ? 10.828 18.906 29.766 1 68 26 LEU B O 1
ATOM 2003 N N . GLY B 1 27 ? 11.469 19.422 27.703 1 62.12 27 GLY B N 1
ATOM 2004 C CA . GLY B 1 27 ? 12.875 19.125 27.938 1 62.12 27 GLY B CA 1
ATOM 2005 C C . GLY B 1 27 ? 13.188 17.641 27.875 1 62.12 27 GLY B C 1
ATOM 2006 O O . GLY B 1 27 ? 14.258 17.203 28.312 1 62.12 27 GLY B O 1
ATOM 2007 N N . LYS B 1 28 ? 12.234 16.891 27.703 1 57.09 28 LYS B N 1
ATOM 2008 C CA . LYS B 1 28 ? 12.453 15.445 27.75 1 57.09 28 LYS B CA 1
ATOM 2009 C C . LYS B 1 28 ? 12.883 14.906 26.391 1 57.09 28 LYS B C 1
ATOM 2011 O O . LYS B 1 28 ? 12.602 15.523 25.359 1 57.09 28 LYS B O 1
ATOM 2016 N N . ASP B 1 29 ? 13.875 13.93 26.406 1 58.19 29 ASP B N 1
ATOM 2017 C CA . ASP B 1 29 ? 14.398 13.242 25.234 1 58.19 29 ASP B CA 1
ATOM 2018 C C . ASP B 1 29 ? 13.281 12.859 24.266 1 58.19 29 ASP B C 1
ATOM 2020 O O . ASP B 1 29 ? 12.273 12.281 24.688 1 58.19 29 ASP B O 1
ATOM 2024 N N . SER B 1 30 ? 13.148 13.508 23.203 1 63.72 30 SER B N 1
ATOM 2025 C CA . SER B 1 30 ? 12.031 13.602 22.266 1 63.72 30 SER B CA 1
ATOM 2026 C C . SER B 1 30 ? 11.953 12.367 21.375 1 63.72 30 SER B C 1
ATOM 2028 O O . SER B 1 30 ? 11.234 12.359 20.375 1 63.72 30 SER B O 1
ATOM 2030 N N . ARG B 1 31 ? 12.789 11.281 21.844 1 67.81 31 ARG B N 1
ATOM 2031 C CA . ARG B 1 31 ? 12.695 10.07 21.031 1 67.81 31 ARG B CA 1
ATOM 2032 C C . ARG B 1 31 ? 11.5 9.219 21.453 1 67.81 31 ARG B C 1
ATOM 2034 O O . ARG B 1 31 ? 11.188 9.125 22.641 1 67.81 31 ARG B O 1
ATOM 2041 N N . PRO B 1 32 ? 10.82 8.727 20.609 1 75.81 32 PRO B N 1
ATOM 2042 C CA . PRO B 1 32 ? 9.711 7.844 20.969 1 75.81 32 PRO B CA 1
ATOM 2043 C C . PRO B 1 32 ? 10.164 6.633 21.781 1 75.81 32 PRO B C 1
ATOM 2045 O O . PRO B 1 32 ? 11.281 6.148 21.609 1 75.81 32 PRO B O 1
ATOM 2048 N N . LEU B 1 33 ? 9.383 6.191 22.688 1 76.38 33 LEU B N 1
ATOM 2049 C CA . LEU B 1 33 ? 9.633 5.016 23.516 1 76.38 33 LEU B CA 1
ATOM 2050 C C . LEU B 1 33 ? 9.719 3.756 22.656 1 76.38 33 LEU B C 1
ATOM 2052 O O . LEU B 1 33 ? 8.992 3.623 21.672 1 76.38 33 LEU B O 1
ATOM 2056 N N . PRO B 1 34 ? 10.641 2.875 23.047 1 79 34 PRO B N 1
ATOM 2057 C CA . PRO B 1 34 ? 10.781 1.621 22.312 1 79 34 PRO B CA 1
ATOM 2058 C C . PRO B 1 34 ? 9.453 0.878 22.156 1 79 34 PRO B C 1
ATOM 2060 O O . PRO B 1 34 ? 9.211 0.255 21.109 1 79 34 PRO B O 1
ATOM 2063 N N . ALA B 1 35 ? 8.617 0.992 23.156 1 82.94 35 ALA B N 1
ATOM 2064 C CA . ALA B 1 35 ? 7.332 0.3 23.109 1 82.94 35 ALA B CA 1
ATOM 2065 C C . ALA B 1 35 ? 6.457 0.837 21.984 1 82.94 35 ALA B C 1
ATOM 2067 O O . ALA B 1 35 ? 5.605 0.118 21.453 1 82.94 35 ALA B O 1
ATOM 2068 N N . LEU B 1 36 ? 6.715 2.062 21.578 1 85.69 36 LEU B N 1
ATOM 2069 C CA . LEU B 1 36 ? 5.922 2.688 20.531 1 85.69 36 LEU B CA 1
ATOM 2070 C C . LEU B 1 36 ? 6.211 2.047 19.188 1 85.69 36 LEU B C 1
ATOM 2072 O O . LEU B 1 36 ? 5.32 1.943 18.328 1 85.69 36 LEU B O 1
ATOM 2076 N N . TYR B 1 37 ? 7.426 1.54 19.109 1 84.12 37 TYR B N 1
ATOM 2077 C CA . TYR B 1 37 ? 7.82 0.927 17.844 1 84.12 37 TYR B CA 1
ATOM 2078 C C . TYR B 1 37 ? 7.027 -0.347 17.578 1 84.12 37 TYR B C 1
ATOM 2080 O O . TYR B 1 37 ? 6.535 -0.567 16.469 1 84.12 37 TYR B O 1
ATOM 2088 N N . SER B 1 38 ? 6.879 -1.074 18.625 1 85.94 38 SER B N 1
ATOM 2089 C CA . SER B 1 38 ? 6.109 -2.305 18.484 1 85.94 38 SER B CA 1
ATOM 2090 C C . SER B 1 38 ? 4.621 -2.012 18.328 1 85.94 38 SER B C 1
ATOM 2092 O O . SER B 1 38 ? 3.93 -2.674 17.547 1 85.94 38 SER B O 1
ATOM 2094 N N . TYR B 1 39 ? 4.242 -0.978 19.031 1 87.62 39 TYR B N 1
ATOM 2095 C CA . TYR B 1 39 ? 2.826 -0.626 19.031 1 87.62 39 TYR B CA 1
ATOM 2096 C C . TYR B 1 39 ? 2.391 -0.102 17.672 1 87.62 39 TYR B C 1
ATOM 2098 O O . TYR B 1 39 ? 1.273 -0.37 17.219 1 87.62 39 TYR B O 1
ATOM 2106 N N . LEU B 1 40 ? 3.281 0.565 16.969 1 92.25 40 LEU B N 1
ATOM 2107 C CA . LEU B 1 40 ? 2.928 1.189 15.695 1 92.25 40 LEU B CA 1
ATOM 2108 C C . LEU B 1 40 ? 3.566 0.448 14.531 1 92.25 40 LEU B C 1
ATOM 2110 O O . LEU B 1 40 ? 3.822 1.039 13.477 1 92.25 40 LEU B O 1
ATOM 2114 N N . ARG B 1 41 ? 3.848 -0.79 14.75 1 91.06 41 ARG B N 1
ATOM 2115 C CA . ARG B 1 41 ? 4.531 -1.582 13.727 1 91.06 41 ARG B CA 1
ATOM 2116 C C . ARG B 1 41 ? 3.695 -1.678 12.461 1 91.06 41 ARG B C 1
ATOM 2118 O O . ARG B 1 41 ? 4.223 -1.547 11.352 1 91.06 41 ARG B O 1
ATOM 2125 N N . SER B 1 42 ? 2.4 -1.897 12.617 1 93.12 42 SER B N 1
ATOM 2126 C CA . SER B 1 42 ? 1.527 -2.018 11.453 1 93.12 42 SER B CA 1
ATOM 2127 C C . SER B 1 42 ? 1.475 -0.713 10.664 1 93.12 42 SER B C 1
ATOM 2129 O O . SER B 1 42 ? 1.457 -0.727 9.43 1 93.12 42 SER B O 1
ATOM 2131 N N . ALA B 1 43 ? 1.51 0.385 11.398 1 94.81 43 ALA B N 1
ATOM 2132 C CA . ALA B 1 43 ? 1.506 1.691 10.75 1 94.81 43 ALA B CA 1
ATOM 2133 C C . ALA B 1 43 ? 2.799 1.92 9.969 1 94.81 43 ALA B C 1
ATOM 2135 O O . ALA B 1 43 ? 2.775 2.445 8.852 1 94.81 43 ALA B O 1
ATOM 2136 N N . THR B 1 44 ? 3.912 1.497 10.531 1 95.31 44 THR B N 1
ATOM 2137 C CA . THR B 1 44 ? 5.195 1.668 9.867 1 95.31 44 THR B CA 1
ATOM 2138 C C . THR B 1 44 ? 5.281 0.78 8.625 1 95.31 44 THR B C 1
ATOM 2140 O O . THR B 1 44 ? 5.797 1.202 7.586 1 95.31 44 THR B O 1
ATOM 2143 N N . ASP B 1 45 ? 4.73 -0.421 8.742 1 95.12 45 ASP B N 1
ATOM 2144 C CA . ASP B 1 45 ? 4.695 -1.308 7.578 1 95.12 45 ASP B CA 1
ATOM 2145 C C . ASP B 1 45 ? 3.855 -0.704 6.453 1 95.12 45 ASP B C 1
ATOM 2147 O O . ASP B 1 45 ? 4.258 -0.732 5.289 1 95.12 45 ASP B O 1
ATOM 2151 N N . THR B 1 46 ? 2.73 -0.149 6.816 1 96.5 46 THR B N 1
ATOM 2152 C CA . THR B 1 46 ? 1.83 0.463 5.848 1 96.5 46 THR B CA 1
ATOM 2153 C C . THR B 1 46 ? 2.498 1.651 5.164 1 96.5 46 THR B C 1
ATOM 2155 O O . THR B 1 46 ? 2.459 1.771 3.936 1 96.5 46 THR B O 1
ATOM 2158 N N . LEU B 1 47 ? 3.117 2.471 5.965 1 97 47 LEU B N 1
ATOM 2159 C CA . LEU B 1 47 ? 3.781 3.645 5.41 1 97 47 LEU B CA 1
ATOM 2160 C C . LEU B 1 47 ? 4.93 3.236 4.488 1 97 47 LEU B C 1
ATOM 2162 O O . LEU B 1 47 ? 5.105 3.816 3.416 1 97 47 LEU B O 1
ATOM 2166 N N . THR B 1 48 ? 5.676 2.266 4.867 1 96.44 48 THR B N 1
ATOM 2167 C CA . THR B 1 48 ? 6.777 1.772 4.051 1 96.44 48 THR B CA 1
ATOM 2168 C C . THR B 1 48 ? 6.266 1.229 2.721 1 96.44 48 THR B C 1
ATOM 2170 O O . THR B 1 48 ? 6.82 1.537 1.663 1 96.44 48 THR B O 1
ATOM 2173 N N . HIS B 1 49 ? 5.234 0.487 2.807 1 97.19 49 HIS B N 1
ATOM 2174 C CA . HIS B 1 49 ? 4.652 -0.069 1.591 1 97.19 49 HIS B CA 1
ATOM 2175 C C . HIS B 1 49 ? 4.125 1.034 0.678 1 97.19 49 HIS B C 1
ATOM 2177 O O . HIS B 1 49 ? 4.387 1.025 -0.527 1 97.19 49 HIS B O 1
ATOM 2183 N N . ALA B 1 50 ? 3.404 1.946 1.248 1 98.06 50 ALA B N 1
ATOM 2184 C CA . ALA B 1 50 ? 2.875 3.059 0.462 1 98.06 50 ALA B CA 1
ATOM 2185 C C . ALA B 1 50 ? 4 3.852 -0.192 1 98.06 50 ALA B C 1
ATOM 2187 O O . ALA B 1 50 ? 3.9 4.238 -1.358 1 98.06 50 ALA B O 1
ATOM 2188 N N . THR B 1 51 ? 5.062 4.059 0.546 1 97.38 51 THR B N 1
ATOM 2189 C CA . THR B 1 51 ? 6.207 4.809 0.04 1 97.38 51 THR B CA 1
ATOM 2190 C C . THR B 1 51 ? 6.871 4.07 -1.118 1 97.38 51 THR B C 1
ATOM 2192 O O . THR B 1 51 ? 7.156 4.664 -2.158 1 97.38 51 THR B O 1
ATOM 2195 N N . ASN B 1 52 ? 7.102 2.816 -0.955 1 97.25 52 ASN B N 1
ATOM 2196 C CA . ASN B 1 52 ? 7.758 2.039 -2 1 97.25 52 ASN B CA 1
ATOM 2197 C C . ASN B 1 52 ? 6.855 1.857 -3.215 1 97.25 52 ASN B C 1
ATOM 2199 O O . ASN B 1 52 ? 7.34 1.759 -4.344 1 97.25 52 ASN B O 1
ATOM 2203 N N . PHE B 1 53 ? 5.594 1.835 -2.99 1 97.94 53 PHE B N 1
ATOM 2204 C CA . PHE B 1 53 ? 4.66 1.865 -4.105 1 97.94 53 PHE B CA 1
ATOM 2205 C C . PHE B 1 53 ? 4.852 3.125 -4.941 1 97.94 53 PHE B C 1
ATOM 2207 O O . PHE B 1 53 ? 4.996 3.051 -6.164 1 97.94 53 PHE B O 1
ATOM 2214 N N . LEU B 1 54 ? 4.879 4.254 -4.273 1 97 54 LEU B N 1
ATOM 2215 C CA . LEU B 1 54 ? 5.066 5.52 -4.969 1 97 54 LEU B CA 1
ATOM 2216 C C . LEU B 1 54 ? 6.438 5.57 -5.637 1 97 54 LEU B C 1
ATOM 2218 O O . LEU B 1 54 ? 6.574 6.078 -6.75 1 97 54 LEU B O 1
ATOM 2222 N N . ASN B 1 55 ? 7.469 5.027 -4.961 1 95.88 55 ASN B N 1
ATOM 2223 C CA . ASN B 1 55 ? 8.781 4.941 -5.59 1 95.88 55 ASN B CA 1
ATOM 2224 C C . ASN B 1 55 ? 8.727 4.188 -6.914 1 95.88 55 ASN B C 1
ATOM 2226 O O . ASN B 1 55 ? 9.25 4.656 -7.926 1 95.88 55 ASN B O 1
ATOM 2230 N N . MET B 1 56 ? 8.07 3.115 -6.879 1 95.06 56 MET B N 1
ATOM 2231 C CA . MET B 1 56 ? 8.008 2.293 -8.078 1 95.06 56 MET B CA 1
ATOM 2232 C C . MET B 1 56 ? 7.168 2.967 -9.164 1 95.06 56 MET B C 1
ATOM 2234 O O . MET B 1 56 ? 7.477 2.865 -10.352 1 95.06 56 MET B O 1
ATOM 2238 N N . VAL B 1 57 ? 6.129 3.652 -8.773 1 95.31 57 VAL B N 1
ATOM 2239 C CA . VAL B 1 57 ? 5.273 4.359 -9.727 1 95.31 57 VAL B CA 1
ATOM 2240 C C . VAL B 1 57 ? 6.07 5.465 -10.414 1 95.31 57 VAL B C 1
ATOM 2242 O O . VAL B 1 57 ? 6.055 5.574 -11.641 1 95.31 57 VAL B O 1
ATOM 2245 N N . PHE B 1 58 ? 6.812 6.223 -9.688 1 94.06 58 PHE B N 1
ATOM 2246 C CA . PHE B 1 58 ? 7.438 7.43 -10.211 1 94.06 58 PHE B CA 1
ATOM 2247 C C . PHE B 1 58 ? 8.781 7.109 -10.859 1 94.06 58 PHE B C 1
ATOM 2249 O O . PHE B 1 58 ? 9.281 7.887 -11.672 1 94.06 58 PHE B O 1
ATOM 2256 N N . GLN B 1 59 ? 9.328 5.953 -10.516 1 93.69 59 GLN B N 1
ATOM 2257 C CA . GLN B 1 59 ? 10.641 5.633 -11.055 1 93.69 59 GLN B CA 1
ATOM 2258 C C . GLN B 1 59 ? 10.531 4.789 -12.32 1 93.69 59 GLN B C 1
ATOM 2260 O O . GLN B 1 59 ? 11.5 4.648 -13.07 1 93.69 59 GLN B O 1
ATOM 2265 N N . THR B 1 60 ? 9.367 4.191 -12.516 1 91.62 60 THR B N 1
ATOM 2266 C CA . THR B 1 60 ? 9.227 3.336 -13.688 1 91.62 60 THR B CA 1
ATOM 2267 C C . THR B 1 60 ? 8.57 4.098 -14.836 1 91.62 60 THR B C 1
ATOM 2269 O O . THR B 1 60 ? 8.5 3.598 -15.961 1 91.62 60 THR B O 1
ATOM 2272 N N . ASN B 1 61 ? 8.07 5.188 -14.562 1 83.31 61 ASN B N 1
ATOM 2273 C CA . ASN B 1 61 ? 7.43 6.027 -15.57 1 83.31 61 ASN B CA 1
ATOM 2274 C C . ASN B 1 61 ? 7.75 7.504 -15.352 1 83.31 61 ASN B C 1
ATOM 2276 O O . ASN B 1 61 ? 7.176 8.141 -14.469 1 83.31 61 ASN B O 1
ATOM 2280 N N . ASP B 1 62 ? 8.453 8.086 -16.25 1 73.5 62 ASP B N 1
ATOM 2281 C CA . ASP B 1 62 ? 8.93 9.461 -16.094 1 73.5 62 ASP B CA 1
ATOM 2282 C C . ASP B 1 62 ? 7.793 10.461 -16.297 1 73.5 62 ASP B C 1
ATOM 2284 O O . ASP B 1 62 ? 7.871 11.602 -15.836 1 73.5 62 ASP B O 1
ATOM 2288 N N . ILE B 1 63 ? 6.801 10.07 -16.906 1 71.38 63 ILE B N 1
ATOM 2289 C CA . ILE B 1 63 ? 5.742 11.008 -17.266 1 71.38 63 ILE B CA 1
ATOM 2290 C C . ILE B 1 63 ? 4.793 11.188 -16.078 1 71.38 63 ILE B C 1
ATOM 2292 O O . ILE B 1 63 ? 4.004 12.133 -16.047 1 71.38 63 ILE B O 1
ATOM 2296 N N . ARG B 1 64 ? 4.953 10.445 -15.125 1 73.06 64 ARG B N 1
ATOM 2297 C CA . ARG B 1 64 ? 4.012 10.469 -14.008 1 73.06 64 ARG B CA 1
ATOM 2298 C C . ARG B 1 64 ? 4.078 11.797 -13.258 1 73.06 64 ARG B C 1
ATOM 2300 O O . ARG B 1 64 ? 3.068 12.273 -12.742 1 73.06 64 ARG B O 1
ATOM 2307 N N . GLU B 1 65 ? 5.176 12.383 -13.281 1 72.31 65 GLU B N 1
ATOM 2308 C CA . GLU B 1 65 ? 5.316 13.648 -12.562 1 72.31 65 GLU B CA 1
ATOM 2309 C C . GLU B 1 65 ? 4.438 14.734 -13.18 1 72.31 65 GLU B C 1
ATOM 2311 O O . GLU B 1 65 ? 3.934 15.609 -12.469 1 72.31 65 GLU B O 1
ATOM 2316 N N . SER B 1 66 ? 4.207 14.539 -14.492 1 75.69 66 SER B N 1
ATOM 2317 C CA . SER B 1 66 ? 3.424 15.547 -15.195 1 75.69 66 SER B CA 1
ATOM 2318 C C . SER B 1 66 ? 1.938 15.211 -15.172 1 75.69 66 SER B C 1
ATOM 2320 O O . SER B 1 66 ? 1.1 16.047 -15.523 1 75.69 66 SER B O 1
ATOM 2322 N N . SER B 1 67 ? 1.619 14.094 -14.562 1 81.5 67 SER B N 1
ATOM 2323 C CA . SER B 1 67 ? 0.239 13.633 -14.664 1 81.5 67 SER B CA 1
ATOM 2324 C C . SER B 1 67 ? -0.403 13.492 -13.289 1 81.5 67 SER B C 1
ATOM 2326 O O . SER B 1 67 ? -1.386 12.773 -13.125 1 81.5 67 SER B O 1
ATOM 2328 N N . VAL B 1 68 ? 0.087 14.203 -12.328 1 85.12 68 VAL B N 1
ATOM 2329 C CA . VAL B 1 68 ? -0.373 14.047 -10.953 1 85.12 68 VAL B CA 1
ATOM 2330 C C . VAL B 1 68 ? -1.87 14.344 -10.875 1 85.12 68 VAL B C 1
ATOM 2332 O O . VAL B 1 68 ? -2.623 13.594 -10.25 1 85.12 68 VAL B O 1
ATOM 2335 N N . LYS B 1 69 ? -2.303 15.328 -11.617 1 85.19 69 LYS B N 1
ATOM 2336 C CA . LYS B 1 69 ? -3.711 15.711 -11.57 1 85.19 69 LYS B CA 1
ATOM 2337 C C . LYS B 1 69 ? -4.582 14.68 -12.281 1 85.19 69 LYS B C 1
ATOM 2339 O O . LYS B 1 69 ? -5.684 14.367 -11.82 1 85.19 69 LYS B O 1
ATOM 2344 N N . GLU B 1 70 ? -4.066 14.148 -13.328 1 87.44 70 GLU B N 1
ATOM 2345 C CA . GLU B 1 70 ? -4.809 13.156 -14.102 1 87.44 70 GLU B CA 1
ATOM 2346 C C . GLU B 1 70 ? -4.961 11.852 -13.328 1 87.44 70 GLU B C 1
ATOM 2348 O O . GLU B 1 70 ? -5.941 11.125 -13.508 1 87.44 70 GLU B O 1
ATOM 2353 N N . ASP B 1 71 ? -4 11.656 -12.445 1 91.19 71 ASP B N 1
ATOM 2354 C CA . ASP B 1 71 ? -3.975 10.398 -11.711 1 91.19 71 ASP B CA 1
ATOM 2355 C C . ASP B 1 71 ? -4.445 10.594 -10.273 1 91.19 71 ASP B C 1
ATOM 2357 O O . ASP B 1 71 ? -4.156 9.766 -9.406 1 91.19 71 ASP B O 1
ATOM 2361 N N . VAL B 1 72 ? -5.148 11.594 -9.984 1 93.31 72 VAL B N 1
ATOM 2362 C CA . VAL B 1 72 ? -5.406 12.039 -8.617 1 93.31 72 VAL B CA 1
ATOM 2363 C C . VAL B 1 72 ? -6.23 10.992 -7.879 1 93.31 72 VAL B C 1
ATOM 2365 O O . VAL B 1 72 ? -6.094 10.828 -6.664 1 93.31 72 VAL B O 1
ATOM 2368 N N . GLU B 1 73 ? -7.059 10.219 -8.586 1 93.38 73 GLU B N 1
ATOM 2369 C CA . GLU B 1 73 ? -7.914 9.227 -7.938 1 93.38 73 GLU B CA 1
ATOM 2370 C C . GLU B 1 73 ? -7.086 8.117 -7.301 1 93.38 73 GLU B C 1
ATOM 2372 O O . GLU B 1 73 ? -7.473 7.559 -6.27 1 93.38 73 GLU B O 1
ATOM 2377 N N . TRP B 1 74 ? -5.953 7.809 -7.938 1 95.56 74 TRP B N 1
ATOM 2378 C CA . TRP B 1 74 ? -5.043 6.828 -7.352 1 95.56 74 TRP B CA 1
ATOM 2379 C C . TRP B 1 74 ? -4.473 7.34 -6.031 1 95.56 74 TRP B C 1
ATOM 2381 O O . TRP B 1 74 ? -4.371 6.586 -5.059 1 95.56 74 TRP B O 1
ATOM 2391 N N . TYR B 1 75 ? -4.164 8.594 -5.996 1 96.62 75 TYR B N 1
ATOM 2392 C CA . TYR B 1 75 ? -3.596 9.195 -4.793 1 96.62 75 TYR B CA 1
ATOM 2393 C C . TYR B 1 75 ? -4.652 9.336 -3.703 1 96.62 75 TYR B C 1
ATOM 2395 O O . TYR B 1 75 ? -4.352 9.18 -2.516 1 96.62 75 TYR B O 1
ATOM 2403 N N . HIS B 1 76 ? -5.934 9.625 -4.133 1 96.94 76 HIS B N 1
ATOM 2404 C CA . HIS B 1 76 ? -7.031 9.594 -3.174 1 96.94 76 HIS B CA 1
ATOM 2405 C C . HIS B 1 76 ? -7.113 8.242 -2.467 1 96.94 76 HIS B C 1
ATOM 2407 O O . HIS B 1 76 ? -7.16 8.188 -1.235 1 96.94 76 HIS B O 1
ATOM 2413 N N . ALA B 1 77 ? -7.109 7.207 -3.277 1 97 77 ALA B N 1
ATOM 2414 C CA . ALA B 1 77 ? -7.23 5.852 -2.744 1 97 77 ALA B CA 1
ATOM 2415 C C . ALA B 1 77 ? -6.047 5.512 -1.842 1 97 77 ALA B C 1
ATOM 2417 O O . ALA B 1 77 ? -6.215 4.859 -0.808 1 97 77 ALA B O 1
ATOM 2418 N N . LEU B 1 78 ? -4.855 5.941 -2.256 1 98.19 78 LEU B N 1
ATOM 2419 C CA . LEU B 1 78 ? -3.658 5.637 -1.484 1 98.19 78 LEU B CA 1
ATOM 2420 C C . LEU B 1 78 ? -3.721 6.281 -0.104 1 98.19 78 LEU B C 1
ATOM 2422 O O . LEU B 1 78 ? -3.512 5.609 0.91 1 98.19 78 LEU B O 1
ATOM 2426 N N . VAL B 1 79 ? -4.055 7.543 -0.033 1 97.88 79 VAL B N 1
ATOM 2427 C CA . VAL B 1 79 ? -4.086 8.25 1.244 1 97.88 79 VAL B CA 1
ATOM 2428 C C . VAL B 1 79 ? -5.18 7.664 2.133 1 97.88 79 VAL B C 1
ATOM 2430 O O . VAL B 1 79 ? -4.973 7.457 3.33 1 97.88 79 VAL B O 1
ATOM 2433 N N . ARG B 1 80 ? -6.316 7.305 1.572 1 97.44 80 ARG B N 1
ATOM 2434 C CA . ARG B 1 80 ? -7.402 6.688 2.322 1 97.44 80 ARG B CA 1
ATOM 2435 C C . ARG B 1 80 ? -7 5.309 2.838 1 97.44 80 ARG B C 1
ATOM 2437 O O . ARG B 1 80 ? -7.312 4.949 3.975 1 97.44 80 ARG B O 1
ATOM 2444 N N . SER B 1 81 ? -6.336 4.57 1.976 1 97.56 81 SER B N 1
ATOM 2445 C CA . SER B 1 81 ? -5.988 3.205 2.361 1 97.56 81 SER B CA 1
ATOM 2446 C C . SER B 1 81 ? -4.953 3.195 3.48 1 97.56 81 SER B C 1
ATOM 2448 O O . SER B 1 81 ? -4.91 2.264 4.285 1 97.56 81 SER B O 1
ATOM 2450 N N . VAL B 1 82 ? -4.098 4.227 3.527 1 97.69 82 VAL B N 1
ATOM 2451 C CA . VAL B 1 82 ? -3.129 4.316 4.613 1 97.69 82 VAL B CA 1
ATOM 2452 C C . VAL B 1 82 ? -3.859 4.473 5.945 1 97.69 82 VAL B C 1
ATOM 2454 O O . VAL B 1 82 ? -3.455 3.891 6.957 1 97.69 82 VAL B O 1
ATOM 2457 N N . ILE B 1 83 ? -4.969 5.188 5.977 1 96 83 ILE B N 1
ATOM 2458 C CA . ILE B 1 83 ? -5.785 5.363 7.172 1 96 83 ILE B CA 1
ATOM 2459 C C . ILE B 1 83 ? -6.305 4.004 7.645 1 96 83 ILE B C 1
ATOM 2461 O O . ILE B 1 83 ? -6.328 3.729 8.844 1 96 83 ILE B O 1
ATOM 2465 N N . GLU B 1 84 ? -6.598 3.148 6.73 1 91.31 84 GLU B N 1
ATOM 2466 C CA . GLU B 1 84 ? -7.191 1.851 7.035 1 91.31 84 GLU B CA 1
ATOM 2467 C C . GLU B 1 84 ? -6.129 0.839 7.449 1 91.31 84 GLU B C 1
ATOM 2469 O O . GLU B 1 84 ? -6.453 -0.245 7.938 1 91.31 84 GLU B O 1
ATOM 2474 N N . GLY B 1 85 ? -4.832 1.136 7.223 1 87.5 85 GLY B N 1
ATOM 2475 C CA . GLY B 1 85 ? -3.752 0.192 7.469 1 87.5 85 GLY B CA 1
ATOM 2476 C C . GLY B 1 85 ? -3.564 -0.125 8.938 1 87.5 85 GLY B C 1
ATOM 2477 O O . GLY B 1 85 ? -2.99 -1.159 9.289 1 87.5 85 GLY B O 1
ATOM 2478 N N . ASP B 1 86 ? -3.955 0.789 9.758 1 89.62 86 ASP B N 1
ATOM 2479 C CA . ASP B 1 86 ? -3.871 0.621 11.203 1 89.62 86 ASP B CA 1
ATOM 2480 C C . ASP B 1 86 ? -4.918 1.474 11.922 1 89.62 86 ASP B C 1
ATOM 2482 O O . ASP B 1 86 ? -5.113 2.643 11.578 1 89.62 86 ASP B O 1
ATOM 2486 N N . SER B 1 87 ? -5.547 0.856 12.891 1 88.31 87 SER B N 1
ATOM 2487 C CA . SER B 1 87 ? -6.621 1.552 13.602 1 88.31 87 SER B CA 1
ATOM 2488 C C . SER B 1 87 ? -6.086 2.758 14.359 1 88.31 87 SER B C 1
ATOM 2490 O O . SER B 1 87 ? -6.848 3.658 14.719 1 88.31 87 SER B O 1
ATOM 2492 N N . GLN B 1 88 ? -4.773 2.785 14.523 1 90.25 88 GLN B N 1
ATOM 2493 C CA . GLN B 1 88 ? -4.172 3.865 15.305 1 90.25 88 GLN B CA 1
ATOM 2494 C C . GLN B 1 88 ? -3.887 5.082 14.43 1 90.25 88 GLN B C 1
ATOM 2496 O O . GLN B 1 88 ? -3.537 6.148 14.93 1 90.25 88 GLN B O 1
ATOM 2501 N N . VAL B 1 89 ? -4.012 4.918 13.172 1 94.31 89 VAL B N 1
ATOM 2502 C CA . VAL B 1 89 ? -3.725 6.039 12.281 1 94.31 89 VAL B CA 1
ATOM 2503 C C . VAL B 1 89 ? -4.891 7.023 12.297 1 94.31 89 VAL B C 1
ATOM 2505 O O . VAL B 1 89 ? -6.023 6.66 11.969 1 94.31 89 VAL B O 1
ATOM 2508 N N . TYR B 1 90 ? -4.59 8.203 12.664 1 93.81 90 TYR B N 1
ATOM 2509 C CA . TYR B 1 90 ? -5.598 9.25 12.789 1 93.81 90 TYR B CA 1
ATOM 2510 C C . TYR B 1 90 ? -5.656 10.102 11.523 1 93.81 90 TYR B C 1
ATOM 2512 O O . TYR B 1 90 ? -6.742 10.5 11.086 1 93.81 90 TYR B O 1
ATOM 2520 N N . ARG B 1 91 ? -4.512 10.383 10.969 1 95.81 91 ARG B N 1
ATOM 2521 C CA . ARG B 1 91 ? -4.395 11.289 9.836 1 95.81 91 ARG B CA 1
ATOM 2522 C C . ARG B 1 91 ? -3.271 10.852 8.898 1 95.81 91 ARG B C 1
ATOM 2524 O O . ARG B 1 91 ? -2.238 10.352 9.352 1 95.81 91 ARG B O 1
ATOM 2531 N N . ALA B 1 92 ? -3.492 10.992 7.625 1 97.31 92 ALA B N 1
ATOM 2532 C CA . ALA B 1 92 ? -2.48 10.719 6.609 1 97.31 92 ALA B CA 1
ATOM 2533 C C . ALA B 1 92 ? -2.377 11.875 5.613 1 97.31 92 ALA B C 1
ATOM 2535 O O . ALA B 1 92 ? -3.393 12.438 5.199 1 97.31 92 ALA B O 1
ATOM 2536 N N . ILE B 1 93 ? -1.146 12.273 5.289 1 96.12 93 ILE B N 1
ATOM 2537 C CA . ILE B 1 93 ? -0.914 13.367 4.355 1 96.12 93 ILE B CA 1
ATOM 2538 C C . ILE B 1 93 ? 0.017 12.906 3.236 1 96.12 93 ILE B C 1
ATOM 2540 O O . ILE B 1 93 ? 1.006 12.219 3.49 1 96.12 93 ILE B O 1
ATOM 2544 N N . LEU B 1 94 ? -0.338 13.133 2.055 1 96.5 94 LEU B N 1
ATOM 2545 C CA . LEU B 1 94 ? 0.507 12.961 0.878 1 96.5 94 LEU B CA 1
ATOM 2546 C C . LEU B 1 94 ? 0.786 14.297 0.203 1 96.5 94 LEU B C 1
ATOM 2548 O O . LEU B 1 94 ? -0.144 15.039 -0.125 1 96.5 94 LEU B O 1
ATOM 2552 N N . THR B 1 95 ? 2.039 14.625 0.005 1 93.5 95 THR B N 1
ATOM 2553 C CA . THR B 1 95 ? 2.428 15.883 -0.619 1 93.5 95 THR B CA 1
ATOM 2554 C C . THR B 1 95 ? 3.359 15.641 -1.802 1 93.5 95 THR B C 1
ATOM 2556 O O . THR B 1 95 ? 4.281 14.82 -1.714 1 93.5 95 THR B O 1
ATOM 2559 N N . PHE B 1 96 ? 3.088 16.312 -2.852 1 91.44 96 PHE B N 1
ATOM 2560 C CA . PHE B 1 96 ? 3.984 16.328 -4.004 1 91.44 96 PHE B CA 1
ATOM 2561 C C . PHE B 1 96 ? 4.75 17.641 -4.07 1 91.44 96 PHE B C 1
ATOM 2563 O O . PHE B 1 96 ? 4.148 18.719 -4.016 1 91.44 96 PHE B O 1
ATOM 2570 N N . ASP B 1 97 ? 6.035 17.484 -4.121 1 82 97 ASP B N 1
ATOM 2571 C CA . ASP B 1 97 ? 6.895 18.672 -4.125 1 82 97 ASP B CA 1
ATOM 2572 C C . ASP B 1 97 ? 6.773 19.422 -5.441 1 82 97 ASP B C 1
ATOM 2574 O O . ASP B 1 97 ? 6.379 18.859 -6.461 1 82 97 ASP B O 1
ATOM 2578 N N . ALA B 1 98 ? 7.137 20.641 -5.34 1 68.88 98 ALA B N 1
ATOM 2579 C CA . ALA B 1 98 ? 7.094 21.547 -6.48 1 68.88 98 ALA B CA 1
ATOM 2580 C C . ALA B 1 98 ? 8.203 21.234 -7.48 1 68.88 98 ALA B C 1
ATOM 2582 O O . ALA B 1 98 ? 9.219 20.625 -7.121 1 68.88 98 ALA B O 1
ATOM 2583 N N . HIS B 1 99 ? 7.801 21.469 -8.664 1 62.12 99 HIS B N 1
ATOM 2584 C CA . HIS B 1 99 ? 8.875 21.562 -9.648 1 62.12 99 HIS B CA 1
ATOM 2585 C C . HIS B 1 99 ? 9.914 22.594 -9.234 1 62.12 99 HIS B C 1
ATOM 2587 O O . HIS B 1 99 ? 9.586 23.578 -8.57 1 62.12 99 HIS B O 1
ATOM 2593 N N . PRO B 1 100 ? 11.133 22.109 -9.344 1 59.25 100 PRO B N 1
ATOM 2594 C CA . PRO B 1 100 ? 12.211 23.031 -8.945 1 59.25 100 PRO B CA 1
ATOM 2595 C C . PRO B 1 100 ? 11.914 24.484 -9.305 1 59.25 100 PRO B C 1
ATOM 2597 O O . PRO B 1 100 ? 12.336 25.391 -8.586 1 59.25 100 PRO B O 1
ATOM 2600 N N . LEU B 1 101 ? 11.188 24.594 -10.391 1 59.28 101 LEU B N 1
ATOM 2601 C CA . LEU B 1 101 ? 10.945 25.969 -10.828 1 59.28 101 LEU B CA 1
ATOM 2602 C C . LEU B 1 101 ? 9.742 26.562 -10.102 1 59.28 101 LEU B C 1
ATOM 2604 O O . LEU B 1 101 ? 9.461 27.75 -10.242 1 59.28 101 LEU B O 1
ATOM 2608 N N . SER B 1 102 ? 9.086 25.734 -9.406 1 61.34 102 SER B N 1
ATOM 2609 C CA . SER B 1 102 ? 7.953 26.234 -8.641 1 61.34 102 SER B CA 1
ATOM 2610 C C . SER B 1 102 ? 8.18 26.078 -7.141 1 61.34 102 SER B C 1
ATOM 2612 O O . SER B 1 102 ? 8.867 25.141 -6.711 1 61.34 102 SER B O 1
ATOM 2614 N N . SER B 1 103 ? 7.938 27.141 -6.387 1 64.25 103 SER B N 1
ATOM 2615 C CA . SER B 1 103 ? 8.125 27.141 -4.938 1 64.25 103 SER B CA 1
ATOM 2616 C C . SER B 1 103 ? 6.965 26.438 -4.238 1 64.25 103 SER B C 1
ATOM 2618 O O . SER B 1 103 ? 7.078 26.047 -3.068 1 64.25 103 SER B O 1
ATOM 2620 N N . LYS B 1 104 ? 5.898 26.031 -4.996 1 70.44 104 LYS B N 1
ATOM 2621 C CA . LYS B 1 104 ? 4.715 25.484 -4.328 1 70.44 104 LYS B CA 1
ATOM 2622 C C . LYS B 1 104 ? 4.527 24.016 -4.652 1 70.44 104 LYS B C 1
ATOM 2624 O O . LYS B 1 104 ? 4.75 23.594 -5.789 1 70.44 104 LYS B O 1
ATOM 2629 N N . PRO B 1 105 ? 4.156 23.391 -3.6 1 76.69 105 PRO B N 1
ATOM 2630 C CA . PRO B 1 105 ? 3.84 21.984 -3.883 1 76.69 105 PRO B CA 1
ATOM 2631 C C . PRO B 1 105 ? 2.719 21.828 -4.906 1 76.69 105 PRO B C 1
ATOM 2633 O O . PRO B 1 105 ? 1.779 22.625 -4.926 1 76.69 105 PRO B O 1
ATOM 2636 N N . GLN B 1 106 ? 2.834 20.844 -5.641 1 80.19 106 GLN B N 1
ATOM 2637 C CA . GLN B 1 106 ? 1.856 20.594 -6.695 1 80.19 106 GLN B CA 1
ATOM 2638 C C . GLN B 1 106 ? 0.52 20.141 -6.113 1 80.19 106 GLN B C 1
ATOM 2640 O O . GLN B 1 106 ? -0.541 20.516 -6.625 1 80.19 106 GLN B O 1
ATOM 2645 N N . MET B 1 107 ? 0.569 19.406 -4.945 1 90.88 107 MET B N 1
ATOM 2646 C CA . MET B 1 107 ? -0.649 18.859 -4.363 1 90.88 107 MET B CA 1
ATOM 2647 C C . MET B 1 107 ? -0.412 18.406 -2.926 1 90.88 107 MET B C 1
ATOM 2649 O O . MET B 1 107 ? 0.639 17.844 -2.609 1 90.88 107 MET B O 1
ATOM 2653 N N . ILE B 1 108 ? -1.321 18.734 -2.105 1 93.12 108 ILE B N 1
ATOM 2654 C CA . ILE B 1 108 ? -1.322 18.297 -0.717 1 93.12 108 ILE B CA 1
ATOM 2655 C C . ILE B 1 108 ? -2.664 17.641 -0.386 1 93.12 108 ILE B C 1
ATOM 2657 O O . ILE B 1 108 ? -3.699 18.312 -0.373 1 93.12 108 ILE B O 1
ATOM 2661 N N . LEU B 1 109 ? -2.67 16.328 -0.147 1 96.06 109 LEU B N 1
ATOM 2662 C CA . LEU B 1 109 ? -3.871 15.586 0.221 1 96.06 109 LEU B CA 1
ATOM 2663 C C . LEU B 1 109 ? -3.803 15.125 1.675 1 96.06 109 LEU B C 1
ATOM 2665 O O . LEU B 1 109 ? -2.77 14.633 2.127 1 96.06 109 LEU B O 1
ATOM 2669 N N . GLN B 1 110 ? -4.875 15.344 2.4 1 96 110 GLN B N 1
ATOM 2670 C CA . GLN B 1 110 ? -4.973 14.922 3.793 1 96 110 GLN B CA 1
ATOM 2671 C C . GLN B 1 110 ? -6.227 14.086 4.027 1 96 110 GLN B C 1
ATOM 2673 O O . GLN B 1 110 ? -7.328 14.492 3.652 1 96 110 GLN B O 1
ATOM 2678 N N . ALA B 1 111 ? -6.07 12.914 4.539 1 97.56 111 ALA B N 1
ATOM 2679 C CA . ALA B 1 111 ? -7.188 12.094 4.992 1 97.56 111 ALA B CA 1
ATOM 2680 C C . ALA B 1 111 ? -7.223 12 6.516 1 97.56 111 ALA B C 1
ATOM 2682 O O . ALA B 1 111 ? -6.184 11.844 7.156 1 97.56 111 ALA B O 1
ATOM 2683 N N . THR B 1 112 ? -8.367 12.125 7.121 1 95.81 112 THR B N 1
ATOM 2684 C CA . THR B 1 112 ? -8.555 12.039 8.562 1 95.81 112 THR B CA 1
ATOM 2685 C C . THR B 1 112 ? -9.672 11.055 8.906 1 95.81 112 THR B C 1
ATOM 2687 O O . THR B 1 112 ? -10.719 11.047 8.258 1 95.81 112 THR B O 1
ATOM 2690 N N . LYS B 1 113 ? -9.352 10.312 9.852 1 93.62 113 LYS B N 1
ATOM 2691 C CA . LYS B 1 113 ? -10.344 9.328 10.289 1 93.62 113 LYS B CA 1
ATOM 2692 C C . LYS B 1 113 ? -11.125 9.836 11.5 1 93.62 113 LYS B C 1
ATOM 2694 O O . LYS B 1 113 ? -10.539 10.289 12.484 1 93.62 113 LYS B O 1
ATOM 2699 N N . ARG B 1 114 ? -12.422 9.781 11.391 1 87.44 114 ARG B N 1
ATOM 2700 C CA . ARG B 1 114 ? -13.336 10.047 12.5 1 87.44 114 ARG B CA 1
ATOM 2701 C C . ARG B 1 114 ? -14.422 8.977 12.578 1 87.44 114 ARG B C 1
ATOM 2703 O O . ARG B 1 114 ? -15.359 8.984 11.773 1 87.44 114 ARG B O 1
ATOM 2710 N N . ASN B 1 115 ? -14.32 8.094 13.539 1 84.94 115 ASN B N 1
ATOM 2711 C CA . ASN B 1 115 ? -15.242 6.977 13.656 1 84.94 115 ASN B CA 1
ATOM 2712 C C . ASN B 1 115 ? -15.258 6.129 12.383 1 84.94 115 ASN B C 1
ATOM 2714 O O . ASN B 1 115 ? -14.211 5.656 11.945 1 84.94 115 ASN B O 1
ATOM 2718 N N . SER B 1 116 ? -16.281 5.965 11.656 1 89.62 116 SER B N 1
ATOM 2719 C CA . SER B 1 116 ? -16.344 5.133 10.453 1 89.62 116 SER B CA 1
ATOM 2720 C C . SER B 1 116 ? -16.297 5.98 9.188 1 89.62 116 SER B C 1
ATOM 2722 O O . SER B 1 116 ? -16.641 5.508 8.102 1 89.62 116 SER B O 1
ATOM 2724 N N . GLU B 1 117 ? -15.766 7.188 9.43 1 95.12 117 GLU B N 1
ATOM 2725 C CA . GLU B 1 117 ? -15.68 8.102 8.297 1 95.12 117 GLU B CA 1
ATOM 2726 C C . GLU B 1 117 ? -14.234 8.5 8.016 1 95.12 117 GLU B C 1
ATOM 2728 O O . GLU B 1 117 ? -13.453 8.711 8.938 1 95.12 117 GLU B O 1
ATOM 2733 N N . ILE B 1 118 ? -13.914 8.539 6.715 1 96.75 118 ILE B N 1
ATOM 2734 C CA . ILE B 1 118 ? -12.641 9.086 6.262 1 96.75 118 ILE B CA 1
ATOM 2735 C C . ILE B 1 118 ? -12.891 10.367 5.465 1 96.75 118 ILE B C 1
ATOM 2737 O O . ILE B 1 118 ? -13.523 10.336 4.41 1 96.75 118 ILE B O 1
ATOM 2741 N N . LEU B 1 119 ? -12.43 11.484 5.969 1 97.25 119 LEU B N 1
ATOM 2742 C CA . LEU B 1 119 ? -12.539 12.773 5.281 1 97.25 119 LEU B CA 1
ATOM 2743 C C . LEU B 1 119 ? -11.281 13.07 4.484 1 97.25 119 LEU B C 1
ATOM 2745 O O . LEU B 1 119 ? -10.18 13.117 5.043 1 97.25 119 LEU B O 1
ATOM 2749 N N . LEU B 1 120 ? -11.453 13.164 3.215 1 97.44 120 LEU B N 1
ATOM 2750 C CA . LEU B 1 120 ? -10.344 13.555 2.342 1 97.44 120 LEU B CA 1
ATOM 2751 C C . LEU B 1 120 ? -10.422 15.031 1.993 1 97.44 120 LEU B C 1
ATOM 2753 O O . LEU B 1 120 ? -11.461 15.523 1.543 1 97.44 120 LEU B O 1
ATOM 2757 N N . GLN B 1 121 ? -9.281 15.727 2.184 1 96.25 121 GLN B N 1
ATOM 2758 C CA . GLN B 1 121 ? -9.211 17.156 1.926 1 96.25 121 GLN B CA 1
ATOM 2759 C C . GLN B 1 121 ? -8.031 17.5 1.011 1 96.25 121 GLN B C 1
ATOM 2761 O O . GLN B 1 121 ? -6.969 16.891 1.104 1 96.25 121 GLN B O 1
ATOM 2766 N N . ASP B 1 122 ? -8.289 18.391 0.134 1 95.06 122 ASP B N 1
ATOM 2767 C CA . ASP B 1 122 ? -7.223 19 -0.66 1 95.06 122 ASP B CA 1
ATOM 2768 C C . ASP B 1 122 ? -6.715 20.281 -0.009 1 95.06 122 ASP B C 1
ATOM 2770 O O . ASP B 1 122 ? -7.434 21.281 0.05 1 95.06 122 ASP B O 1
ATOM 2774 N N . LEU B 1 123 ? -5.469 20.266 0.413 1 92.25 123 LEU B N 1
ATOM 2775 C CA . LEU B 1 123 ? -4.898 21.406 1.133 1 92.25 123 LEU B CA 1
ATOM 2776 C C . LEU B 1 123 ? -3.898 22.156 0.258 1 92.25 123 LEU B C 1
ATOM 2778 O O . LEU B 1 123 ? -3.051 22.891 0.767 1 92.25 123 LEU B O 1
ATOM 2782 N N . SER B 1 124 ? -3.986 21.969 -1.001 1 89.75 124 SER B N 1
ATOM 2783 C CA . SER B 1 124 ? -3.023 22.562 -1.927 1 89.75 124 SER B CA 1
ATOM 2784 C C . SER B 1 124 ? -3.049 24.078 -1.857 1 89.75 124 SER B C 1
ATOM 2786 O O . SER B 1 124 ? -2.027 24.734 -2.08 1 89.75 124 SER B O 1
ATOM 2788 N N . ALA B 1 125 ? -4.152 24.625 -1.528 1 86.06 125 ALA B N 1
ATOM 2789 C CA . ALA B 1 125 ? -4.281 26.078 -1.428 1 86.06 125 ALA B CA 1
ATOM 2790 C C . ALA B 1 125 ? -3.451 26.625 -0.269 1 86.06 125 ALA B C 1
ATOM 2792 O O . ALA B 1 125 ? -3.111 27.812 -0.244 1 86.06 125 ALA B O 1
ATOM 2793 N N . PHE B 1 126 ? -3.068 25.766 0.721 1 82.88 126 PHE B N 1
ATOM 2794 C CA . PHE B 1 126 ? -2.322 26.188 1.898 1 82.88 126 PHE B CA 1
ATOM 2795 C C . PHE B 1 126 ? -0.846 25.828 1.763 1 82.88 126 PHE B C 1
ATOM 2797 O O . PHE B 1 126 ? -0.12 25.781 2.758 1 82.88 126 PHE B O 1
ATOM 2804 N N . SER B 1 127 ? -0.452 25.594 0.616 1 83.56 127 SER B N 1
ATOM 2805 C CA . SER B 1 127 ? 0.891 25.078 0.373 1 83.56 127 SER B CA 1
ATOM 2806 C C . SER B 1 127 ? 1.956 26.078 0.821 1 83.56 127 SER B C 1
ATOM 2808 O O . SER B 1 127 ? 3.072 25.688 1.169 1 83.56 127 SER B O 1
ATOM 2810 N N . GLU B 1 128 ? 1.716 27.328 0.804 1 79.38 128 GLU B N 1
ATOM 2811 C CA . GLU B 1 128 ? 2.691 28.328 1.206 1 79.38 128 GLU B CA 1
ATOM 2812 C C . GLU B 1 128 ? 3.104 28.156 2.664 1 79.38 128 GLU B C 1
ATOM 2814 O O . GLU B 1 128 ? 4.258 28.406 3.025 1 79.38 128 GLU B O 1
ATOM 2819 N N . ASN B 1 129 ? 2.262 27.578 3.42 1 81 129 ASN B N 1
ATOM 2820 C CA . ASN B 1 129 ? 2.529 27.391 4.84 1 81 129 ASN B CA 1
ATOM 2821 C C . ASN B 1 129 ? 3.434 26.172 5.082 1 81 129 ASN B C 1
ATOM 2823 O O . ASN B 1 129 ? 4.086 26.078 6.121 1 81 129 ASN B O 1
ATOM 2827 N N . LEU B 1 130 ? 3.396 25.328 4.129 1 77.56 130 LEU B N 1
ATOM 2828 C CA . LEU B 1 130 ? 4.148 24.078 4.277 1 77.56 130 LEU B CA 1
ATOM 2829 C C . LEU B 1 130 ? 5.648 24.359 4.301 1 77.56 130 LEU B C 1
ATOM 2831 O O . LEU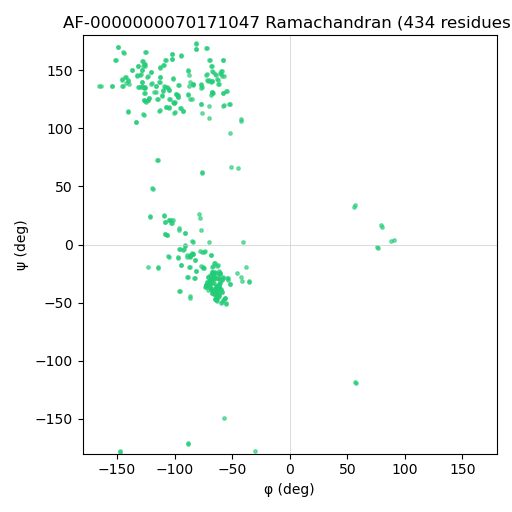 B 1 130 ? 6.414 23.609 4.922 1 77.56 130 LEU B O 1
ATOM 2835 N N . ARG B 1 131 ? 6.031 25.469 3.725 1 74.44 131 ARG B N 1
ATOM 2836 C CA . ARG B 1 131 ? 7.453 25.781 3.598 1 74.44 131 ARG B CA 1
ATOM 2837 C C . ARG B 1 131 ? 7.973 26.484 4.844 1 74.44 131 ARG B C 1
ATOM 2839 O O . ARG B 1 131 ? 9.18 26.594 5.043 1 74.44 131 ARG B O 1
ATOM 2846 N N . ASN B 1 132 ? 6.926 26.828 5.609 1 78.38 132 ASN B N 1
ATOM 2847 C CA . ASN B 1 132 ? 7.348 27.453 6.859 1 78.38 132 ASN B CA 1
ATOM 2848 C C . ASN B 1 132 ? 8.086 26.469 7.758 1 78.38 132 ASN B C 1
ATOM 2850 O O . ASN B 1 132 ? 7.66 25.312 7.91 1 78.38 132 ASN B O 1
ATOM 2854 N N . LEU B 1 133 ? 9.234 26.891 8.227 1 75.25 133 LEU B N 1
ATOM 2855 C CA . LEU B 1 133 ? 10.078 26.031 9.062 1 75.25 133 LEU B CA 1
ATOM 2856 C C . LEU B 1 133 ? 9.523 25.938 10.484 1 75.25 133 LEU B C 1
ATOM 2858 O O . LEU B 1 133 ? 10.164 26.406 11.43 1 75.25 133 LEU B O 1
ATOM 2862 N N . THR B 1 134 ? 8.352 25.422 10.586 1 75.31 134 THR B N 1
ATOM 2863 C CA . THR B 1 134 ? 7.734 25.156 11.883 1 75.31 134 THR B CA 1
ATOM 2864 C C . THR B 1 134 ? 7.824 23.672 12.242 1 75.31 134 THR B C 1
ATOM 2866 O O . THR B 1 134 ? 8.094 22.844 11.375 1 75.31 134 THR B O 1
ATOM 2869 N N . TRP B 1 135 ? 7.707 23.422 13.375 1 71.5 135 TRP B N 1
ATOM 2870 C CA . TRP B 1 135 ? 7.762 22.031 13.82 1 71.5 135 TRP B CA 1
ATOM 2871 C C . TRP B 1 135 ? 6.676 21.188 13.156 1 71.5 135 TRP B C 1
ATOM 2873 O O . TRP B 1 135 ? 6.879 20.016 12.867 1 71.5 135 TRP B O 1
ATOM 2883 N N . GLU B 1 136 ? 5.566 21.859 12.844 1 73.94 136 GLU B N 1
ATOM 2884 C CA . GLU B 1 136 ? 4.445 21.156 12.219 1 73.94 136 GLU B CA 1
ATOM 2885 C C . GLU B 1 136 ? 4.797 20.688 10.812 1 73.94 136 GLU B C 1
ATOM 2887 O O . GLU B 1 136 ? 4.238 19.719 10.32 1 73.94 136 GLU B O 1
ATOM 2892 N N . ASN B 1 137 ? 5.805 21.422 10.266 1 79.25 137 ASN B N 1
ATOM 2893 C CA . ASN B 1 137 ? 6.172 21.125 8.883 1 79.25 137 ASN B CA 1
ATOM 2894 C C . ASN B 1 137 ? 7.496 20.375 8.805 1 79.25 137 ASN B C 1
ATOM 2896 O O . ASN B 1 137 ? 8.023 20.156 7.715 1 79.25 137 ASN B O 1
ATOM 2900 N N . GLU B 1 138 ? 7.977 19.984 9.938 1 80.94 138 GLU B N 1
ATOM 2901 C CA . GLU B 1 138 ? 9.281 19.344 9.984 1 80.94 138 GLU B CA 1
ATOM 2902 C C . GLU B 1 138 ? 9.297 18.062 9.148 1 80.94 138 GLU B C 1
ATOM 2904 O O . GLU B 1 138 ? 10.305 17.734 8.523 1 80.94 138 GLU B O 1
ATOM 2909 N N . TRP B 1 139 ? 8.195 17.453 9.117 1 81.81 139 TRP B N 1
ATOM 2910 C CA . TRP B 1 139 ? 8.109 16.203 8.375 1 81.81 139 TRP B CA 1
ATOM 2911 C C . TRP B 1 139 ? 8.398 16.438 6.895 1 81.81 139 TRP B C 1
ATOM 2913 O O . TRP B 1 139 ? 9.008 15.586 6.234 1 81.81 139 TRP B O 1
ATOM 2923 N N . TYR B 1 140 ? 8.039 17.516 6.32 1 80.19 140 TYR B N 1
ATOM 2924 C CA . TYR B 1 140 ? 8.234 17.844 4.914 1 80.19 140 TYR B CA 1
ATOM 2925 C C . TYR B 1 140 ? 9.602 18.469 4.688 1 80.19 140 TYR B C 1
ATOM 2927 O O . TYR B 1 140 ? 10.344 18.062 3.793 1 80.19 140 TYR B O 1
ATOM 2935 N N . ASN B 1 141 ? 9.961 19.406 5.543 1 82.19 141 ASN B N 1
ATOM 2936 C CA . ASN B 1 141 ? 11.18 20.188 5.359 1 82.19 141 ASN B CA 1
ATOM 2937 C C . ASN B 1 141 ? 12.422 19.328 5.59 1 82.19 141 ASN B C 1
ATOM 2939 O O . ASN B 1 141 ? 13.461 19.547 4.953 1 82.19 141 ASN B O 1
ATOM 2943 N N . PHE B 1 142 ? 12.266 18.422 6.438 1 81.5 142 PHE B N 1
ATOM 2944 C CA . PHE B 1 142 ? 13.375 17.516 6.699 1 81.5 142 PHE B CA 1
ATOM 2945 C C . PHE B 1 142 ? 13.812 16.812 5.422 1 81.5 142 PHE B C 1
ATOM 2947 O O . PHE B 1 142 ? 15 16.797 5.086 1 81.5 142 PHE B O 1
ATOM 2954 N N . PHE B 1 143 ? 12.898 16.281 4.668 1 82.75 143 PHE B N 1
ATOM 2955 C CA . PHE B 1 143 ? 13.219 15.477 3.492 1 82.75 143 PHE B CA 1
ATOM 2956 C C . PHE B 1 143 ? 13.508 16.375 2.291 1 82.75 143 PHE B C 1
ATOM 2958 O O . PHE B 1 143 ? 14.305 16 1.424 1 82.75 143 PHE B O 1
ATOM 2965 N N . ARG B 1 144 ? 12.906 17.5 2.289 1 81.12 144 ARG B N 1
ATOM 2966 C CA . ARG B 1 144 ? 13.102 18.391 1.152 1 81.12 144 ARG B CA 1
ATOM 2967 C C . ARG B 1 144 ? 14.523 18.938 1.131 1 81.12 144 ARG B C 1
ATOM 2969 O O . ARG B 1 144 ? 15.125 19.078 0.065 1 81.12 144 ARG B O 1
ATOM 2976 N N . PHE B 1 145 ? 14.969 19.188 2.332 1 79.81 145 PHE B N 1
ATOM 2977 C CA . PHE B 1 145 ? 16.234 19.891 2.387 1 79.81 145 PHE B CA 1
ATOM 2978 C C . PHE B 1 145 ? 17.375 18.938 2.773 1 79.81 145 PHE B C 1
ATOM 2980 O O . PHE B 1 145 ? 18.547 19.312 2.746 1 79.81 145 PHE B O 1
ATOM 2987 N N . GLN B 1 146 ? 16.984 17.812 3.166 1 74.06 146 GLN B N 1
ATOM 2988 C CA . GLN B 1 146 ? 18.031 16.891 3.578 1 74.06 146 GLN B CA 1
ATOM 2989 C C . GLN B 1 146 ? 18.438 15.969 2.426 1 74.06 146 GLN B C 1
ATOM 2991 O O . GLN B 1 146 ? 17.703 15.852 1.438 1 74.06 146 GLN B O 1
ATOM 2996 N N . ARG B 1 147 ? 19.531 15.453 2.707 1 74.31 147 ARG B N 1
ATOM 2997 C CA . ARG B 1 147 ? 20.078 14.484 1.768 1 74.31 147 ARG B CA 1
ATOM 2998 C C . ARG B 1 147 ? 19.188 13.25 1.678 1 74.31 147 ARG B C 1
ATOM 3000 O O . ARG B 1 147 ? 18.531 12.875 2.654 1 74.31 147 ARG B O 1
ATOM 3007 N N . THR B 1 148 ? 19.156 12.703 0.535 1 78.44 148 THR B N 1
ATOM 3008 C CA . THR B 1 148 ? 18.422 11.477 0.269 1 78.44 148 THR B CA 1
ATOM 3009 C C . THR B 1 148 ? 18.812 10.383 1.258 1 78.44 148 THR B C 1
ATOM 3011 O O . THR B 1 148 ? 20 10.117 1.452 1 78.44 148 THR B O 1
ATOM 3014 N N . PRO B 1 149 ? 17.812 9.938 1.95 1 83.19 149 PRO B N 1
ATOM 3015 C CA . PRO B 1 149 ? 18.141 8.797 2.822 1 83.19 149 PRO B CA 1
ATOM 3016 C C . PRO B 1 149 ? 18.703 7.609 2.055 1 83.19 149 PRO B C 1
ATOM 3018 O O . PRO B 1 149 ? 18.594 7.551 0.827 1 83.19 149 PRO B O 1
ATOM 3021 N N . PRO B 1 150 ? 19.391 6.793 2.781 1 88.38 150 PRO B N 1
ATOM 3022 C CA . PRO B 1 150 ? 19.891 5.598 2.1 1 88.38 150 PRO B CA 1
ATOM 3023 C C . PRO B 1 150 ? 18.781 4.766 1.471 1 88.38 150 PRO B C 1
ATOM 3025 O O . PRO B 1 150 ? 17.797 4.43 2.141 1 88.38 150 PRO B O 1
ATOM 3028 N N . LEU B 1 151 ? 18.844 4.602 0.233 1 93.38 151 LEU B N 1
ATOM 3029 C CA . LEU B 1 151 ? 17.906 3.77 -0.528 1 93.38 151 LEU B CA 1
ATOM 3030 C C . LEU B 1 151 ? 18.609 2.514 -1.045 1 93.38 151 LEU B C 1
ATOM 3032 O O . LEU B 1 151 ? 19.828 2.479 -1.15 1 93.38 151 LEU B O 1
ATOM 3036 N N . TYR B 1 152 ? 17.844 1.562 -1.244 1 92.31 152 TYR B N 1
ATOM 3037 C CA . TYR B 1 152 ? 18.359 0.309 -1.791 1 92.31 152 TYR B CA 1
ATOM 3038 C C . TYR B 1 152 ? 17.938 0.143 -3.248 1 92.31 152 TYR B C 1
ATOM 3040 O O . TYR B 1 152 ? 16.781 0.375 -3.602 1 92.31 152 TYR B O 1
ATOM 3048 N N . LYS B 1 153 ? 18.938 -0.266 -3.938 1 92.94 153 LYS B N 1
ATOM 3049 C CA . LYS B 1 153 ? 18.672 -0.452 -5.363 1 92.94 153 LYS B CA 1
ATOM 3050 C C . LYS B 1 153 ? 18.062 -1.823 -5.637 1 92.94 153 LYS B C 1
ATOM 3052 O O . LYS B 1 153 ? 18.484 -2.824 -5.047 1 92.94 153 LYS B O 1
ATOM 3057 N N . ARG B 1 154 ? 17.062 -1.865 -6.504 1 93.5 154 ARG B N 1
ATOM 3058 C CA . ARG B 1 154 ? 16.422 -3.084 -6.984 1 93.5 154 ARG B CA 1
ATOM 3059 C C . ARG B 1 154 ? 16.438 -3.146 -8.508 1 93.5 154 ARG B C 1
ATOM 3061 O O . ARG B 1 154 ? 16.156 -2.148 -9.18 1 93.5 154 ARG B O 1
ATOM 3068 N N . ILE B 1 155 ? 16.781 -4.344 -8.969 1 94.75 155 ILE B N 1
ATOM 3069 C CA . ILE B 1 155 ? 16.672 -4.578 -10.406 1 94.75 155 ILE B CA 1
ATOM 3070 C C . ILE B 1 155 ? 15.25 -5.027 -10.742 1 94.75 155 ILE B C 1
ATOM 3072 O O . ILE B 1 155 ? 14.719 -5.961 -10.133 1 94.75 155 ILE B O 1
ATOM 3076 N N . LEU B 1 156 ? 14.648 -4.32 -11.648 1 95.25 156 LEU B N 1
ATOM 3077 C CA . LEU B 1 156 ? 13.312 -4.676 -12.109 1 95.25 156 LEU B CA 1
ATOM 3078 C C . LEU B 1 156 ? 13.367 -5.309 -13.5 1 95.25 156 LEU B C 1
ATOM 3080 O O . LEU B 1 156 ? 13.828 -4.676 -14.453 1 95.25 156 LEU B O 1
ATOM 3084 N N . SER B 1 157 ? 12.953 -6.496 -13.578 1 96.38 157 SER B N 1
ATOM 3085 C CA . SER B 1 157 ? 12.898 -7.203 -14.859 1 96.38 157 SER B CA 1
ATOM 3086 C C . SER B 1 157 ? 11.461 -7.473 -15.281 1 96.38 157 SER B C 1
ATOM 3088 O O . SER B 1 157 ? 10.602 -7.754 -14.445 1 96.38 157 SER B O 1
ATOM 3090 N N . ASN B 1 158 ? 11.25 -7.391 -16.609 1 94.69 158 ASN B N 1
ATOM 3091 C CA . ASN B 1 158 ? 9.891 -7.531 -17.125 1 94.69 158 ASN B CA 1
ATOM 3092 C C . ASN B 1 158 ? 9.789 -8.656 -18.141 1 94.69 158 ASN B C 1
ATOM 3094 O O . ASN B 1 158 ? 10.594 -8.727 -19.078 1 94.69 158 ASN B O 1
ATOM 3098 N N . ASP B 1 159 ? 8.953 -9.555 -17.953 1 93.56 159 ASP B N 1
ATOM 3099 C CA . ASP B 1 159 ? 8.461 -10.516 -18.938 1 93.56 159 ASP B CA 1
ATOM 3100 C C . ASP B 1 159 ? 6.969 -10.305 -19.203 1 93.56 159 ASP B C 1
ATOM 3102 O O . ASP B 1 159 ? 6.137 -11.078 -18.734 1 93.56 159 ASP B O 1
ATOM 3106 N N . LEU B 1 160 ? 6.711 -9.188 -19.938 1 93.44 160 LEU B N 1
ATOM 3107 C CA . LEU B 1 160 ? 5.352 -8.703 -20.156 1 93.44 160 LEU B CA 1
ATOM 3108 C C . LEU B 1 160 ? 5.004 -8.703 -21.641 1 93.44 160 LEU B C 1
ATOM 3110 O O . LEU B 1 160 ? 4.367 -7.77 -22.125 1 93.44 160 LEU B O 1
ATOM 3114 N N . LYS B 1 161 ? 5.23 -9.68 -22.375 1 84.94 161 LYS B N 1
ATOM 3115 C CA . LYS B 1 161 ? 5.129 -9.758 -23.828 1 84.94 161 LYS B CA 1
ATOM 3116 C C . LYS B 1 161 ? 3.709 -9.469 -24.297 1 84.94 161 LYS B C 1
ATOM 3118 O O . LYS B 1 161 ? 3.508 -8.969 -25.406 1 84.94 161 LYS B O 1
ATOM 3123 N N . THR B 1 162 ? 2.762 -9.672 -23.469 1 80.38 162 THR B N 1
ATOM 3124 C CA . THR B 1 162 ? 1.377 -9.477 -23.891 1 80.38 162 THR B CA 1
ATOM 3125 C C . THR B 1 162 ? 0.925 -8.047 -23.594 1 80.38 162 THR B C 1
ATOM 3127 O O . THR B 1 162 ? -0.192 -7.656 -23.938 1 80.38 162 THR B O 1
ATOM 3130 N N . LEU B 1 163 ? 1.891 -7.328 -22.938 1 83.44 163 LEU B N 1
ATOM 3131 C CA . LEU B 1 163 ? 1.537 -5.965 -22.562 1 83.44 163 LEU B CA 1
ATOM 3132 C C . LEU B 1 163 ? 2.361 -4.949 -23.344 1 83.44 163 LEU B C 1
ATOM 3134 O O . LEU B 1 163 ? 3.49 -5.242 -23.75 1 83.44 163 LEU B O 1
ATOM 3138 N N . GLU B 1 164 ? 1.778 -3.834 -23.516 1 81.56 164 GLU B N 1
ATOM 3139 C CA . GLU B 1 164 ? 2.414 -2.801 -24.328 1 81.56 164 GLU B CA 1
ATOM 3140 C C . GLU B 1 164 ? 3.316 -1.909 -23.484 1 81.56 164 GLU B C 1
ATOM 3142 O O . GLU B 1 164 ? 4.094 -1.114 -24.016 1 81.56 164 GLU B O 1
ATOM 3147 N N . THR B 1 165 ? 3.193 -2.111 -22.219 1 84.25 165 THR B N 1
ATOM 3148 C CA . THR B 1 165 ? 3.979 -1.312 -21.281 1 84.25 165 THR B CA 1
ATOM 3149 C C . THR B 1 165 ? 4.426 -2.158 -20.094 1 84.25 165 THR B C 1
ATOM 3151 O O . THR B 1 165 ? 3.729 -3.092 -19.688 1 84.25 165 THR B O 1
ATOM 3154 N N . PRO B 1 166 ? 5.594 -1.833 -19.672 1 84.06 166 PRO B N 1
ATOM 3155 C CA . PRO B 1 166 ? 6.535 -0.802 -20.109 1 84.06 166 PRO B CA 1
ATOM 3156 C C . PRO B 1 166 ? 7.348 -1.229 -21.328 1 84.06 166 PRO B C 1
ATOM 3158 O O . PRO B 1 166 ? 7.332 -2.404 -21.703 1 84.06 166 PRO B O 1
ATOM 3161 N N . LYS B 1 167 ? 8.117 -0.29 -21.859 1 81.31 167 LYS B N 1
ATOM 3162 C CA . LYS B 1 167 ? 8.875 -0.544 -23.078 1 81.31 167 LYS B CA 1
ATOM 3163 C C . LYS B 1 167 ? 10.305 -0.956 -22.766 1 81.31 167 LYS B C 1
ATOM 3165 O O . LYS B 1 167 ? 11.18 -0.903 -23.625 1 81.31 167 LYS B O 1
ATOM 3170 N N . TRP B 1 168 ? 10.609 -1.271 -21.562 1 85.62 168 TRP B N 1
ATOM 3171 C CA . TRP B 1 168 ? 11.938 -1.724 -21.156 1 85.62 168 TRP B CA 1
ATOM 3172 C C . TRP B 1 168 ? 11.859 -3.092 -20.484 1 85.62 168 TRP B C 1
ATOM 3174 O O . TRP B 1 168 ? 10.883 -3.408 -19.812 1 85.62 168 TRP B O 1
ATOM 3184 N N . SER B 1 169 ? 12.891 -3.867 -20.734 1 89.94 169 SER B N 1
ATOM 3185 C CA . SER B 1 169 ? 12.922 -5.219 -20.172 1 89.94 169 SER B CA 1
ATOM 3186 C C . SER B 1 169 ? 13.547 -5.234 -18.781 1 89.94 169 SER B C 1
ATOM 3188 O O . SER B 1 169 ? 13.258 -6.113 -17.969 1 89.94 169 SER B O 1
ATOM 3190 N N . GLN B 1 170 ? 14.43 -4.254 -18.609 1 92.44 170 GLN B N 1
ATOM 3191 C CA . GLN B 1 170 ? 15.094 -4.199 -17.312 1 92.44 170 GLN B CA 1
ATOM 3192 C C . GLN B 1 170 ? 15.352 -2.758 -16.875 1 92.44 170 GLN B C 1
ATOM 3194 O O . GLN B 1 170 ? 15.695 -1.91 -17.703 1 92.44 170 GLN B O 1
ATOM 3199 N N . GLY B 1 171 ? 15.094 -2.482 -15.672 1 89.94 171 GLY B N 1
ATOM 3200 C CA . GLY B 1 171 ? 15.367 -1.185 -15.078 1 89.94 171 GLY B CA 1
ATOM 3201 C C . GLY B 1 171 ? 15.727 -1.264 -13.609 1 89.94 171 GLY B C 1
ATOM 3202 O O . GLY B 1 171 ? 15.914 -2.355 -13.062 1 89.94 171 GLY B O 1
ATOM 3203 N N . ASP B 1 172 ? 15.938 -0.064 -13.07 1 91.38 172 ASP B N 1
ATOM 3204 C CA . ASP B 1 172 ? 16.297 0.007 -11.656 1 91.38 172 ASP B CA 1
ATOM 3205 C C . ASP B 1 172 ? 15.289 0.835 -10.875 1 91.38 172 ASP B C 1
ATOM 3207 O O . ASP B 1 172 ? 14.625 1.707 -11.43 1 91.38 172 ASP B O 1
ATOM 3211 N N . SER B 1 173 ? 15.164 0.441 -9.703 1 93.94 173 SER B N 1
ATOM 3212 C CA . SER B 1 173 ? 14.367 1.22 -8.758 1 93.94 173 SER B CA 1
ATOM 3213 C C . SER B 1 173 ? 15.055 1.312 -7.402 1 93.94 173 SER B C 1
ATOM 3215 O O . SER B 1 173 ? 15.906 0.484 -7.078 1 93.94 173 SER B O 1
ATOM 3217 N N . TYR B 1 174 ? 14.805 2.379 -6.742 1 95.75 174 TYR B N 1
ATOM 3218 C CA . TYR B 1 174 ? 15.32 2.596 -5.391 1 95.75 174 TYR B CA 1
ATOM 3219 C C . TYR B 1 174 ? 14.188 2.557 -4.371 1 95.75 174 TYR B C 1
ATOM 3221 O O . TYR B 1 174 ? 13.172 3.236 -4.531 1 95.75 174 TYR B O 1
ATOM 3229 N N . VAL B 1 175 ? 14.367 1.744 -3.35 1 95.56 175 VAL B N 1
ATOM 3230 C CA . VAL B 1 175 ? 13.328 1.59 -2.336 1 95.56 175 VAL B CA 1
ATOM 3231 C C . VAL B 1 175 ? 13.922 1.819 -0.948 1 95.56 175 VAL B C 1
ATOM 3233 O O . VAL B 1 175 ? 15.148 1.786 -0.777 1 95.56 175 VAL B O 1
ATOM 3236 N N . MET B 1 176 ? 13.078 2.152 -0.025 1 93.56 176 MET B N 1
ATOM 3237 C CA . MET B 1 176 ? 13.531 2.432 1.335 1 93.56 176 MET B CA 1
ATOM 3238 C C . MET B 1 176 ? 13.133 1.307 2.283 1 93.56 176 MET B C 1
ATOM 3240 O O . MET B 1 176 ? 12.227 0.532 1.987 1 93.56 176 MET B O 1
ATOM 3244 N N . ASP B 1 177 ? 13.852 1.266 3.363 1 90.5 177 ASP B N 1
ATOM 3245 C CA . ASP B 1 177 ? 13.508 0.336 4.434 1 90.5 177 ASP B CA 1
ATOM 3246 C C . ASP B 1 177 ? 12.797 1.056 5.578 1 90.5 177 ASP B C 1
ATOM 3248 O O . ASP B 1 177 ? 12.844 2.285 5.668 1 90.5 177 ASP B O 1
ATOM 3252 N N . GLN B 1 178 ? 12.172 0.251 6.41 1 90.31 178 GLN B N 1
ATOM 3253 C CA . GLN B 1 178 ? 11.375 0.762 7.52 1 90.31 178 GLN B CA 1
ATOM 3254 C C . GLN B 1 178 ? 12.227 1.579 8.484 1 90.31 178 GLN B C 1
ATOM 3256 O O . GLN B 1 178 ? 11.734 2.502 9.133 1 90.31 178 GLN B O 1
ATOM 3261 N N . GLY B 1 179 ? 13.508 1.286 8.484 1 87.5 179 GLY B N 1
ATOM 3262 C CA . GLY B 1 179 ? 14.422 1.944 9.406 1 87.5 179 GLY B CA 1
ATOM 3263 C C . GLY B 1 179 ? 14.625 3.416 9.094 1 87.5 179 GLY B C 1
ATOM 3264 O O . GLY B 1 179 ? 15.148 4.164 9.922 1 87.5 179 GLY B O 1
ATOM 3265 N N . TYR B 1 180 ? 14.133 3.854 7.977 1 88.25 180 TYR B N 1
ATOM 3266 C CA . TYR B 1 180 ? 14.398 5.23 7.578 1 88.25 180 TYR B CA 1
ATOM 3267 C C . TYR B 1 180 ? 13.148 6.09 7.703 1 88.25 180 TYR B C 1
ATOM 3269 O O . TYR B 1 180 ? 13.102 7.211 7.195 1 88.25 180 TYR B O 1
ATOM 3277 N N . ILE B 1 181 ? 12.156 5.543 8.297 1 92.75 181 ILE B N 1
ATOM 3278 C CA . ILE B 1 181 ? 10.992 6.348 8.664 1 92.75 181 ILE B CA 1
ATOM 3279 C C . ILE B 1 181 ? 11.383 7.344 9.75 1 92.75 181 ILE B C 1
ATOM 3281 O O . ILE B 1 181 ? 12.047 6.98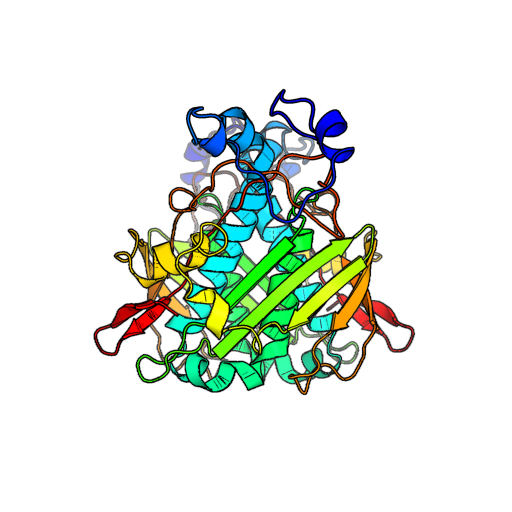4 10.727 1 92.75 181 ILE B O 1
ATOM 3285 N N . LYS B 1 182 ? 11.055 8.539 9.594 1 91.69 182 LYS B N 1
ATOM 3286 C CA . LYS B 1 182 ? 11.297 9.57 10.594 1 91.69 182 LYS B CA 1
ATOM 3287 C C . LYS B 1 182 ? 10.141 9.656 11.586 1 91.69 182 LYS B C 1
ATOM 3289 O O . LYS B 1 182 ? 8.977 9.734 11.188 1 91.69 182 LYS B O 1
ATOM 3294 N N . TRP B 1 183 ? 10.484 9.617 12.812 1 90.69 183 TRP B N 1
ATOM 3295 C CA . TRP B 1 183 ? 9.508 9.758 13.891 1 90.69 183 TRP B CA 1
ATOM 3296 C C . TRP B 1 183 ? 9.594 11.141 14.523 1 90.69 183 TRP B C 1
ATOM 3298 O O . TRP B 1 183 ? 10.68 11.633 14.82 1 90.69 183 TRP B O 1
ATOM 3308 N N . SER B 1 184 ? 8.5 11.766 14.703 1 88.38 184 SER B N 1
ATOM 3309 C CA . SER B 1 184 ? 8.492 13.023 15.445 1 88.38 184 SER B CA 1
ATOM 3310 C C . SER B 1 184 ? 8.492 12.789 16.953 1 88.38 184 SER B C 1
ATOM 3312 O O . SER B 1 184 ? 8.305 11.656 17.406 1 88.38 184 SER B O 1
ATOM 3314 N N . SER B 1 185 ? 8.734 13.898 17.641 1 86.06 185 SER B N 1
ATOM 3315 C CA . SER B 1 185 ? 8.445 13.852 19.062 1 86.06 185 SER B CA 1
ATOM 3316 C C . SER B 1 185 ? 6.949 13.719 19.328 1 86.06 185 SER B C 1
ATOM 3318 O O . SER B 1 185 ? 6.133 14.195 18.531 1 86.06 185 SER B O 1
ATOM 3320 N N . PRO B 1 186 ? 6.609 13.031 20.438 1 87.56 186 PRO B N 1
ATOM 3321 C CA . PRO B 1 186 ? 5.184 12.953 20.766 1 87.56 186 PRO B CA 1
ATOM 3322 C C . PRO B 1 186 ? 4.543 14.328 20.953 1 87.56 186 PRO B C 1
ATOM 3324 O O . PRO B 1 186 ? 5.203 15.258 21.422 1 87.56 186 PRO B O 1
ATOM 3327 N N . PHE B 1 187 ? 3.273 14.406 20.625 1 87.25 187 PHE B N 1
ATOM 3328 C CA . PHE B 1 187 ? 2.57 15.672 20.766 1 87.25 187 PHE B CA 1
ATOM 3329 C C . PHE B 1 187 ? 1.089 15.445 21.031 1 87.25 187 PHE B C 1
ATOM 3331 O O . PHE B 1 187 ? 0.575 14.344 20.812 1 87.25 187 PHE B O 1
ATOM 3338 N N . LEU B 1 188 ? 0.48 16.453 21.594 1 88.81 188 LEU B N 1
ATOM 3339 C CA . LEU B 1 188 ? -0.974 16.516 21.688 1 88.81 188 LEU B CA 1
ATOM 3340 C C . LEU B 1 188 ? -1.557 17.438 20.625 1 88.81 188 LEU B C 1
ATOM 3342 O O . LEU B 1 188 ? -1.17 18.594 20.516 1 88.81 188 LEU B O 1
ATOM 3346 N N . GLU B 1 189 ? -2.459 16.812 19.828 1 88.69 189 GLU B N 1
ATOM 3347 C CA . GLU B 1 189 ? -3.072 17.578 18.75 1 88.69 189 GLU B CA 1
ATOM 3348 C C . GLU B 1 189 ? -4.148 18.531 19.297 1 88.69 189 GLU B C 1
ATOM 3350 O O . GLU B 1 189 ? -4.914 18.156 20.188 1 88.69 189 GLU B O 1
ATOM 3355 N N . CYS B 1 190 ? -4.117 19.766 18.797 1 87.75 190 CYS B N 1
ATOM 3356 C CA . CYS B 1 190 ? -5.129 20.75 19.156 1 87.75 190 CYS B CA 1
ATOM 3357 C C . CYS B 1 190 ? -6.188 20.875 18.062 1 87.75 190 CYS B C 1
ATOM 3359 O O . CYS B 1 190 ? -5.875 21.234 16.938 1 87.75 190 CYS B O 1
ATOM 3361 N N . GLU B 1 191 ? -7.426 20.484 18.312 1 85.19 191 GLU B N 1
ATOM 3362 C CA . GLU B 1 191 ? -8.555 20.578 17.391 1 85.19 191 GLU B CA 1
ATOM 3363 C C . GLU B 1 191 ? -9.719 21.328 18.016 1 85.19 191 GLU B C 1
ATOM 3365 O O . GLU B 1 191 ? -10.195 20.969 19.094 1 85.19 191 GLU B O 1
ATOM 3370 N N . ASP B 1 192 ? -10.109 22.406 17.312 1 86.88 192 ASP B N 1
ATOM 3371 C CA . ASP B 1 192 ? -11.234 23.219 17.766 1 86.88 192 ASP B CA 1
ATOM 3372 C C . ASP B 1 192 ? -11 23.734 19.188 1 86.88 192 ASP B C 1
ATOM 3374 O O . ASP B 1 192 ? -11.883 23.656 20.031 1 86.88 192 ASP B O 1
ATOM 3378 N N . GLY B 1 193 ? -9.789 24 19.469 1 87.31 193 GLY B N 1
ATOM 3379 C CA . GLY B 1 193 ? -9.445 24.672 20.719 1 87.31 193 GLY B CA 1
ATOM 3380 C C . GLY B 1 193 ? -9.219 23.719 21.875 1 87.31 193 GLY B C 1
ATOM 3381 O O . GLY B 1 193 ? -9.016 24.156 23.016 1 87.31 193 GLY B O 1
ATOM 3382 N N . LYS B 1 194 ? -9.305 22.453 21.547 1 88.81 194 LYS B N 1
ATOM 3383 C CA . LYS B 1 194 ? -9.102 21.453 22.609 1 88.81 194 LYS B CA 1
ATOM 3384 C C . LYS B 1 194 ? -8.086 20.406 22.172 1 88.81 194 LYS B C 1
ATOM 3386 O O . LYS B 1 194 ? -7.992 20.062 21 1 88.81 194 LYS B O 1
ATOM 3391 N N . PHE B 1 195 ? -7.352 19.938 23.188 1 88.12 195 PHE B N 1
ATOM 3392 C CA . PHE B 1 195 ? -6.414 18.859 22.891 1 88.12 195 PHE B CA 1
ATOM 3393 C C . PHE B 1 195 ? -7.145 17.516 22.766 1 88.12 195 PHE B C 1
ATOM 3395 O O . PHE B 1 195 ? -8.062 17.234 23.531 1 88.12 195 PHE B O 1
ATOM 3402 N N . LEU B 1 196 ? -6.719 16.766 21.75 1 87.19 196 LEU B N 1
ATOM 3403 C CA . LEU B 1 196 ? -7.176 15.383 21.703 1 87.19 196 LEU B CA 1
ATOM 3404 C C . LEU B 1 196 ? -6.586 14.578 22.859 1 87.19 196 LEU B C 1
ATOM 3406 O O . LEU B 1 196 ? -5.422 14.773 23.219 1 87.19 196 LEU B O 1
ATOM 3410 N N . PRO B 1 197 ? -7.344 13.711 23.453 1 86 197 PRO B N 1
ATOM 3411 C CA . PRO B 1 197 ? -6.961 13.055 24.703 1 86 197 PRO B CA 1
ATOM 3412 C C . PRO B 1 197 ? -5.949 11.93 24.5 1 86 197 PRO B C 1
ATOM 3414 O O . PRO B 1 197 ? -5.883 11 25.312 1 86 197 PRO B O 1
ATOM 3417 N N . THR B 1 198 ? -5.203 11.969 23.391 1 87.38 198 THR B N 1
ATOM 3418 C CA . THR B 1 198 ? -4.223 10.922 23.125 1 87.38 198 THR B CA 1
ATOM 3419 C C . THR B 1 198 ? -2.941 11.516 22.547 1 87.38 198 THR B C 1
ATOM 3421 O O . THR B 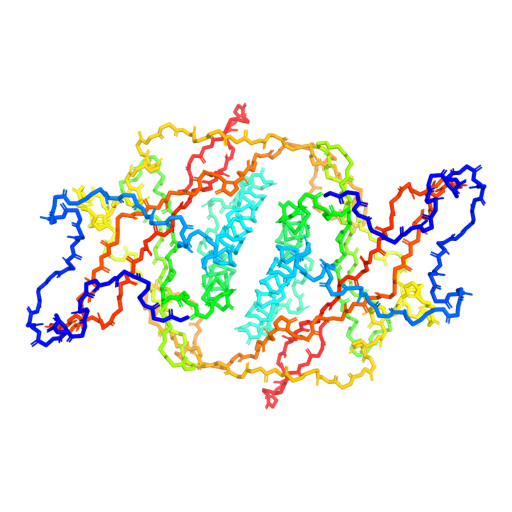1 198 ? -2.992 12.367 21.656 1 87.38 198 THR B O 1
ATOM 3424 N N . TRP B 1 199 ? -1.841 10.977 23.047 1 87.5 199 TRP B N 1
ATOM 3425 C CA . TRP B 1 199 ? -0.562 11.383 22.469 1 87.5 199 TRP B CA 1
ATOM 3426 C C . TRP B 1 199 ? -0.391 10.805 21.062 1 87.5 199 TRP B C 1
ATOM 3428 O O . TRP B 1 199 ? -0.743 9.656 20.812 1 87.5 199 TRP B O 1
ATOM 3438 N N . MET B 1 200 ? 0.199 11.695 20.219 1 90.12 200 MET B N 1
ATOM 3439 C CA . MET B 1 200 ? 0.369 11.312 18.828 1 90.12 200 MET B CA 1
ATOM 3440 C C . MET B 1 200 ? 1.822 11.461 18.391 1 90.12 200 MET B C 1
ATOM 3442 O O . MET B 1 200 ? 2.594 12.18 19.031 1 90.12 200 MET B O 1
ATOM 3446 N N . VAL B 1 201 ? 2.225 10.727 17.438 1 91.44 201 VAL B N 1
ATOM 3447 C CA . VAL B 1 201 ? 3.502 10.898 16.75 1 91.44 201 VAL B CA 1
ATOM 3448 C C . VAL B 1 201 ? 3.273 10.953 15.242 1 91.44 201 VAL B C 1
ATOM 3450 O O . VAL B 1 201 ? 2.275 10.438 14.742 1 91.44 201 VAL B O 1
ATOM 3453 N N . THR B 1 202 ? 4.125 11.672 14.562 1 92.31 202 THR B N 1
ATOM 3454 C CA . THR B 1 202 ? 4.109 11.695 13.109 1 92.31 202 THR B CA 1
ATOM 3455 C C . THR B 1 202 ? 5.184 10.766 12.539 1 92.31 202 THR B C 1
ATOM 3457 O O . THR B 1 202 ? 6.348 10.844 12.938 1 92.31 202 THR B O 1
ATOM 3460 N N . LEU B 1 203 ? 4.781 9.852 11.766 1 94.56 203 LEU B N 1
ATOM 3461 C CA . LEU B 1 203 ? 5.688 9.039 10.961 1 94.56 203 LEU B CA 1
ATOM 3462 C C . LEU B 1 203 ? 5.785 9.578 9.539 1 94.56 203 LEU B C 1
ATOM 3464 O O . LEU B 1 203 ? 4.766 9.82 8.883 1 94.56 203 LEU B O 1
ATOM 3468 N N . SER B 1 204 ? 7.039 9.828 9.07 1 94.81 204 SER B N 1
ATOM 3469 C CA . SER B 1 204 ? 7.164 10.438 7.75 1 94.81 204 SER B CA 1
ATOM 3470 C C . SER B 1 204 ? 8.203 9.711 6.906 1 94.81 204 SER B C 1
ATOM 3472 O O . SER B 1 204 ? 9.156 9.133 7.441 1 94.81 204 SER B O 1
ATOM 3474 N N . SER B 1 205 ? 7.973 9.641 5.688 1 94.88 205 SER B N 1
ATOM 3475 C CA . SER B 1 205 ? 8.883 9.125 4.668 1 94.88 205 SER B CA 1
ATOM 3476 C C . SER B 1 205 ? 8.758 9.906 3.365 1 94.88 205 SER B C 1
ATOM 3478 O O . SER B 1 205 ? 7.848 10.727 3.215 1 94.88 205 SER B O 1
ATOM 3480 N N . SER B 1 206 ? 9.766 9.719 2.477 1 94.19 206 SER B N 1
ATOM 3481 C CA . SER B 1 206 ? 9.75 10.398 1.186 1 94.19 206 SER B CA 1
ATOM 3482 C C . SER B 1 206 ? 9.898 9.406 0.036 1 94.19 206 SER B C 1
ATOM 3484 O O . SER B 1 206 ? 10.375 8.289 0.231 1 94.19 206 SER B O 1
ATOM 3486 N N . PHE B 1 207 ? 9.438 9.766 -1.07 1 94.69 207 PHE B N 1
ATOM 3487 C CA . PHE B 1 207 ? 9.594 8.953 -2.273 1 94.69 207 PHE B CA 1
ATOM 3488 C C . PHE B 1 207 ? 10.242 9.766 -3.391 1 94.69 207 PHE B C 1
ATOM 3490 O O . PHE B 1 207 ? 10.375 10.984 -3.279 1 94.69 207 PHE B O 1
ATOM 3497 N N . TYR B 1 208 ? 10.68 9.055 -4.387 1 92.44 208 TYR B N 1
ATOM 3498 C CA . TYR B 1 208 ? 11.594 9.672 -5.336 1 92.44 208 TYR B CA 1
ATOM 3499 C C . TYR B 1 208 ? 11.289 9.234 -6.762 1 92.44 208 TYR B C 1
ATOM 3501 O O . TYR B 1 208 ? 10.891 8.086 -6.988 1 92.44 208 TYR B O 1
ATOM 3509 N N . GLY B 1 209 ? 11.398 10.141 -7.676 1 91.94 209 GLY B N 1
ATOM 3510 C CA . GLY B 1 209 ? 11.57 9.789 -9.078 1 91.94 209 GLY B CA 1
ATOM 3511 C C . GLY B 1 209 ? 13.031 9.617 -9.469 1 91.94 209 GLY B C 1
ATOM 3512 O O . GLY B 1 209 ? 13.898 9.453 -8.609 1 91.94 209 GLY B O 1
ATOM 3513 N N . LEU B 1 210 ? 13.203 9.484 -10.75 1 90.5 210 LEU B N 1
ATOM 3514 C CA . LEU B 1 210 ? 14.586 9.375 -11.219 1 90.5 210 LEU B CA 1
ATOM 3515 C C . LEU B 1 210 ? 14.953 10.562 -12.102 1 90.5 210 LEU B C 1
ATOM 3517 O O . LEU B 1 210 ? 14.164 10.961 -12.961 1 90.5 210 LEU B O 1
ATOM 3521 N N . LYS B 1 211 ? 16.141 11.078 -11.852 1 88.38 211 LYS B N 1
ATOM 3522 C CA . LYS B 1 211 ? 16.719 12.055 -12.766 1 88.38 211 LYS B CA 1
ATOM 3523 C C . LYS B 1 211 ? 17.172 11.383 -14.062 1 88.38 211 LYS B C 1
ATOM 3525 O O . LYS B 1 211 ? 17.203 10.156 -14.156 1 88.38 211 LYS B O 1
ATOM 3530 N N . PRO B 1 212 ? 17.5 12.242 -15.039 1 87.06 212 PRO B N 1
ATOM 3531 C CA . PRO B 1 212 ? 18.016 11.664 -16.281 1 87.06 212 PRO B CA 1
ATOM 3532 C C . PRO B 1 212 ? 19.266 10.805 -16.062 1 87.06 212 PRO B C 1
ATOM 3534 O O . PRO B 1 212 ? 19.5 9.859 -16.812 1 87.06 212 PRO B O 1
ATOM 3537 N N . ASP B 1 213 ? 20.078 11.078 -15.07 1 89.06 213 ASP B N 1
ATOM 3538 C CA . ASP B 1 213 ? 21.266 10.297 -14.773 1 89.06 213 ASP B CA 1
ATOM 3539 C C . ASP B 1 213 ? 20.922 9.078 -13.914 1 89.06 213 ASP B C 1
ATOM 3541 O O . ASP B 1 213 ? 21.812 8.398 -13.406 1 89.06 213 ASP B O 1
ATOM 3545 N N . LEU B 1 214 ? 19.656 8.852 -13.602 1 87.94 214 LEU B N 1
ATOM 3546 C CA . LEU B 1 214 ? 19.094 7.672 -12.953 1 87.94 214 LEU B CA 1
ATOM 3547 C C . LEU B 1 214 ? 19.328 7.719 -11.445 1 87.94 214 LEU B C 1
ATOM 3549 O O . LEU B 1 214 ? 19.188 6.699 -10.766 1 87.94 214 LEU B O 1
ATOM 3553 N N . ASN B 1 215 ? 19.672 8.961 -10.961 1 89.88 215 ASN B N 1
ATOM 3554 C CA . ASN B 1 215 ? 19.719 9.156 -9.516 1 89.88 215 ASN B CA 1
ATOM 3555 C C . ASN B 1 215 ? 18.359 9.578 -8.961 1 89.88 215 ASN B C 1
ATOM 3557 O O . ASN B 1 215 ? 17.578 10.242 -9.648 1 89.88 215 ASN B O 1
ATOM 3561 N N . PRO B 1 216 ? 18.125 9.172 -7.715 1 90.31 216 PRO B N 1
ATOM 3562 C CA . PRO B 1 216 ? 16.828 9.523 -7.125 1 90.31 216 PRO B CA 1
ATOM 3563 C C . PRO B 1 216 ? 16.625 11.039 -7.012 1 90.31 216 PRO B C 1
ATOM 3565 O O . PRO B 1 216 ? 17.578 11.773 -6.727 1 90.31 216 PRO B O 1
ATOM 3568 N N . GLU B 1 217 ? 15.438 11.461 -7.336 1 89.44 217 GLU B N 1
ATOM 3569 C CA . GLU B 1 217 ? 15.008 12.852 -7.215 1 89.44 217 GLU B CA 1
ATOM 3570 C C . GLU B 1 217 ? 13.773 12.969 -6.324 1 89.44 217 GLU B C 1
ATOM 3572 O O . GLU B 1 217 ? 12.734 12.359 -6.602 1 89.44 217 GLU B O 1
ATOM 3577 N N . PHE B 1 218 ? 13.898 13.805 -5.332 1 89.31 218 PHE B N 1
ATOM 3578 C CA . PHE B 1 218 ? 12.812 14.008 -4.375 1 89.31 218 PHE B CA 1
ATOM 3579 C C . PHE B 1 218 ? 11.547 14.477 -5.086 1 89.31 218 PHE B C 1
ATOM 3581 O O . PHE B 1 218 ? 11.602 15.352 -5.953 1 89.31 218 PHE B O 1
ATOM 3588 N N . LYS B 1 219 ? 10.406 13.797 -4.77 1 89.25 219 LYS B N 1
ATOM 3589 C CA . LYS B 1 219 ? 9.125 14.18 -5.359 1 89.25 219 LYS B CA 1
ATOM 3590 C C . LYS B 1 219 ? 8.148 14.664 -4.289 1 89.25 219 LYS B C 1
ATOM 3592 O O . LYS B 1 219 ? 8.25 14.273 -3.125 1 89.25 219 LYS B O 1
#

pLDDT: mean 84.76, std 12.88, range [18.72, 98.19]

Radius of gyration: 22.52 Å; Cα contacts (8 Å, |Δi|>4): 784; chains: 2; bounding box: 48×64×56 Å

Nearest PDB structures (foldseek):
  8irj-assembly1_A  TM=8.543E-01  e=1.722E-19  Homo sapiens
  8d1b-assembly1_A  TM=8.401E-01  e=1.419E-18  Homo sapiens
  9ggq-assembly1_D  TM=2.903E-01  e=2.123E-01  Escherichia coli
  6rku-assembly1_B  TM=3.048E-01  e=6.096E-01  Escherichia coli K-12
  6rkw-assembly1_B  TM=2.492E-01  e=8.663E-01  Escherichia coli K-12

Sequence (438 aa):
MAFLYSGDALSLSQVNCTQRFEMRALGKDSRPLPALYSYLRSATDTLTHATNFLNMVFQTNDIRESSVKEDVEWYHALVRSVIEGDSQVYRAILTFDAHPLSSKPQMILQATKRNSEILLQDLSAFSENLRNLTWENEWYNFFRFQRTPPLYKRILSNDLKTLETPKWSQGDSYVMDQGYIKWSSPFLECEDGKFLPTWMVTLSSSFYGLKPDLNPEFKMAFLYSGDALSLSQVNCTQRFEMRALGKDSRPLPALYSYLRSATDTLTHATNFLNMVFQTNDIRESSVKEDVEWYHALVRSVIEGDSQVYRAILTFDAHPLSSKPQMILQATKRNSEILLQDLSAFSENLRNLTWENEWYNFFRFQRTPPLYKRILSNDLKTLETPKWSQGDSYVMDQGYIKWSSPFLECEDGKFLPTWMVTLSSSFYGLKPDLNPEFK